Protein AF-0000000076348522 (afdb_homodimer)

pLDDT: mean 97.35, std 5.95, range [35.09, 98.94]

Radius of gyration: 24.63 Å; Cα contacts (8 Å, |Δi|>4): 1300; chains: 2; bounding box: 44×74×61 Å

Secondary structure (DSSP, 8-state):
-----EEEEEETTEEEEEETTEEEEES---PPTT-B--SSSSS-B-SS--SS-HHHHHTT--EEEES---TTTS-HHHHHHS-TT--EEEEGGGHIIIIIIT--TTEEEESSEEEETTEEEEEEEE-SSSHHHHHHH--EEEEEEE-TTS--EEE--S--SSHHHHHHHHHH--SEEEEE---B--TTTHHHH--SS--HHHHHHHHHHS-TT-EEEEES-SSSTTB---HHHHHHHHHHTT--TTTEE-PPTT-EEE-/-----EEEEEETTEEEEEETTEEEEES---PPTT-B--SSSSS-B-SS--SS-HHHHHTT--EEEES---TTTS-HHHHHHS-TT--EEEEGGGHIIIIIIT--TTEEEESSEEEETTEEEEEEEE-SSSHHHHHHH--EEEEEEE-TTS--EEE--S--SSHHHHHHHHHH--SEEEEE---B--TTTHHHH--SS--HHHHHHHHHHS-TT-EEEEES-SSSTTB---HHHHHHHHHHTT--TTTEE-PPTT-EEE-

Sequence (518 aa):
MSAKNYIRLIRNATLKMEYAGKQILVDPLLSAKGSFGSALGVNPNPRVNLTMPVEEVLDGLDFTLLTHNHPDHYDETAVKLIRKDMPWFVQTEDVEQVKEKDGFFHAVGVADSIEHEGITIIRVRGNHGRGQLGAQMGPSSGYILKAKKQPTIYIMGDCIWDEKTQIAVSTYKPDYIVINTGGNIFLPQSKTDGDITMNEMEAMQMLKDCDPQIRFIAVHMDAIDHGQTTRAILRNQAEYEKVDKKRLMIPEDGQVLILMSAKNYIRLIRNATLKMEYAGKQILVDPLLSAKGSFGSALGVNPNPRVNLTMPVEEVLDGLDFTLLTHNHPDHYDETAVKLIRKDMPWFVQTEDVEQVKEKDGFFHAVGVADSIEHEGITIIRVRGNHGRGQLGAQMGPSSGYILKAKKQPTIYIMGDCIWDEKTQIAVSTYKPDYIVINTGGNIFLPQSKTDGDITMNEMEAMQMLKDCDPQIRFIAVHMDAIDHGQTTRAILRNQAEYEKVDKKRLMIPEDGQVLIL

Foldseek 3Di:
DQPFWKWAFFAQLWIFIQFPNFTETFLDDQDAAQPAAALARPGGFQPDGGPDDVCVSQPRHQAYEYQDCDCRRNHPVCLVPHDLCHEYEYAPVCCCVNPVVSPNVNYDHADAWDDDPQKIKGKQWAFQFFDPVSVVVDTGIWIWIDGPPTFIEIEGGNHAPDDRVVVVCVPVVGQEYEAEAQQFDHPPCCVPGGGRGHHLVSVVVCCVPHDVSRAYEYGNHDTHDRGDHHLVNNVVVCVVVPPDCRRYPYDDNRDMGGD/DQPFWKWAFFAQLWIFIQFPNFTETFQDDQDAAQPAQALARPGGFQPDGGPDDPCVSQPRHQAYEYQDCPCRRNHPVCLVPHDLCHEYEYAPVCCCCNPVVSPNVNYDHDDAWDDDPQKIKGKQWAFQFFDPVSVVVDTGIWIWIDGPPTFIEIEGGNHAPDDRVVVVCVPVVGQEYEAEAQQFDHPPCCVPGGGRGHHLVSVVVCCVPHDVRRAYEYGNHDTHDRGDHHLVNNVVVCVVVPPDCRRYPYDDNRDMGGD

Nearest PDB structures (foldseek):
  3rpc-assembly2_C  TM=9.464E-01  e=4.796E-27  Veillonella parvula DSM 2008
  6brm-assembly4_G  TM=9.098E-01  e=1.066E-26  Pectobacterium carotovorum
  6brm-assembly3_F  TM=9.088E-01  e=4.383E-26  Pectobacterium carotovorum
  6brm-assembly4_H  TM=9.066E-01  e=4.122E-26  Pectobacterium carotovorum
  6hrg-assembly1_A  TM=8.099E-01  e=2.941E-12  Ignicoccus hospitalis

InterPro domains:
  IPR001279 Metallo-beta-lactamase [PF12706] (23-221)
  IPR036866 Ribonuclease Z/Hydroxyacylglutathione hydrolase-like [G3DSA:3.60.15.10] (2-258)
  IPR036866 Ribonuclease Z/Hydroxyacylglutathione hydrolase-like [SSF56281] (10-235)
  IPR050114 UPF0173/UPF0282/UlaG metal-dependent hydrolases [PTHR43546] (7-254)

Organism: NCBI:txid165179

Structure (mmCIF, N/CA/C/O backbone):
data_AF-0000000076348522-model_v1
#
loop_
_entity.id
_entity.type
_entity.pdbx_description
1 polymer 'MBL fold metallo-hydrolase'
#
loop_
_atom_site.group_PDB
_atom_site.id
_atom_site.type_symbol
_atom_site.label_atom_id
_atom_site.label_alt_id
_atom_site.label_comp_id
_atom_site.label_asym_id
_atom_site.label_entity_id
_atom_site.label_seq_id
_atom_site.pdbx_PDB_ins_code
_atom_site.Cartn_x
_atom_site.Cartn_y
_atom_site.Cartn_z
_atom_site.occupancy
_atom_site.B_iso_or_equiv
_atom_site.auth_seq_id
_atom_site.auth_comp_id
_atom_site.auth_asym_id
_atom_site.auth_atom_id
_atom_site.pdbx_PDB_model_num
ATOM 1 N N . MET A 1 1 ? -5.445 -17.688 -35.969 1 35.09 1 MET A N 1
ATOM 2 C CA . MET A 1 1 ? -5.453 -16.328 -35.438 1 35.09 1 MET A CA 1
ATOM 3 C C . MET A 1 1 ? -4.484 -16.203 -34.25 1 35.09 1 MET A C 1
ATOM 5 O O . MET A 1 1 ? -4.531 -17 -33.312 1 35.09 1 MET A O 1
ATOM 9 N N . SER A 1 2 ? -3.238 -15.93 -34.406 1 44.59 2 SER A N 1
ATOM 10 C CA . SER A 1 2 ? -2.133 -16.078 -33.469 1 44.59 2 SER A CA 1
ATOM 11 C C . SER A 1 2 ? -2.541 -15.648 -32.062 1 44.59 2 SER A C 1
ATOM 13 O O . SER A 1 2 ? -2.863 -14.484 -31.828 1 44.59 2 SER A O 1
ATOM 15 N N . ALA A 1 3 ? -3.371 -16.422 -31.516 1 55.59 3 ALA A N 1
ATOM 16 C CA . ALA A 1 3 ? -3.98 -16.062 -30.234 1 55.59 3 ALA A CA 1
ATOM 17 C C . ALA A 1 3 ? -2.969 -15.383 -29.312 1 55.59 3 ALA A C 1
ATOM 19 O O . ALA A 1 3 ? -1.806 -15.781 -29.266 1 55.59 3 ALA A O 1
ATOM 20 N N . LYS A 1 4 ? -2.922 -14.016 -29 1 81.19 4 LYS A N 1
ATOM 21 C CA . LYS A 1 4 ? -1.928 -13.195 -28.312 1 81.19 4 LYS A CA 1
ATOM 22 C C . LYS A 1 4 ? -1.845 -13.555 -26.844 1 81.19 4 LYS A C 1
ATOM 24 O O . LYS A 1 4 ? -2.871 -13.688 -26.172 1 81.19 4 LYS A O 1
ATOM 29 N N . ASN A 1 5 ? -0.714 -14.102 -26.406 1 96.81 5 ASN A N 1
ATOM 30 C CA . ASN A 1 5 ? -0.416 -14.367 -25.016 1 96.81 5 ASN A CA 1
ATOM 31 C C . ASN A 1 5 ? -0.67 -13.141 -24.141 1 96.81 5 ASN A C 1
ATOM 33 O O . ASN A 1 5 ? -0.362 -12.016 -24.531 1 96.81 5 ASN A O 1
ATOM 37 N N . TYR A 1 6 ? -1.444 -13.367 -23.047 1 98.31 6 TYR A N 1
ATOM 38 C CA . TYR A 1 6 ? -1.626 -12.258 -22.109 1 98.31 6 TYR A CA 1
ATOM 39 C C . TYR A 1 6 ? -1.612 -12.758 -20.672 1 98.31 6 TYR A C 1
ATOM 41 O O . TYR A 1 6 ? -1.79 -13.953 -20.422 1 98.31 6 TYR A O 1
ATOM 49 N N . ILE A 1 7 ? -1.335 -11.898 -19.781 1 98.81 7 ILE A N 1
ATOM 50 C CA . ILE A 1 7 ? -1.459 -12.109 -18.344 1 98.81 7 ILE A CA 1
ATOM 51 C C . ILE A 1 7 ? -2.383 -11.047 -17.734 1 98.81 7 ILE A C 1
ATOM 53 O O . ILE A 1 7 ? -2.188 -9.852 -17.969 1 98.81 7 ILE A O 1
ATOM 57 N N . ARG A 1 8 ? -3.385 -11.469 -17.094 1 98.75 8 ARG A N 1
ATOM 58 C CA . ARG A 1 8 ? -4.258 -10.594 -16.312 1 98.75 8 ARG A CA 1
ATOM 59 C C . ARG A 1 8 ? -4.059 -10.812 -14.812 1 98.75 8 ARG A C 1
ATOM 61 O O . ARG A 1 8 ? -4.234 -11.922 -14.312 1 98.75 8 ARG A O 1
ATOM 68 N N . LEU A 1 9 ? -3.713 -9.773 -14.164 1 98.94 9 LEU A N 1
ATOM 69 C CA . LEU A 1 9 ? -3.691 -9.867 -12.711 1 98.94 9 LEU A CA 1
ATOM 70 C C . LEU A 1 9 ? -5.102 -9.766 -12.133 1 98.94 9 LEU A C 1
ATOM 72 O O . LEU A 1 9 ? -5.793 -8.766 -12.344 1 98.94 9 LEU A O 1
ATOM 76 N N . ILE A 1 10 ? -5.512 -10.797 -11.453 1 98.88 10 ILE A N 1
ATOM 77 C CA . ILE A 1 10 ? -6.82 -10.773 -10.805 1 98.88 10 ILE A CA 1
ATOM 78 C C . ILE A 1 10 ? -6.707 -10.086 -9.438 1 98.88 10 ILE A C 1
ATOM 80 O O . ILE A 1 10 ? -7.414 -9.117 -9.164 1 98.88 10 ILE A O 1
ATOM 84 N N . ARG A 1 11 ? -5.836 -10.609 -8.633 1 98.19 11 ARG A N 1
ATOM 85 C CA . ARG A 1 11 ? -5.559 -10.094 -7.297 1 98.19 11 ARG A CA 1
ATOM 86 C C . ARG A 1 11 ? -4.375 -10.812 -6.664 1 98.19 11 ARG A C 1
ATOM 88 O O . ARG A 1 11 ? -4.199 -12.016 -6.859 1 98.19 11 ARG A O 1
ATOM 95 N N . ASN A 1 12 ? -3.535 -10.023 -5.887 1 98.5 12 ASN A N 1
ATOM 96 C CA . ASN A 1 12 ? -2.408 -10.641 -5.191 1 98.5 12 ASN A CA 1
ATOM 97 C C . ASN A 1 12 ? -1.525 -11.43 -6.152 1 98.5 12 ASN A C 1
ATOM 99 O O . ASN A 1 12 ? -0.897 -10.859 -7.043 1 98.5 12 ASN A O 1
ATOM 103 N N . ALA A 1 13 ? -1.539 -12.766 -6.07 1 98.88 13 ALA A N 1
ATOM 104 C CA . ALA A 1 13 ? -0.727 -13.609 -6.945 1 98.88 13 ALA A CA 1
ATOM 105 C C . ALA A 1 13 ? -1.596 -14.336 -7.969 1 98.88 13 ALA A C 1
ATOM 107 O O . ALA A 1 13 ? -1.09 -15.109 -8.789 1 98.88 13 ALA A O 1
ATOM 108 N N . THR A 1 14 ? -2.896 -14.102 -7.977 1 98.94 14 THR A N 1
ATOM 109 C CA . THR A 1 14 ? -3.82 -14.789 -8.867 1 98.94 14 THR A CA 1
ATOM 110 C C . THR A 1 14 ? -3.746 -14.211 -10.281 1 98.94 14 THR A C 1
ATOM 112 O O . THR A 1 14 ? -3.979 -13.016 -10.477 1 98.94 14 THR A O 1
ATOM 115 N N . LEU A 1 15 ? -3.465 -15.055 -11.234 1 98.94 15 LEU A N 1
ATOM 116 C CA . LEU A 1 15 ? -3.4 -14.656 -12.633 1 98.94 15 LEU A CA 1
ATOM 117 C C . LEU A 1 15 ? -4.371 -15.477 -13.477 1 98.94 15 LEU A C 1
ATOM 119 O O . LEU A 1 15 ? -4.527 -16.688 -13.258 1 98.94 15 LEU A O 1
ATOM 123 N N . LYS A 1 16 ? -5.012 -14.875 -14.344 1 98.81 16 LYS A N 1
ATOM 124 C CA . LYS A 1 16 ? -5.609 -15.539 -15.5 1 98.81 16 LYS A CA 1
ATOM 125 C C . LYS A 1 16 ? -4.828 -15.234 -16.766 1 98.81 16 LYS A C 1
ATOM 127 O O . LYS A 1 16 ? -4.625 -14.07 -17.125 1 98.81 16 LYS A O 1
ATOM 132 N N . MET A 1 17 ? -4.414 -16.266 -17.406 1 98.31 17 MET A N 1
ATOM 133 C CA . MET A 1 17 ? -3.512 -16.078 -18.531 1 98.31 17 MET A CA 1
ATOM 134 C C . MET A 1 17 ? -3.988 -16.844 -19.75 1 98.31 17 MET A C 1
ATOM 136 O O . MET A 1 17 ? -4.633 -17.891 -19.609 1 98.31 17 MET A O 1
ATOM 140 N N . GLU A 1 18 ? -3.734 -16.312 -20.875 1 98.19 18 GLU A N 1
ATOM 141 C CA . GLU A 1 18 ? -3.725 -17.094 -22.109 1 98.19 18 GLU A CA 1
ATOM 142 C C . GLU A 1 18 ? -2.297 -17.359 -22.578 1 98.19 18 GLU A C 1
ATOM 144 O O . GLU A 1 18 ? -1.521 -16.422 -22.797 1 98.19 18 GLU A O 1
ATOM 149 N N . TYR A 1 19 ? -1.957 -18.578 -22.688 1 98.38 19 TYR A N 1
ATOM 150 C CA . TYR A 1 19 ? -0.631 -18.984 -23.125 1 98.38 19 TYR A CA 1
ATOM 151 C C . TYR A 1 19 ? -0.72 -20.188 -24.062 1 98.38 19 TYR A C 1
ATOM 153 O O . TYR A 1 19 ? -1.291 -21.219 -23.703 1 98.38 19 TYR A O 1
ATOM 161 N N . ALA A 1 20 ? -0.169 -20.016 -25.328 1 97.88 20 ALA A N 1
ATOM 162 C CA . ALA A 1 20 ? -0.17 -21.078 -26.344 1 97.88 20 ALA A CA 1
ATOM 163 C C . ALA A 1 20 ? -1.582 -21.594 -26.594 1 97.88 20 ALA A C 1
ATOM 165 O O . ALA A 1 20 ? -1.794 -22.812 -26.688 1 97.88 20 ALA A O 1
ATOM 166 N N . GLY A 1 21 ? -2.527 -20.734 -26.516 1 97.31 21 GLY A N 1
ATOM 167 C CA . GLY A 1 21 ? -3.908 -21.047 -26.844 1 97.31 21 GLY A CA 1
ATOM 168 C C . GLY A 1 21 ? -4.676 -21.641 -25.672 1 97.31 21 GLY A C 1
ATOM 169 O O . GLY A 1 21 ? -5.828 -22.047 -25.828 1 97.31 21 GLY A O 1
ATOM 170 N N . LYS A 1 22 ? -4.078 -21.672 -24.469 1 98.19 22 LYS A N 1
ATOM 171 C CA . LYS A 1 22 ? -4.73 -22.25 -23.297 1 98.19 22 LYS A CA 1
ATOM 172 C C . LYS A 1 22 ? -5.012 -21.188 -22.234 1 98.19 22 LYS A C 1
ATOM 174 O O . LYS A 1 22 ? -4.191 -20.297 -22.016 1 98.19 22 LYS A O 1
ATOM 179 N N . GLN A 1 23 ? -6.148 -21.281 -21.641 1 98.44 23 GLN A N 1
ATOM 180 C CA . GLN A 1 23 ? -6.52 -20.438 -20.516 1 98.44 23 GLN A CA 1
ATOM 181 C C . GLN A 1 23 ? -6.105 -21.062 -19.188 1 98.44 23 GLN A C 1
ATOM 183 O O . GLN A 1 23 ? -6.574 -22.156 -18.828 1 98.44 23 GLN A O 1
ATOM 188 N N . ILE A 1 24 ? -5.266 -20.328 -18.469 1 98.88 24 ILE A N 1
ATOM 189 C CA . ILE A 1 24 ? -4.633 -20.875 -17.266 1 98.88 24 ILE A CA 1
ATOM 190 C C . ILE A 1 24 ? -4.949 -19.984 -16.062 1 98.88 24 ILE A C 1
ATOM 192 O O . ILE A 1 24 ? -4.895 -18.766 -16.156 1 98.88 24 ILE A O 1
ATOM 196 N N . LEU A 1 25 ? -5.359 -20.562 -14.992 1 98.94 25 LEU A N 1
ATOM 197 C CA . LEU A 1 25 ? -5.512 -19.875 -13.719 1 98.94 25 LEU A CA 1
ATOM 198 C C . LEU A 1 25 ? -4.375 -20.234 -12.766 1 98.94 25 LEU A C 1
ATOM 200 O O . LEU A 1 25 ? -4.066 -21.406 -12.57 1 98.94 25 LEU A O 1
ATOM 204 N N . VAL A 1 26 ? -3.709 -19.203 -12.266 1 98.94 26 VAL A N 1
ATOM 205 C CA . VAL A 1 26 ? -2.57 -19.406 -11.375 1 98.94 26 VAL A CA 1
ATOM 206 C C . VAL A 1 26 ? -2.926 -18.938 -9.969 1 98.94 26 VAL A C 1
ATOM 208 O O . VAL A 1 26 ? -3.438 -17.828 -9.781 1 98.94 26 VAL A O 1
ATOM 211 N N . ASP A 1 27 ? -2.732 -19.719 -8.922 1 98.94 27 ASP A N 1
ATOM 212 C CA . ASP A 1 27 ? -2.809 -19.359 -7.508 1 98.94 27 ASP A CA 1
ATOM 213 C C . ASP A 1 27 ? -4.113 -18.641 -7.195 1 98.94 27 ASP A C 1
ATOM 215 O O . ASP A 1 27 ? -4.102 -17.469 -6.793 1 98.94 27 ASP A O 1
ATOM 219 N N . PRO A 1 28 ? -5.242 -19.312 -7.258 1 98.88 28 PRO A N 1
ATOM 220 C CA . PRO A 1 28 ? -6.535 -18.641 -7.156 1 98.88 28 PRO A CA 1
ATOM 221 C C . PRO A 1 28 ? -6.871 -18.219 -5.727 1 98.88 28 PRO A C 1
ATOM 223 O O . PRO A 1 28 ? -7.16 -19.062 -4.879 1 98.88 28 PRO A O 1
ATOM 226 N N . LEU A 1 29 ? -6.812 -16.984 -5.457 1 98.69 29 LEU A N 1
ATOM 227 C CA . LEU A 1 29 ? -7.383 -16.297 -4.297 1 98.69 29 LEU A CA 1
ATOM 228 C C . LEU A 1 29 ? -8.688 -15.602 -4.66 1 98.69 29 LEU A C 1
ATOM 230 O O . LEU A 1 29 ? -8.672 -14.484 -5.172 1 98.69 29 LEU A O 1
ATOM 234 N N . LEU A 1 30 ? -9.836 -16.25 -4.352 1 98.62 30 LEU A N 1
ATOM 235 C CA . LEU A 1 30 ? -11.094 -15.836 -4.957 1 98.62 30 LEU A CA 1
ATOM 236 C C . LEU A 1 30 ? -12.109 -15.438 -3.891 1 98.62 30 LEU A C 1
ATOM 238 O O . LEU A 1 30 ? -13.211 -15 -4.211 1 98.62 30 LEU A O 1
ATOM 242 N N . SER A 1 31 ? -11.688 -15.562 -2.609 1 97.62 31 SER A N 1
ATOM 243 C CA . SER A 1 31 ? -12.609 -15.312 -1.503 1 97.62 31 SER A CA 1
ATOM 244 C C . SER A 1 31 ? -12.977 -13.836 -1.411 1 97.62 31 SER A C 1
ATOM 246 O O . SER A 1 31 ? -12.227 -12.977 -1.877 1 97.62 31 SER A O 1
ATOM 248 N N . ALA A 1 32 ? -14.062 -13.594 -0.795 1 97.94 32 ALA A N 1
ATOM 249 C CA . ALA A 1 32 ? -14.508 -12.227 -0.564 1 97.94 32 ALA A CA 1
ATOM 250 C C . ALA A 1 32 ? -13.547 -11.492 0.367 1 97.94 32 ALA A C 1
ATOM 252 O O . ALA A 1 32 ? -12.875 -12.109 1.191 1 97.94 32 ALA A O 1
ATOM 253 N N . LYS A 1 33 ? -13.492 -10.18 0.182 1 98.12 33 LYS A N 1
ATOM 254 C CA . LYS A 1 33 ? -12.688 -9.367 1.089 1 98.12 33 LYS A CA 1
ATOM 255 C C . LYS A 1 33 ? -13 -9.695 2.545 1 98.12 33 LYS A C 1
ATOM 257 O O . LYS A 1 33 ? -14.164 -9.82 2.926 1 98.12 33 LYS A O 1
ATOM 262 N N . GLY A 1 34 ? -11.977 -9.93 3.355 1 97.56 34 GLY A N 1
ATOM 263 C CA . GLY A 1 34 ? -12.102 -10.109 4.793 1 97.56 34 GLY A CA 1
ATOM 264 C C . GLY A 1 34 ? -12.578 -11.5 5.176 1 97.56 34 GLY A C 1
ATOM 265 O O . GLY A 1 34 ? -13.008 -11.727 6.305 1 97.56 34 GLY A O 1
ATOM 266 N N . SER A 1 35 ? -12.531 -12.469 4.371 1 95.69 35 SER A N 1
ATOM 267 C CA . SER A 1 35 ? -13.164 -13.766 4.594 1 95.69 35 SER A CA 1
ATOM 268 C C . SER A 1 35 ? -12.242 -14.719 5.344 1 95.69 35 SER A C 1
ATOM 270 O O . SER A 1 35 ? -12.672 -15.773 5.816 1 95.69 35 SER A O 1
ATOM 272 N N . PHE A 1 36 ? -10.922 -14.422 5.395 1 89.31 36 PHE A N 1
ATOM 273 C CA . PHE A 1 36 ? -10.102 -15.305 6.223 1 89.31 36 PHE A CA 1
ATOM 274 C C . PHE A 1 36 ? -9.156 -14.492 7.102 1 89.31 36 PHE A C 1
ATOM 276 O O . PHE A 1 36 ? -9.172 -13.258 7.066 1 89.31 36 PHE A O 1
ATOM 283 N N . GLY A 1 37 ? -8.438 -15.164 7.926 1 89.5 37 GLY A N 1
ATOM 284 C CA . GLY A 1 37 ? -7.793 -14.578 9.094 1 89.5 37 GLY A CA 1
ATOM 285 C C . GLY A 1 37 ? -6.652 -13.641 8.734 1 89.5 37 GLY A C 1
ATOM 286 O O . GLY A 1 37 ? -6.094 -13.727 7.641 1 89.5 37 GLY A O 1
ATOM 287 N N . SER A 1 38 ? -6.305 -12.781 9.688 1 91.69 38 SER A N 1
ATOM 288 C CA . SER A 1 38 ? -5.191 -11.836 9.633 1 91.69 38 SER A CA 1
ATOM 289 C C . SER A 1 38 ? -3.863 -12.539 9.898 1 91.69 38 SER A C 1
ATOM 291 O O . SER A 1 38 ? -3.771 -13.398 10.773 1 91.69 38 SER A O 1
ATOM 293 N N . ALA A 1 39 ? -2.896 -12.195 9.07 1 91.44 39 ALA A N 1
ATOM 294 C CA . ALA A 1 39 ? -1.544 -12.664 9.359 1 91.44 39 ALA A CA 1
ATOM 295 C C . ALA A 1 39 ? -0.94 -11.906 10.539 1 91.44 39 ALA A C 1
ATOM 297 O O . ALA A 1 39 ? -0.132 -12.453 11.289 1 91.44 39 ALA A O 1
ATOM 298 N N . LEU A 1 40 ? -1.386 -10.672 10.766 1 92.69 40 LEU A N 1
ATOM 299 C CA . LEU A 1 40 ? -0.843 -9.812 11.812 1 92.69 40 LEU A CA 1
ATOM 300 C C . LEU A 1 40 ? -1.767 -9.789 13.031 1 92.69 40 LEU A C 1
ATOM 302 O O . LEU A 1 40 ? -1.393 -9.273 14.086 1 92.69 40 LEU A O 1
ATOM 306 N N . GLY A 1 41 ? -2.961 -10.289 12.914 1 92.94 41 GLY A N 1
ATOM 307 C CA . GLY A 1 41 ? -3.902 -10.359 14.016 1 92.94 41 GLY A CA 1
ATOM 308 C C . GLY A 1 41 ? -4.777 -9.125 14.141 1 92.94 41 GLY A C 1
ATOM 309 O O . GLY A 1 41 ? -5.43 -8.922 15.172 1 92.94 41 GLY A O 1
ATOM 310 N N . VAL A 1 42 ? -4.82 -8.234 13.055 1 94.19 42 VAL A N 1
ATOM 311 C CA . VAL A 1 42 ? -5.539 -6.969 13.18 1 94.19 42 VAL A CA 1
ATOM 312 C C . VAL A 1 42 ? -6.617 -6.879 12.102 1 94.19 42 VAL A C 1
ATOM 314 O O . VAL A 1 42 ? -7.805 -6.773 12.406 1 94.19 42 VAL A O 1
ATOM 317 N N . ASN A 1 43 ? -6.238 -7.043 10.852 1 95.81 43 ASN A N 1
ATOM 318 C CA . ASN A 1 43 ? -7.168 -6.91 9.734 1 95.81 43 ASN A CA 1
ATOM 319 C C . ASN A 1 43 ? -7.324 -8.227 8.977 1 95.81 43 ASN A C 1
ATOM 321 O O . ASN A 1 43 ? -6.336 -8.812 8.531 1 95.81 43 ASN A O 1
ATOM 325 N N . PRO A 1 44 ? -8.492 -8.656 8.75 1 97 44 PRO A N 1
ATOM 326 C CA . PRO A 1 44 ? -8.695 -9.891 8 1 97 44 PRO A CA 1
ATOM 327 C C . PRO A 1 44 ? -8.32 -9.758 6.523 1 97 44 PRO A C 1
ATOM 329 O O . PRO A 1 44 ? -8.156 -8.641 6.027 1 97 44 PRO A O 1
ATOM 332 N N . ASN A 1 45 ? -8.133 -10.859 5.848 1 98.12 45 ASN A N 1
ATOM 333 C CA . ASN A 1 45 ? -7.758 -10.922 4.438 1 98.12 45 ASN A CA 1
ATOM 334 C C . ASN A 1 45 ? -8.859 -11.555 3.594 1 98.12 45 ASN A C 1
ATOM 336 O O . ASN A 1 45 ? -9.695 -12.297 4.113 1 98.12 45 ASN A O 1
ATOM 340 N N . PRO A 1 46 ? -8.844 -11.391 2.285 1 98.5 46 PRO A N 1
ATOM 341 C CA . PRO A 1 46 ? -8.055 -10.391 1.557 1 98.5 46 PRO A CA 1
ATOM 342 C C . PRO A 1 46 ? -8.422 -8.961 1.931 1 98.5 46 PRO A C 1
ATOM 344 O O . PRO A 1 46 ? -9.539 -8.695 2.373 1 98.5 46 PRO A O 1
ATOM 347 N N . ARG A 1 47 ? -7.59 -8.047 1.651 1 98.62 47 ARG A N 1
ATOM 348 C CA . ARG A 1 47 ? -7.789 -6.648 2.018 1 98.62 47 ARG A CA 1
ATOM 349 C C . ARG A 1 47 ? -8.578 -5.91 0.944 1 98.62 47 ARG A C 1
ATOM 351 O O . ARG A 1 47 ? -9.031 -4.785 1.164 1 98.62 47 ARG A O 1
ATOM 358 N N . VAL A 1 48 ? -8.781 -6.527 -0.214 1 98.81 48 VAL A N 1
ATOM 359 C CA . VAL A 1 48 ? -9.445 -5.867 -1.331 1 98.81 48 VAL A CA 1
ATOM 360 C C . VAL A 1 48 ? -10.523 -6.781 -1.902 1 98.81 48 VAL A C 1
ATOM 362 O O . VAL A 1 48 ? -10.453 -8 -1.763 1 98.81 48 VAL A O 1
ATOM 365 N N . ASN A 1 49 ? -11.492 -6.188 -2.51 1 98.69 49 ASN A N 1
ATOM 366 C CA . ASN A 1 49 ? -12.508 -6.902 -3.283 1 98.69 49 ASN A CA 1
ATOM 367 C C . ASN A 1 49 ? -11.961 -7.344 -4.641 1 98.69 49 ASN A C 1
ATOM 369 O O . ASN A 1 49 ? -11.031 -6.738 -5.164 1 98.69 49 ASN A O 1
ATOM 373 N N . LEU A 1 50 ? -12.578 -8.461 -5.168 1 98.62 50 LEU A N 1
ATOM 374 C CA . LEU A 1 50 ? -12.336 -8.727 -6.582 1 98.62 50 LEU A CA 1
ATOM 375 C C . LEU A 1 50 ? -12.852 -7.582 -7.449 1 98.62 50 LEU A C 1
ATOM 377 O O . LEU A 1 50 ? -13.914 -7.023 -7.18 1 98.62 50 LEU A O 1
ATOM 381 N N . THR A 1 51 ? -12.102 -7.281 -8.516 1 98.31 51 THR A N 1
ATOM 382 C CA . THR A 1 51 ? -12.508 -6.168 -9.367 1 98.31 51 THR A CA 1
ATOM 383 C C . THR A 1 51 ? -13.359 -6.664 -10.531 1 98.31 51 THR A C 1
ATOM 385 O O . THR A 1 51 ? -13.75 -5.879 -11.398 1 98.31 51 THR A O 1
ATOM 388 N N . MET A 1 52 ? -13.648 -7.898 -10.594 1 98.12 52 MET A N 1
ATOM 389 C CA . MET A 1 52 ? -14.516 -8.539 -11.578 1 98.12 52 MET A CA 1
ATOM 390 C C . MET A 1 52 ? -15.242 -9.734 -10.969 1 98.12 52 MET A C 1
ATOM 392 O O . MET A 1 52 ? -14.805 -10.281 -9.961 1 98.12 52 MET A O 1
ATOM 396 N N . PRO A 1 53 ? -16.391 -10.125 -11.594 1 98.06 53 PRO A N 1
ATOM 397 C CA . PRO A 1 53 ? -17.094 -11.297 -11.07 1 98.06 53 PRO A CA 1
ATOM 398 C C . PRO A 1 53 ? -16.25 -12.57 -11.125 1 98.06 53 PRO A C 1
ATOM 400 O O . PRO A 1 53 ? -15.5 -12.781 -12.078 1 98.06 53 PRO A O 1
ATOM 403 N N . VAL A 1 54 ? -16.391 -13.336 -10.047 1 98.38 54 VAL A N 1
ATOM 404 C CA . VAL A 1 54 ? -15.609 -14.57 -9.945 1 98.38 54 VAL A CA 1
ATOM 405 C C . VAL A 1 54 ? -15.93 -15.484 -11.125 1 98.38 54 VAL A C 1
ATOM 407 O O . VAL A 1 54 ? -15.055 -16.188 -11.617 1 98.38 54 VAL A O 1
ATOM 410 N N . GLU A 1 55 ? -17.141 -15.477 -11.688 1 98.06 55 GLU A N 1
ATOM 411 C CA . GLU A 1 55 ? -17.547 -16.281 -12.836 1 98.06 55 GLU A CA 1
ATOM 412 C C . GLU A 1 55 ? -16.703 -15.938 -14.07 1 98.06 55 GLU A C 1
ATOM 414 O O . GLU A 1 55 ? -16.406 -16.812 -14.883 1 98.06 55 GLU A O 1
ATOM 419 N N . GLU A 1 56 ? -16.375 -14.664 -14.164 1 98.38 56 GLU A N 1
ATOM 420 C CA . GLU A 1 56 ? -15.531 -14.234 -15.281 1 98.38 56 GLU A CA 1
ATOM 421 C C . GLU A 1 56 ? -14.109 -14.758 -15.133 1 98.38 56 GLU A C 1
ATOM 423 O O . GLU A 1 56 ? -13.477 -15.148 -16.125 1 98.38 56 GLU A O 1
ATOM 428 N N . VAL A 1 57 ? -13.633 -14.805 -13.922 1 98.75 57 VAL A N 1
ATOM 429 C CA . VAL A 1 57 ? -12.297 -15.32 -13.641 1 98.75 57 VAL A CA 1
ATOM 430 C C . VAL A 1 57 ? -12.227 -16.797 -14.016 1 98.75 57 VAL A C 1
ATOM 432 O O . VAL A 1 57 ? -11.219 -17.266 -14.555 1 98.75 57 VAL A O 1
ATOM 435 N N . LEU A 1 58 ? -13.297 -17.562 -13.82 1 98.62 58 LEU A N 1
ATOM 436 C CA . LEU A 1 58 ? -13.273 -19.016 -13.93 1 98.62 58 LEU A CA 1
ATOM 437 C C . LEU A 1 58 ? -13.719 -19.469 -15.32 1 98.62 58 LEU A C 1
ATOM 439 O O . LEU A 1 58 ? -13.625 -20.656 -15.648 1 98.62 58 LEU A O 1
ATOM 443 N N . ASP A 1 59 ? -14.133 -18.516 -16.109 1 98 59 ASP A N 1
ATOM 444 C CA . ASP A 1 59 ? -14.711 -18.859 -17.406 1 98 59 ASP A CA 1
ATOM 445 C C . ASP A 1 59 ? -13.641 -19.375 -18.375 1 98 59 ASP A C 1
ATOM 447 O O . ASP A 1 59 ? -12.57 -18.781 -18.5 1 98 59 ASP A O 1
ATOM 451 N N . GLY A 1 60 ? -13.836 -20.516 -18.984 1 98 60 GLY A N 1
ATOM 452 C CA . GLY A 1 60 ? -13.07 -21 -20.109 1 98 60 GLY A CA 1
ATOM 453 C C . GLY A 1 60 ? -11.711 -21.547 -19.719 1 98 60 GLY A C 1
ATOM 454 O O . GLY A 1 60 ? -10.812 -21.656 -20.562 1 98 60 GLY A O 1
ATOM 455 N N . LEU A 1 61 ? -11.523 -21.953 -18.516 1 98.5 61 LEU A N 1
ATOM 456 C CA . LEU A 1 61 ? -10.211 -22.391 -18.047 1 98.5 61 LEU A CA 1
ATOM 457 C C . LEU A 1 61 ? -9.875 -23.766 -18.609 1 98.5 61 LEU A C 1
ATOM 459 O O . LEU A 1 61 ? -10.734 -24.656 -18.688 1 98.5 61 LEU A O 1
ATOM 463 N N . ASP A 1 62 ? -8.641 -23.875 -19.031 1 98.62 62 ASP A N 1
ATOM 464 C CA . ASP A 1 62 ? -8.141 -25.172 -19.484 1 98.62 62 ASP A CA 1
ATOM 465 C C . ASP A 1 62 ? -7.469 -25.938 -18.344 1 98.62 62 ASP A C 1
ATOM 467 O O . ASP A 1 62 ? -7.664 -27.141 -18.188 1 98.62 62 ASP A O 1
ATOM 471 N N . PHE A 1 63 ? -6.68 -25.266 -17.531 1 98.81 63 PHE A N 1
ATOM 472 C CA . PHE A 1 63 ? -6.086 -25.906 -16.359 1 98.81 63 PHE A CA 1
ATOM 473 C C . PHE A 1 63 ? -5.645 -24.859 -15.344 1 98.81 63 PHE A C 1
ATOM 475 O O . PHE A 1 63 ? -5.703 -23.656 -15.617 1 98.81 63 PHE A O 1
ATOM 482 N N . THR A 1 64 ? -5.301 -25.312 -14.148 1 98.81 64 THR A N 1
ATOM 483 C CA . THR A 1 64 ? -4.852 -24.469 -13.047 1 98.81 64 THR A CA 1
ATOM 484 C C . THR A 1 64 ? -3.422 -24.828 -12.648 1 98.81 64 THR A C 1
ATOM 486 O O . THR A 1 64 ? -3.035 -25.984 -12.672 1 98.81 64 THR A O 1
ATOM 489 N N . LEU A 1 65 ? -2.646 -23.812 -12.398 1 98.88 65 LEU A N 1
ATOM 490 C CA . LEU A 1 65 ? -1.3 -23.953 -11.852 1 98.88 65 LEU A CA 1
ATOM 491 C C . LEU A 1 65 ? -1.239 -23.438 -10.422 1 98.88 65 LEU A C 1
ATOM 493 O O . LEU A 1 65 ? -1.714 -22.328 -10.133 1 98.88 65 LEU A O 1
ATOM 497 N N . LEU A 1 66 ? -0.704 -24.25 -9.492 1 98.94 66 LEU A N 1
ATOM 498 C CA . LEU A 1 66 ? -0.57 -23.859 -8.094 1 98.94 66 LEU A CA 1
ATOM 499 C C . LEU A 1 66 ? 0.891 -23.891 -7.656 1 98.94 66 LEU A C 1
ATOM 501 O O . LEU A 1 66 ? 1.532 -24.938 -7.695 1 98.94 66 LEU A O 1
ATOM 505 N N . THR A 1 67 ? 1.365 -22.766 -7.281 1 98.88 67 THR A N 1
ATOM 506 C CA . THR A 1 67 ? 2.758 -22.672 -6.855 1 98.88 67 THR A CA 1
ATOM 507 C C . THR A 1 67 ? 2.957 -23.359 -5.508 1 98.88 67 THR A C 1
ATOM 509 O O . THR A 1 67 ? 3.912 -24.125 -5.324 1 98.88 67 THR A O 1
ATOM 512 N N . HIS A 1 68 ? 2.061 -23.062 -4.582 1 98.75 68 HIS A N 1
ATOM 513 C CA . HIS A 1 68 ? 1.998 -23.703 -3.273 1 98.75 68 HIS A CA 1
ATOM 514 C C . HIS A 1 68 ? 0.652 -23.453 -2.602 1 98.75 68 HIS A C 1
ATOM 516 O O . HIS A 1 68 ? -0.136 -22.625 -3.07 1 98.75 68 HIS A O 1
ATOM 522 N N . ASN A 1 69 ? 0.374 -24.109 -1.522 1 97.94 69 ASN A N 1
ATOM 523 C CA . ASN A 1 69 ? -1.016 -24.156 -1.083 1 97.94 69 ASN A CA 1
ATOM 524 C C . ASN A 1 69 ? -1.261 -23.25 0.116 1 97.94 69 ASN A C 1
ATOM 526 O O . ASN A 1 69 ? -2.176 -23.484 0.907 1 97.94 69 ASN A O 1
ATOM 530 N N . HIS A 1 70 ? -0.45 -22.156 0.31 1 97.81 70 HIS A N 1
ATOM 531 C CA . HIS A 1 70 ? -0.799 -21.188 1.333 1 97.81 70 HIS A CA 1
ATOM 532 C C . HIS A 1 70 ? -2.15 -20.547 1.042 1 97.81 70 HIS A C 1
ATOM 534 O O . HIS A 1 70 ? -2.555 -20.438 -0.118 1 97.81 70 HIS A O 1
ATOM 540 N N . PRO A 1 71 ? -2.848 -20.047 2.059 1 96.5 71 PRO A N 1
ATOM 541 C CA . PRO A 1 71 ? -4.223 -19.562 1.909 1 96.5 71 PRO A CA 1
ATOM 542 C C . PRO A 1 71 ? -4.328 -18.375 0.958 1 96.5 71 PRO A C 1
ATOM 544 O O . PRO A 1 71 ? -5.379 -18.156 0.348 1 96.5 71 PRO A O 1
ATOM 547 N N . ASP A 1 72 ? -3.26 -17.609 0.839 1 97.75 72 ASP A N 1
ATOM 548 C CA . ASP A 1 72 ? -3.348 -16.438 -0.028 1 97.75 72 ASP A CA 1
ATOM 549 C C . ASP A 1 72 ? -3.016 -16.797 -1.475 1 97.75 72 ASP A C 1
ATOM 551 O O . ASP A 1 72 ? -2.982 -15.93 -2.346 1 97.75 72 ASP A O 1
ATOM 555 N N . HIS A 1 73 ? -2.836 -18.094 -1.819 1 98.56 73 HIS A N 1
ATOM 556 C CA . HIS A 1 73 ? -2.635 -18.594 -3.174 1 98.56 73 HIS A CA 1
ATOM 557 C C . HIS A 1 73 ? -3.715 -19.609 -3.553 1 98.56 73 HIS A C 1
ATOM 559 O O . HIS A 1 73 ? -3.93 -19.875 -4.738 1 98.56 73 HIS A O 1
ATOM 565 N N . TYR A 1 74 ? -4.195 -20.219 -2.623 1 98.12 74 TYR A N 1
ATOM 566 C CA . TYR A 1 74 ? -5.164 -21.312 -2.727 1 98.12 74 TYR A CA 1
ATOM 567 C C . TYR A 1 74 ? -6.152 -21.266 -1.564 1 98.12 74 TYR A C 1
ATOM 569 O O . TYR A 1 74 ? -5.824 -21.688 -0.452 1 98.12 74 TYR A O 1
ATOM 577 N N . ASP A 1 75 ? -7.441 -20.766 -1.908 1 97.62 75 ASP A N 1
ATOM 578 C CA . ASP A 1 75 ? -8.344 -20.547 -0.783 1 97.62 75 ASP A CA 1
ATOM 579 C C . ASP A 1 75 ? -9.594 -21.422 -0.907 1 97.62 75 ASP A C 1
ATOM 581 O O . ASP A 1 75 ? -9.758 -22.141 -1.891 1 97.62 75 ASP A O 1
ATOM 585 N N . GLU A 1 76 ? -10.43 -21.375 0.118 1 97.31 76 GLU A N 1
ATOM 586 C CA . GLU A 1 76 ? -11.602 -22.234 0.212 1 97.31 76 GLU A CA 1
ATOM 587 C C . GLU A 1 76 ? -12.594 -21.938 -0.909 1 97.31 76 GLU A C 1
ATOM 589 O O . GLU A 1 76 ? -13.273 -22.844 -1.396 1 97.31 76 GLU A O 1
ATOM 594 N N . THR A 1 77 ? -12.719 -20.719 -1.27 1 98.25 77 THR A N 1
ATOM 595 C CA . THR A 1 77 ? -13.641 -20.344 -2.336 1 98.25 77 THR A CA 1
ATOM 596 C C . THR A 1 77 ? -13.211 -20.969 -3.662 1 98.25 77 THR A C 1
ATOM 598 O O . THR A 1 77 ? -14.055 -21.453 -4.426 1 98.25 77 THR A O 1
ATOM 601 N N . ALA A 1 78 ? -11.93 -20.938 -3.949 1 98.38 78 ALA A N 1
ATOM 602 C CA . ALA A 1 78 ? -11.422 -21.625 -5.133 1 98.38 78 ALA A CA 1
ATOM 603 C C . ALA A 1 78 ? -11.781 -23.109 -5.105 1 98.38 78 ALA A C 1
ATOM 605 O O . ALA A 1 78 ? -12.266 -23.656 -6.098 1 98.38 78 ALA A O 1
ATOM 606 N N . VAL A 1 79 ? -11.578 -23.766 -3.975 1 98.56 79 VAL A N 1
ATOM 607 C CA . VAL A 1 79 ? -11.867 -25.188 -3.811 1 98.56 79 VAL A CA 1
ATOM 608 C C . VAL A 1 79 ? -13.344 -25.453 -4.086 1 98.56 79 VAL A C 1
ATOM 610 O O . VAL A 1 79 ? -13.695 -26.438 -4.734 1 98.56 79 VAL A O 1
ATOM 613 N N . LYS A 1 80 ? -14.164 -24.578 -3.645 1 98.31 80 LYS A N 1
ATOM 614 C CA . LYS A 1 80 ? -15.609 -24.766 -3.75 1 98.31 80 LYS A CA 1
ATOM 615 C C . LYS A 1 80 ? -16.094 -24.5 -5.172 1 98.31 80 LYS A C 1
ATOM 617 O O . LYS A 1 80 ? -16.953 -25.203 -5.68 1 98.31 80 LYS A O 1
ATOM 622 N N . LEU A 1 81 ? -15.539 -23.469 -5.871 1 98.69 81 LEU A N 1
ATOM 623 C CA . LEU A 1 81 ? -16.156 -22.969 -7.09 1 98.69 81 LEU A CA 1
ATOM 624 C C . LEU A 1 81 ? -15.562 -23.625 -8.32 1 98.69 81 LEU A C 1
ATOM 626 O O . LEU A 1 81 ? -16.219 -23.734 -9.359 1 98.69 81 LEU A O 1
ATOM 630 N N . ILE A 1 82 ? -14.305 -24 -8.242 1 98.81 82 ILE A N 1
ATOM 631 C CA . ILE A 1 82 ? -13.672 -24.609 -9.406 1 98.81 82 ILE A CA 1
ATOM 632 C C . ILE A 1 82 ? -14.164 -26.047 -9.586 1 98.81 82 ILE A C 1
ATOM 634 O O . ILE A 1 82 ? -14.266 -26.797 -8.609 1 98.81 82 ILE A O 1
ATOM 638 N N . ARG A 1 83 ? -14.5 -26.406 -10.805 1 98.38 83 ARG A N 1
ATOM 639 C CA . ARG A 1 83 ? -15.008 -27.734 -11.086 1 98.38 83 ARG A CA 1
ATOM 640 C C . ARG A 1 83 ? -13.992 -28.812 -10.68 1 98.38 83 ARG A C 1
ATOM 642 O O . ARG A 1 83 ? -12.789 -28.625 -10.875 1 98.38 83 ARG A O 1
ATOM 649 N N . LYS A 1 84 ? -14.453 -29.891 -10.195 1 98.5 84 LYS A N 1
ATOM 650 C CA . LYS A 1 84 ? -13.586 -30.891 -9.57 1 98.5 84 LYS A CA 1
ATOM 651 C C . LYS A 1 84 ? -12.797 -31.672 -10.625 1 98.5 84 LYS A C 1
ATOM 653 O O . LYS A 1 84 ? -11.773 -32.281 -10.312 1 98.5 84 LYS A O 1
ATOM 658 N N . ASP A 1 85 ? -13.203 -31.625 -11.898 1 98.38 85 ASP A N 1
ATOM 659 C CA . ASP A 1 85 ? -12.477 -32.312 -12.969 1 98.38 85 ASP A CA 1
ATOM 660 C C . ASP A 1 85 ? -11.445 -31.375 -13.609 1 98.38 85 ASP A C 1
ATOM 662 O O . ASP A 1 85 ? -10.797 -31.75 -14.594 1 98.38 85 ASP A O 1
ATOM 666 N N . MET A 1 86 ? -11.273 -30.141 -13.062 1 98.62 86 MET A N 1
ATOM 667 C CA . MET A 1 86 ? -10.25 -29.219 -13.539 1 98.62 86 MET A CA 1
ATOM 668 C C . MET A 1 86 ? -8.859 -29.828 -13.398 1 98.62 86 MET A C 1
ATOM 670 O O . MET A 1 86 ? -8.5 -30.312 -12.328 1 98.62 86 MET A O 1
ATOM 674 N N . PRO A 1 87 ? -8.102 -29.891 -14.484 1 98.69 87 PRO A N 1
ATOM 675 C CA . PRO A 1 87 ? -6.699 -30.281 -14.328 1 98.69 87 PRO A CA 1
ATOM 676 C C . PRO A 1 87 ? -5.906 -29.266 -13.5 1 98.69 87 PRO A C 1
ATOM 678 O O . PRO A 1 87 ? -6.031 -28.062 -13.703 1 98.69 87 PRO A O 1
ATOM 681 N N . TRP A 1 88 ? -5.184 -29.797 -12.5 1 98.81 88 TRP A N 1
ATOM 682 C CA . TRP A 1 88 ? -4.285 -29 -11.672 1 98.81 88 TRP A CA 1
ATOM 683 C C . TRP A 1 88 ? -2.848 -29.5 -11.797 1 98.81 88 TRP A C 1
ATOM 685 O O . TRP A 1 88 ? -2.598 -30.703 -11.797 1 98.81 88 TRP A O 1
ATOM 695 N N . PHE A 1 89 ? -1.976 -28.625 -12.031 1 98.94 89 PHE A N 1
ATOM 696 C CA . PHE A 1 89 ? -0.554 -28.891 -11.859 1 98.94 89 PHE A CA 1
ATOM 697 C C . PHE A 1 89 ? -0.029 -28.219 -10.594 1 98.94 89 PHE A C 1
ATOM 699 O O . PHE A 1 89 ? -0.132 -27 -10.445 1 98.94 89 PHE A O 1
ATOM 706 N N . VAL A 1 90 ? 0.454 -29 -9.648 1 98.81 90 VAL A N 1
ATOM 707 C CA . VAL A 1 90 ? 0.818 -28.531 -8.312 1 98.81 90 VAL A CA 1
ATOM 708 C C . VAL A 1 90 ? 2.197 -29.078 -7.934 1 98.81 90 VAL A C 1
ATOM 710 O O . VAL A 1 90 ? 2.73 -29.953 -8.609 1 98.81 90 VAL A O 1
ATOM 713 N N . GLN A 1 91 ? 2.826 -28.406 -6.945 1 98.62 91 GLN A N 1
ATOM 714 C CA . GLN A 1 91 ? 4.039 -29.031 -6.43 1 98.62 91 GLN A CA 1
ATOM 715 C C . GLN A 1 91 ? 3.73 -30.391 -5.805 1 98.62 91 GLN A C 1
ATOM 717 O O . GLN A 1 91 ? 2.67 -30.578 -5.203 1 98.62 91 GLN A O 1
ATOM 722 N N . THR A 1 92 ? 4.664 -31.297 -5.875 1 98.25 92 THR A N 1
ATOM 723 C CA . THR A 1 92 ? 4.445 -32.688 -5.453 1 98.25 92 THR A CA 1
ATOM 724 C C . THR A 1 92 ? 3.938 -32.75 -4.016 1 98.25 92 THR A C 1
ATOM 726 O O . THR A 1 92 ? 3.082 -33.562 -3.686 1 98.25 92 THR A O 1
ATOM 729 N N . GLU A 1 93 ? 4.41 -31.891 -3.174 1 98.25 93 GLU A N 1
ATOM 730 C CA . GLU A 1 93 ? 4.094 -31.859 -1.749 1 98.25 93 GLU A CA 1
ATOM 731 C C . GLU A 1 93 ? 2.625 -31.516 -1.519 1 98.25 93 GLU A C 1
ATOM 733 O O . GLU A 1 93 ? 2.084 -31.781 -0.441 1 98.25 93 GLU A O 1
ATOM 738 N N . ASP A 1 94 ? 1.922 -30.969 -2.557 1 98.62 94 ASP A N 1
ATOM 739 C CA . ASP A 1 94 ? 0.568 -30.469 -2.35 1 98.62 94 ASP A CA 1
ATOM 740 C C . ASP A 1 94 ? -0.466 -31.391 -2.99 1 98.62 94 ASP A C 1
ATOM 742 O O . ASP A 1 94 ? -1.668 -31.125 -2.926 1 98.62 94 ASP A O 1
ATOM 746 N N . VAL A 1 95 ? -0.087 -32.5 -3.572 1 98.56 95 VAL A N 1
ATOM 747 C CA . VAL A 1 95 ? -0.981 -33.406 -4.309 1 98.56 95 VAL A CA 1
ATOM 748 C C . VAL A 1 95 ? -2.037 -33.969 -3.361 1 98.56 95 VAL A C 1
ATOM 750 O O . VAL A 1 95 ? -3.223 -34 -3.697 1 98.56 95 VAL A O 1
ATOM 753 N N . GLU A 1 96 ? -1.609 -34.438 -2.217 1 98.25 96 GLU A N 1
ATOM 754 C CA . GLU A 1 96 ? -2.549 -35.031 -1.271 1 98.25 96 GLU A CA 1
ATOM 755 C C . GLU A 1 96 ? -3.674 -34.062 -0.923 1 98.25 96 GLU A C 1
ATOM 757 O O . GLU A 1 96 ? -4.852 -34.406 -0.957 1 98.25 96 GLU A O 1
ATOM 762 N N . GLN A 1 97 ? -3.305 -32.844 -0.564 1 98.5 97 GLN A N 1
ATOM 763 C CA . GLN A 1 97 ? -4.305 -31.828 -0.198 1 98.5 97 GLN A CA 1
ATOM 764 C C . GLN A 1 97 ? -5.238 -31.531 -1.367 1 98.5 97 GLN A C 1
ATOM 766 O O . GLN A 1 97 ? -6.461 -31.609 -1.229 1 98.5 97 GLN A O 1
ATOM 771 N N . VAL A 1 98 ? -4.699 -31.25 -2.537 1 98.75 98 VAL A N 1
ATOM 772 C CA . VAL A 1 98 ? -5.473 -30.766 -3.676 1 98.75 98 VAL A CA 1
ATOM 773 C C . VAL A 1 98 ? -6.301 -31.906 -4.266 1 98.75 98 VAL A C 1
ATOM 775 O O . VAL A 1 98 ? -7.496 -31.75 -4.512 1 98.75 98 VAL A O 1
ATOM 778 N N . LYS A 1 99 ? -5.73 -33.062 -4.461 1 98.38 99 LYS A N 1
ATOM 779 C CA . LYS A 1 99 ? -6.391 -34.188 -5.109 1 98.38 99 LYS A CA 1
ATOM 780 C C . LYS A 1 99 ? -7.242 -34.969 -4.117 1 98.38 99 LYS A C 1
ATOM 782 O O . LYS A 1 99 ? -8.445 -35.125 -4.316 1 98.38 99 LYS A O 1
ATOM 787 N N . GLU A 1 100 ? -6.691 -35.406 -3.023 1 97.75 100 GLU A N 1
ATOM 788 C CA . GLU A 1 100 ? -7.363 -36.344 -2.123 1 97.75 100 GLU A CA 1
ATOM 789 C C . GLU A 1 100 ? -8.297 -35.594 -1.167 1 97.75 100 GLU A C 1
ATOM 791 O O . GLU A 1 100 ? -9.438 -36.031 -0.95 1 97.75 100 GLU A O 1
ATOM 796 N N . LYS A 1 101 ? -7.84 -34.531 -0.626 1 98.38 101 LYS A N 1
ATOM 797 C CA . LYS A 1 101 ? -8.633 -33.8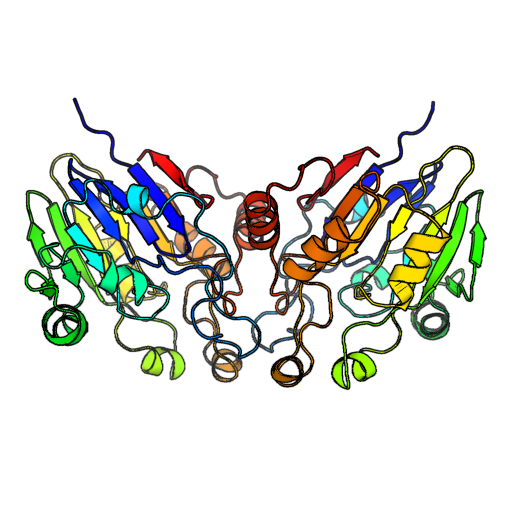44 0.394 1 98.38 101 LYS A CA 1
ATOM 798 C C . LYS A 1 101 ? -9.641 -32.906 -0.241 1 98.38 101 LYS A C 1
ATOM 800 O O . LYS A 1 101 ? -10.805 -32.875 0.166 1 98.38 101 LYS A O 1
ATOM 805 N N . ASP A 1 102 ? -9.195 -32.156 -1.255 1 98.62 102 ASP A N 1
ATOM 806 C CA . ASP A 1 102 ? -10.062 -31.125 -1.817 1 98.62 102 ASP A CA 1
ATOM 807 C C . ASP A 1 102 ? -10.836 -31.672 -3.021 1 98.62 102 ASP A C 1
ATOM 809 O O . ASP A 1 102 ? -11.75 -31.016 -3.52 1 98.62 102 ASP A O 1
ATOM 813 N N . GLY A 1 103 ? -10.461 -32.781 -3.59 1 98.5 103 GLY A N 1
ATOM 814 C CA . GLY A 1 103 ? -11.305 -33.531 -4.512 1 98.5 103 GLY A CA 1
ATOM 815 C C . GLY A 1 103 ? -11.023 -33.219 -5.969 1 98.5 103 GLY A C 1
ATOM 816 O O . GLY A 1 103 ? -11.797 -33.594 -6.852 1 98.5 103 GLY A O 1
ATOM 817 N N . PHE A 1 104 ? -9.961 -32.531 -6.246 1 98.81 104 PHE A N 1
ATOM 818 C CA . PHE A 1 104 ? -9.594 -32.312 -7.637 1 98.81 104 PHE A CA 1
ATOM 819 C C . PHE A 1 104 ? -8.898 -33.531 -8.227 1 98.81 104 PHE A C 1
ATOM 821 O O . PHE A 1 104 ? -7.672 -33.625 -8.227 1 98.81 104 PHE A O 1
ATOM 828 N N . PHE A 1 105 ? -9.586 -34.344 -8.844 1 97.75 105 PHE A N 1
ATOM 829 C CA . PHE A 1 105 ? -9.125 -35.719 -9.078 1 97.75 105 PHE A CA 1
ATOM 830 C C . PHE A 1 105 ? -8.188 -35.781 -10.281 1 97.75 105 PHE A C 1
ATOM 832 O O . PHE A 1 105 ? -7.512 -36.781 -10.492 1 97.75 105 PHE A O 1
ATOM 839 N N . HIS A 1 106 ? -8.016 -34.688 -11.07 1 98.38 106 HIS A N 1
ATOM 840 C CA . HIS A 1 106 ? -7.043 -34.656 -12.156 1 98.38 106 HIS A CA 1
ATOM 841 C C . HIS A 1 106 ? -5.797 -33.875 -11.75 1 98.38 106 HIS A C 1
ATOM 843 O O . HIS A 1 106 ? -4.965 -33.531 -12.594 1 98.38 106 HIS A O 1
ATOM 849 N N . ALA A 1 107 ? -5.637 -33.594 -10.469 1 98.69 107 ALA A N 1
ATOM 850 C CA . ALA A 1 107 ? -4.441 -32.906 -10 1 98.69 107 ALA A CA 1
ATOM 851 C C . ALA A 1 107 ? -3.201 -33.781 -10.141 1 98.69 107 ALA A C 1
ATOM 853 O O . ALA A 1 107 ? -3.23 -34.969 -9.789 1 98.69 107 ALA A O 1
ATOM 854 N N . VAL A 1 108 ? -2.164 -33.188 -10.688 1 98.62 108 VAL A N 1
ATOM 855 C CA . VAL A 1 108 ? -0.903 -33.906 -10.906 1 98.62 108 VAL A CA 1
ATOM 856 C C . VAL A 1 108 ? 0.241 -33.125 -10.266 1 98.62 108 VAL A C 1
ATOM 858 O O . VAL A 1 108 ? 0.302 -31.891 -10.383 1 98.62 108 VAL A O 1
ATOM 861 N N . GLY A 1 109 ? 1.118 -33.812 -9.578 1 98.69 109 GLY A N 1
ATOM 862 C CA . GLY A 1 109 ? 2.334 -33.219 -9.062 1 98.69 109 GLY A CA 1
ATOM 863 C C . GLY A 1 109 ? 3.43 -33.094 -10.102 1 98.69 109 GLY A C 1
ATOM 864 O O . GLY A 1 109 ? 3.744 -34.062 -10.797 1 98.69 109 GLY A O 1
ATOM 865 N N . VAL A 1 110 ? 3.951 -31.906 -10.25 1 98.81 110 VAL A N 1
ATOM 866 C CA . VAL A 1 110 ? 5.094 -31.719 -11.133 1 98.81 110 VAL A CA 1
ATOM 867 C C . VAL A 1 110 ? 6.391 -31.953 -10.367 1 98.81 110 VAL A C 1
ATOM 869 O O . VAL A 1 110 ? 6.816 -31.109 -9.578 1 98.81 110 VAL A O 1
ATOM 872 N N . ALA A 1 111 ? 7.012 -33 -10.602 1 98.12 111 ALA A N 1
ATOM 873 C CA . ALA A 1 111 ? 8.273 -33.312 -9.922 1 98.12 111 ALA A CA 1
ATOM 874 C C . ALA A 1 111 ? 9.414 -32.469 -10.508 1 98.12 111 ALA A C 1
ATOM 876 O O . ALA A 1 111 ? 10.102 -31.75 -9.781 1 98.12 111 ALA A O 1
ATOM 877 N N . ASP A 1 112 ? 9.594 -32.625 -11.781 1 98.19 112 ASP A N 1
ATOM 878 C CA . ASP A 1 112 ? 10.594 -31.844 -12.484 1 98.19 112 ASP A CA 1
ATOM 879 C C . ASP A 1 112 ? 9.969 -31.094 -13.664 1 98.19 112 ASP A C 1
ATOM 881 O O . ASP A 1 112 ? 10.094 -29.875 -13.773 1 98.19 112 ASP A O 1
ATOM 885 N N . SER A 1 113 ? 9.297 -31.812 -14.5 1 98.62 113 SER A N 1
ATOM 886 C CA . SER A 1 113 ? 8.617 -31.219 -15.656 1 98.62 113 SER A CA 1
ATOM 887 C C . SER A 1 113 ? 7.488 -32.125 -16.141 1 98.62 113 SER A C 1
ATOM 889 O O . SER A 1 113 ? 7.469 -33.312 -15.844 1 98.62 113 SER A O 1
ATOM 891 N N . ILE A 1 114 ? 6.566 -31.547 -16.828 1 98.5 114 ILE A N 1
ATOM 892 C CA . ILE A 1 114 ? 5.461 -32.281 -17.438 1 98.5 114 ILE A CA 1
ATOM 893 C C . ILE A 1 114 ? 5.02 -31.578 -18.719 1 98.5 114 ILE A C 1
ATOM 895 O O . ILE A 1 114 ? 5.129 -30.359 -18.844 1 98.5 114 ILE A O 1
ATOM 899 N N . GLU A 1 115 ? 4.594 -32.344 -19.688 1 98.44 115 GLU A N 1
ATOM 900 C CA . GLU A 1 115 ? 4.004 -31.812 -20.922 1 98.44 115 GLU A CA 1
ATOM 901 C C . GLU A 1 115 ? 2.482 -31.906 -20.891 1 98.44 115 GLU A C 1
ATOM 903 O O . GLU A 1 115 ? 1.929 -32.938 -20.547 1 98.44 115 GLU A O 1
ATOM 908 N N . HIS A 1 116 ? 1.862 -30.844 -21.172 1 97.94 116 HIS A N 1
ATOM 909 C CA . HIS A 1 116 ? 0.405 -30.812 -21.219 1 97.94 116 HIS A CA 1
ATOM 910 C C . HIS A 1 116 ? -0.091 -29.953 -22.375 1 97.94 116 HIS A C 1
ATOM 912 O O . HIS A 1 116 ? 0.084 -28.734 -22.375 1 97.94 116 HIS A O 1
ATOM 918 N N . GLU A 1 117 ? -0.691 -30.594 -23.375 1 96.44 117 GLU A N 1
ATOM 919 C CA . GLU A 1 117 ? -1.34 -29.938 -24.5 1 96.44 117 GLU A CA 1
ATOM 920 C C . GLU A 1 117 ? -0.402 -28.938 -25.172 1 96.44 117 GLU A C 1
ATOM 922 O O . GLU A 1 117 ? -0.777 -27.797 -25.422 1 96.44 117 GLU A O 1
ATOM 927 N N . GLY A 1 118 ? 0.861 -29.266 -25.359 1 97.56 118 GLY A N 1
ATOM 928 C CA . GLY A 1 118 ? 1.821 -28.469 -26.109 1 97.56 118 GLY A CA 1
ATOM 929 C C . GLY A 1 118 ? 2.6 -27.5 -25.25 1 97.56 118 GLY A C 1
ATOM 930 O O . GLY A 1 118 ? 3.461 -26.781 -25.734 1 97.56 118 GLY A O 1
ATOM 931 N N . ILE A 1 119 ? 2.312 -27.516 -23.938 1 98.62 119 ILE A N 1
ATOM 932 C CA . ILE A 1 119 ? 3.023 -26.656 -23 1 98.62 119 ILE A CA 1
ATOM 933 C C . ILE A 1 119 ? 3.887 -27.516 -22.078 1 98.62 119 ILE A C 1
ATOM 935 O O . ILE A 1 119 ? 3.402 -28.469 -21.484 1 98.62 119 ILE A O 1
ATOM 939 N N . THR A 1 120 ? 5.172 -27.172 -22.062 1 98.88 120 THR A N 1
ATOM 940 C CA . THR A 1 120 ? 6.059 -27.766 -21.078 1 98.88 120 THR A CA 1
ATOM 941 C C . THR A 1 120 ? 6.039 -26.938 -19.781 1 98.88 120 THR A C 1
ATOM 943 O O . THR A 1 120 ? 6.301 -25.734 -19.797 1 98.88 120 THR A O 1
ATOM 946 N N . ILE A 1 121 ? 5.668 -27.609 -18.719 1 98.94 121 ILE A N 1
ATOM 947 C CA . ILE A 1 121 ? 5.656 -27.016 -17.391 1 98.94 121 ILE A CA 1
ATOM 948 C C . ILE A 1 121 ? 6.84 -27.531 -16.578 1 98.94 121 ILE A C 1
ATOM 950 O O . ILE A 1 121 ? 6.91 -28.734 -16.266 1 98.94 121 ILE A O 1
ATOM 954 N N . ILE A 1 122 ? 7.738 -26.641 -16.281 1 98.94 122 ILE A N 1
ATOM 955 C CA . ILE A 1 122 ? 8.938 -27.031 -15.539 1 98.94 122 ILE A CA 1
ATOM 956 C C . ILE A 1 122 ? 8.883 -26.438 -14.133 1 98.94 122 ILE A C 1
ATOM 958 O O . ILE A 1 122 ? 8.727 -25.234 -13.961 1 98.94 122 ILE A O 1
ATOM 962 N N . ARG A 1 123 ? 9.031 -27.312 -13.117 1 98.88 123 ARG A N 1
ATOM 963 C C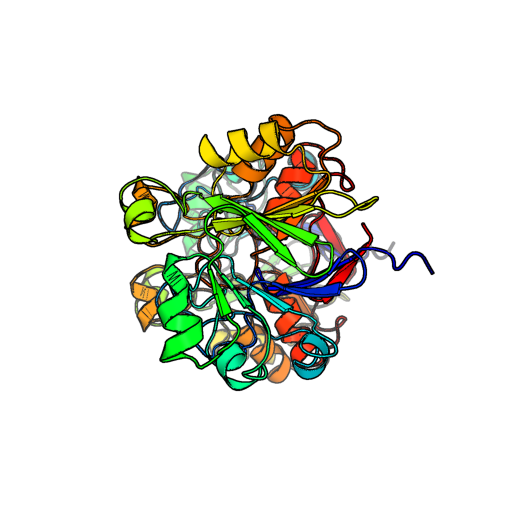A . ARG A 1 123 ? 9.008 -26.859 -11.734 1 98.88 123 ARG A CA 1
ATOM 964 C C . ARG A 1 123 ? 10.375 -26.312 -11.312 1 98.88 123 ARG A C 1
ATOM 966 O O . ARG A 1 123 ? 11.406 -26.938 -11.578 1 98.88 123 ARG A O 1
ATOM 973 N N . VAL A 1 124 ? 10.383 -25.188 -10.734 1 98.75 124 VAL A N 1
ATOM 974 C CA . VAL A 1 124 ? 11.562 -24.625 -10.078 1 98.75 124 VAL A CA 1
ATOM 975 C C . VAL A 1 124 ? 11.336 -24.562 -8.57 1 98.75 124 VAL A C 1
ATOM 977 O O . VAL A 1 124 ? 10.461 -23.844 -8.086 1 98.75 124 VAL A O 1
ATOM 980 N N . ARG A 1 125 ? 12.109 -25.344 -7.852 1 98 125 ARG A N 1
ATOM 981 C CA . ARG A 1 125 ? 12.039 -25.281 -6.398 1 98 125 ARG A CA 1
ATOM 982 C C . ARG A 1 125 ? 12.742 -24.031 -5.879 1 98 125 ARG A C 1
ATOM 984 O O . ARG A 1 125 ? 13.82 -23.672 -6.359 1 98 125 ARG A O 1
ATOM 991 N N . GLY A 1 126 ? 12.062 -23.328 -5.023 1 97.69 126 GLY A N 1
ATOM 992 C CA . GLY A 1 126 ? 12.656 -22.125 -4.461 1 97.69 126 GLY A CA 1
ATOM 993 C C . GLY A 1 126 ? 12.469 -22.016 -2.961 1 97.69 126 GLY A C 1
ATOM 994 O O . GLY A 1 126 ? 11.906 -22.906 -2.33 1 97.69 126 GLY A O 1
ATOM 995 N N . ASN A 1 127 ? 13.07 -20.953 -2.385 1 98.38 127 ASN A N 1
ATOM 996 C CA . ASN A 1 127 ? 12.922 -20.656 -0.963 1 98.38 127 ASN A CA 1
ATOM 997 C C . ASN A 1 127 ? 11.898 -19.547 -0.726 1 98.38 127 ASN A C 1
ATOM 999 O O . ASN A 1 127 ? 11.93 -18.516 -1.399 1 98.38 127 ASN A O 1
ATOM 1003 N N . HIS A 1 128 ? 11.023 -19.812 0.165 1 98.44 128 HIS A N 1
ATOM 1004 C CA . HIS A 1 128 ? 9.992 -18.875 0.582 1 98.44 128 HIS A CA 1
ATOM 1005 C C . HIS A 1 128 ? 10.422 -18.094 1.824 1 98.44 128 HIS A C 1
ATOM 1007 O O . HIS A 1 128 ? 9.781 -18.188 2.871 1 98.44 128 HIS A O 1
ATOM 1013 N N . GLY A 1 129 ? 11.461 -17.266 1.641 1 97.88 129 GLY A N 1
ATOM 1014 C CA . GLY A 1 129 ? 12.078 -16.547 2.742 1 97.88 129 GLY A CA 1
ATOM 1015 C C . GLY A 1 129 ? 13.438 -17.078 3.121 1 97.88 129 GLY A C 1
ATOM 1016 O O . GLY A 1 129 ? 14.078 -17.781 2.33 1 97.88 129 GLY A O 1
ATOM 1017 N N . ARG A 1 130 ? 13.938 -16.688 4.258 1 97.5 130 ARG A N 1
ATOM 1018 C CA . ARG A 1 130 ? 15.289 -17 4.691 1 97.5 130 ARG A CA 1
ATOM 1019 C C . ARG A 1 130 ? 15.297 -17.516 6.133 1 97.5 130 ARG A C 1
ATOM 1021 O O . ARG A 1 130 ? 14.328 -17.312 6.867 1 97.5 130 ARG A O 1
ATOM 1028 N N . GLY A 1 131 ? 16.359 -18.266 6.438 1 97.31 131 GLY A N 1
ATOM 1029 C CA . GLY A 1 131 ? 16.562 -18.688 7.809 1 97.31 131 GLY A CA 1
ATOM 1030 C C . GLY A 1 131 ? 15.492 -19.625 8.32 1 97.31 131 GLY A C 1
ATOM 1031 O O . GLY A 1 131 ? 14.984 -20.469 7.574 1 97.31 131 GLY A O 1
ATOM 1032 N N . GLN A 1 132 ? 15.25 -19.484 9.656 1 97.62 132 GLN A N 1
ATOM 1033 C CA . GLN A 1 132 ? 14.25 -20.344 10.305 1 97.62 132 GLN A CA 1
ATOM 1034 C C . GLN A 1 132 ? 12.852 -20.047 9.766 1 97.62 132 GLN A C 1
ATOM 1036 O O . GLN A 1 132 ? 12.039 -20.953 9.602 1 97.62 132 GLN A O 1
ATOM 1041 N N . LEU A 1 133 ? 12.648 -18.781 9.539 1 97.31 133 LEU A N 1
ATOM 1042 C CA . LEU A 1 133 ? 11.352 -18.406 9 1 97.31 133 LEU A CA 1
ATOM 1043 C C . LEU A 1 133 ? 11.117 -19.031 7.633 1 97.31 133 LEU A C 1
ATOM 1045 O O . LEU A 1 133 ? 10.039 -19.562 7.363 1 97.31 133 LEU A O 1
ATOM 1049 N N . GLY A 1 134 ? 12.148 -19 6.789 1 97.19 134 GLY A N 1
ATOM 1050 C CA . GLY A 1 134 ? 12.047 -19.672 5.5 1 97.19 134 GLY A CA 1
ATOM 1051 C C . GLY A 1 134 ? 11.742 -21.156 5.617 1 97.19 134 GLY A C 1
ATOM 1052 O O . GLY A 1 134 ? 10.93 -21.688 4.859 1 97.19 134 GLY A O 1
ATOM 1053 N N . ALA A 1 135 ? 12.391 -21.766 6.559 1 97.19 135 ALA A N 1
ATOM 1054 C CA . ALA A 1 135 ? 12.164 -23.203 6.793 1 97.19 135 ALA A CA 1
ATOM 1055 C C . ALA A 1 135 ? 10.727 -23.453 7.234 1 97.19 135 ALA A C 1
ATOM 1057 O O . ALA A 1 135 ? 10.094 -24.422 6.793 1 97.19 135 ALA A O 1
ATOM 1058 N N . GLN A 1 136 ? 10.219 -22.578 8.023 1 97.06 136 GLN A N 1
ATOM 1059 C CA . GLN A 1 136 ? 8.867 -22.719 8.562 1 97.06 136 GLN A CA 1
ATOM 1060 C C . GLN A 1 136 ? 7.816 -22.531 7.48 1 97.06 136 GLN A C 1
ATOM 1062 O O . GLN A 1 136 ? 6.703 -23.047 7.586 1 97.06 136 GLN A O 1
ATOM 1067 N N . MET A 1 137 ? 8.125 -21.781 6.418 1 97.31 137 MET A N 1
ATOM 1068 C CA . MET A 1 137 ? 7.168 -21.5 5.352 1 97.31 137 MET A CA 1
ATOM 1069 C C . MET A 1 137 ? 6.898 -22.75 4.527 1 97.31 137 MET A C 1
ATOM 1071 O O . MET A 1 137 ? 5.871 -22.844 3.85 1 97.31 137 MET A O 1
ATOM 1075 N N . GLY A 1 138 ? 7.875 -23.734 4.52 1 97.12 138 GLY A N 1
ATOM 1076 C CA . GLY A 1 138 ? 7.68 -24.969 3.783 1 97.12 138 GLY A CA 1
ATOM 1077 C C . GLY A 1 138 ? 8.023 -24.844 2.311 1 97.12 138 GLY A C 1
ATOM 1078 O O . GLY A 1 138 ? 8.617 -23.859 1.886 1 97.12 138 GLY A O 1
ATOM 1079 N N . PRO A 1 139 ? 7.672 -25.859 1.551 1 96.75 139 PRO A N 1
ATOM 1080 C CA . PRO A 1 139 ? 8.023 -25.906 0.131 1 96.75 139 PRO A CA 1
ATOM 1081 C C . PRO A 1 139 ? 7.293 -24.859 -0.7 1 96.75 139 PRO A C 1
ATOM 1083 O O . PRO A 1 139 ? 6.113 -24.594 -0.465 1 96.75 139 PRO A O 1
ATOM 1086 N N . SER A 1 140 ? 7.992 -24.25 -1.552 1 97.88 140 SER A N 1
ATOM 1087 C CA . SER A 1 140 ? 7.461 -23.297 -2.52 1 97.88 140 SER A CA 1
ATOM 1088 C C . SER A 1 140 ? 8.055 -23.531 -3.904 1 97.88 140 SER A C 1
ATOM 1090 O O . SER A 1 140 ? 9.25 -23.812 -4.035 1 97.88 140 SER A O 1
ATOM 1092 N N . SER A 1 141 ? 7.227 -23.422 -4.887 1 98.25 141 SER A N 1
ATOM 1093 C CA . SER A 1 141 ? 7.668 -23.672 -6.258 1 98.25 141 SER A CA 1
ATOM 1094 C C . SER A 1 141 ? 7.246 -22.531 -7.184 1 98.25 141 SER A C 1
ATOM 1096 O O . SER A 1 141 ? 6.242 -21.859 -6.934 1 98.25 141 SER A O 1
ATOM 1098 N N . GLY A 1 142 ? 8.094 -22.281 -8.188 1 98.69 142 GLY A N 1
ATOM 1099 C CA . GLY A 1 142 ? 7.703 -21.594 -9.406 1 98.69 142 GLY A CA 1
ATOM 1100 C C . GLY A 1 142 ? 7.625 -22.5 -10.617 1 98.69 142 GLY A C 1
ATOM 1101 O O . GLY A 1 142 ? 7.934 -23.688 -10.516 1 98.69 142 GLY A O 1
ATOM 1102 N N . TYR A 1 143 ? 7.176 -21.938 -11.719 1 98.94 143 TYR A N 1
ATOM 1103 C CA . TYR A 1 143 ? 7.035 -22.734 -12.93 1 98.94 143 TYR A CA 1
ATOM 1104 C C . TYR A 1 143 ? 7.512 -21.969 -14.156 1 98.94 143 TYR A C 1
ATOM 1106 O O . TYR A 1 143 ? 7.203 -20.781 -14.312 1 98.94 143 TYR A O 1
ATOM 1114 N N . ILE A 1 144 ? 8.25 -22.641 -14.953 1 98.94 144 ILE A N 1
ATOM 1115 C CA . ILE A 1 144 ? 8.586 -22.172 -16.297 1 98.94 144 ILE A CA 1
ATOM 1116 C C . ILE A 1 144 ? 7.613 -22.766 -17.297 1 98.94 144 ILE A C 1
ATOM 1118 O O . ILE A 1 144 ? 7.363 -23.984 -17.297 1 98.94 144 ILE A O 1
ATOM 1122 N N . LEU A 1 145 ? 7.051 -21.938 -18.109 1 98.94 145 LEU A N 1
ATOM 1123 C CA . LEU A 1 145 ? 6.199 -22.359 -19.203 1 98.94 145 LEU A CA 1
ATOM 1124 C C . LEU A 1 145 ? 6.902 -22.188 -20.547 1 98.94 145 LEU A C 1
ATOM 1126 O O . LEU A 1 145 ? 7.379 -21.094 -20.859 1 98.94 145 LEU A O 1
ATOM 1130 N N . LYS A 1 146 ? 6.949 -23.266 -21.281 1 98.75 146 LYS A N 1
ATOM 1131 C CA . LYS A 1 146 ? 7.523 -23.25 -22.625 1 98.75 146 LYS A CA 1
ATOM 1132 C C . LYS A 1 146 ? 6.574 -23.891 -23.641 1 98.75 146 LYS A C 1
ATOM 1134 O O . LYS A 1 146 ? 5.914 -24.891 -23.328 1 98.75 146 LYS A O 1
ATOM 1139 N N . ALA A 1 147 ? 6.488 -23.312 -24.766 1 98.5 147 ALA A N 1
ATOM 1140 C CA . ALA A 1 147 ? 5.738 -23.844 -25.906 1 98.5 147 ALA A CA 1
ATOM 1141 C C . ALA A 1 147 ? 6.344 -23.391 -27.234 1 98.5 147 ALA A C 1
ATOM 1143 O O . ALA A 1 147 ? 7.059 -22.391 -27.281 1 98.5 147 ALA A O 1
ATOM 1144 N N . LYS A 1 148 ? 6.07 -24.156 -28.312 1 97.38 148 LYS A N 1
ATOM 1145 C CA . LYS A 1 148 ? 6.629 -23.844 -29.625 1 97.38 148 LYS A CA 1
ATOM 1146 C C . LYS A 1 148 ? 6.207 -22.453 -30.078 1 97.38 148 LYS A C 1
ATOM 1148 O O . LYS A 1 148 ? 5.02 -22.109 -30.047 1 97.38 148 LYS A O 1
ATOM 1153 N N . LYS A 1 149 ? 7.164 -21.594 -30.406 1 96.62 149 LYS A N 1
ATOM 1154 C CA . LYS A 1 149 ? 6.98 -20.266 -30.984 1 96.62 149 LYS A CA 1
ATOM 1155 C C . LYS A 1 149 ? 6.273 -19.328 -30 1 96.62 149 LYS A C 1
ATOM 1157 O O . LYS A 1 149 ? 5.512 -18.453 -30.406 1 96.62 149 LYS A O 1
ATOM 1162 N N . GLN A 1 150 ? 6.359 -19.594 -28.734 1 97.88 150 GLN A N 1
ATOM 1163 C CA . GLN A 1 150 ? 5.828 -18.75 -27.672 1 97.88 150 GLN A CA 1
ATOM 1164 C C . GLN A 1 150 ? 6.945 -18.219 -26.781 1 97.88 150 GLN A C 1
ATOM 1166 O O . GLN A 1 150 ? 8.016 -18.828 -26.672 1 97.88 150 GLN A O 1
ATOM 1171 N N . PRO A 1 151 ? 6.734 -17.062 -26.188 1 98.12 151 PRO A N 1
ATOM 1172 C CA . PRO A 1 151 ? 7.734 -16.625 -25.203 1 98.12 151 PRO A CA 1
ATOM 1173 C C . PRO A 1 151 ? 7.805 -17.531 -23.984 1 98.12 151 PRO A C 1
ATOM 1175 O O . PRO A 1 151 ? 6.789 -18.094 -23.562 1 98.12 151 PRO A O 1
ATOM 1178 N N . THR A 1 152 ? 8.984 -17.672 -23.453 1 98.81 152 THR A N 1
ATOM 1179 C CA . THR A 1 152 ? 9.156 -18.406 -22.203 1 98.81 152 THR A CA 1
ATOM 1180 C C . THR A 1 152 ? 8.781 -17.547 -21 1 98.81 152 THR A C 1
ATOM 1182 O O . THR A 1 152 ? 9.227 -16.406 -20.891 1 98.81 152 THR A O 1
ATOM 1185 N N . ILE A 1 153 ? 7.922 -18.125 -20.125 1 98.94 153 ILE A N 1
ATOM 1186 C CA . ILE A 1 153 ? 7.457 -17.391 -18.953 1 98.94 153 ILE A CA 1
ATOM 1187 C C . ILE A 1 153 ? 7.891 -18.109 -17.672 1 98.94 153 ILE A C 1
ATOM 1189 O O . ILE A 1 153 ? 7.746 -19.328 -17.562 1 98.94 153 ILE A O 1
ATOM 1193 N N . TYR A 1 154 ? 8.492 -17.422 -16.828 1 98.94 154 TYR A N 1
ATOM 1194 C CA . TYR A 1 154 ? 8.797 -17.922 -15.484 1 98.94 154 TYR A CA 1
ATOM 1195 C C . TYR A 1 154 ? 7.887 -17.297 -14.445 1 98.94 154 TYR A C 1
ATOM 1197 O O . TYR A 1 154 ? 7.961 -16.094 -14.195 1 98.94 154 TYR A O 1
ATOM 1205 N N . ILE A 1 155 ? 6.984 -18.031 -13.867 1 98.94 155 ILE A N 1
ATOM 1206 C CA . ILE A 1 155 ? 6.199 -17.641 -12.703 1 98.94 155 ILE A CA 1
ATOM 1207 C C . ILE A 1 155 ? 6.93 -18.047 -11.422 1 98.94 155 ILE A C 1
ATOM 1209 O O . ILE A 1 155 ? 6.957 -19.234 -11.062 1 98.94 155 ILE A O 1
ATOM 1213 N N . MET A 1 156 ? 7.406 -17.156 -10.719 1 98.75 156 MET A N 1
ATOM 1214 C CA . MET A 1 156 ? 8.344 -17.453 -9.648 1 98.75 156 MET A CA 1
ATOM 1215 C C . MET A 1 156 ? 7.609 -17.922 -8.391 1 98.75 156 MET A C 1
ATOM 1217 O O . MET A 1 156 ? 8.203 -18.578 -7.531 1 98.75 156 MET A O 1
ATOM 1221 N N . GLY A 1 157 ? 6.281 -17.516 -8.273 1 98.56 157 GLY A N 1
ATOM 1222 C CA . GLY A 1 157 ? 5.629 -17.766 -6.996 1 98.56 157 GLY A CA 1
ATOM 1223 C C . GLY A 1 157 ? 6.293 -17.062 -5.832 1 98.56 157 GLY A C 1
ATOM 1224 O O . GLY A 1 157 ? 6.879 -15.992 -6.004 1 98.56 157 GLY A O 1
ATOM 1225 N N . ASP A 1 158 ? 6.09 -17.688 -4.625 1 98.75 158 ASP A N 1
ATOM 1226 C CA . ASP A 1 158 ? 6.676 -17.078 -3.432 1 98.75 158 ASP A CA 1
ATOM 1227 C C . ASP A 1 158 ? 8.094 -17.594 -3.197 1 98.75 158 ASP A C 1
ATOM 1229 O O . ASP A 1 158 ? 8.383 -18.172 -2.146 1 98.75 158 ASP A O 1
ATOM 1233 N N . CYS A 1 159 ? 8.93 -17.406 -4.215 1 98.38 159 CYS A N 1
ATOM 1234 C CA . CYS A 1 159 ? 10.352 -17.719 -4.117 1 98.38 159 CYS A CA 1
ATOM 1235 C C . CYS A 1 159 ? 11.195 -16.453 -4.129 1 98.38 159 CYS A C 1
ATOM 1237 O O . CYS A 1 159 ? 10.914 -15.523 -4.883 1 98.38 159 CYS A O 1
ATOM 1239 N N . ILE A 1 160 ? 12.195 -16.406 -3.291 1 98.12 160 ILE A N 1
ATOM 1240 C CA . ILE A 1 160 ? 13.062 -15.234 -3.234 1 98.12 160 ILE A CA 1
ATOM 1241 C C . ILE A 1 160 ? 14.172 -15.375 -4.273 1 98.12 160 ILE A C 1
ATOM 1243 O O . ILE A 1 160 ? 14.367 -16.438 -4.852 1 98.12 160 ILE A O 1
ATOM 1247 N N . TRP A 1 161 ? 14.836 -14.273 -4.543 1 98.12 161 TRP A N 1
ATOM 1248 C CA . TRP A 1 161 ? 15.969 -14.25 -5.461 1 98.12 161 TRP A CA 1
ATOM 1249 C C . TRP A 1 161 ? 17.234 -14.773 -4.781 1 98.12 161 TRP A C 1
ATOM 1251 O O . TRP A 1 161 ? 17.875 -14.055 -4.02 1 98.12 161 TRP A O 1
ATOM 1261 N N . ASP A 1 162 ? 17.516 -16 -4.98 1 97.38 162 ASP A N 1
ATOM 1262 C CA . ASP A 1 162 ? 18.688 -16.656 -4.422 1 97.38 162 ASP A CA 1
ATOM 1263 C C . ASP A 1 162 ? 19.297 -17.641 -5.422 1 97.38 162 ASP A C 1
ATOM 1265 O O . ASP A 1 162 ? 19.016 -17.578 -6.617 1 97.38 162 ASP A O 1
ATOM 1269 N N . GLU A 1 163 ? 20.141 -18.469 -5.004 1 97.56 163 GLU A N 1
ATOM 1270 C CA . GLU A 1 163 ? 20.906 -19.328 -5.902 1 97.56 163 GLU A CA 1
ATOM 1271 C C . GLU A 1 163 ? 19.984 -20.188 -6.758 1 97.56 163 GLU A C 1
ATOM 1273 O O . GLU A 1 163 ? 20.203 -20.344 -7.961 1 97.56 163 GLU A O 1
ATOM 1278 N N . LYS A 1 164 ? 18.969 -20.75 -6.203 1 97.62 164 LYS A N 1
ATOM 1279 C CA . LYS A 1 164 ? 18.047 -21.641 -6.914 1 97.62 164 LYS A CA 1
ATOM 1280 C C . LYS A 1 164 ? 17.359 -20.906 -8.062 1 97.62 164 LYS A C 1
ATOM 1282 O O . LYS A 1 164 ? 17.328 -21.406 -9.188 1 97.62 164 LYS A O 1
ATOM 1287 N N . THR A 1 165 ? 16.844 -19.766 -7.77 1 98.5 165 THR A N 1
ATOM 1288 C CA . THR A 1 165 ? 16.109 -19.016 -8.781 1 98.5 165 THR A CA 1
ATOM 1289 C C . THR A 1 165 ? 17.062 -18.391 -9.789 1 98.5 165 THR A C 1
ATOM 1291 O O . THR A 1 165 ? 16.719 -18.25 -10.969 1 98.5 165 THR A O 1
ATOM 1294 N N . GLN A 1 166 ? 18.266 -18.078 -9.383 1 98.44 166 GLN A N 1
ATOM 1295 C CA . GLN A 1 166 ? 19.281 -17.594 -10.312 1 98.44 166 GLN A CA 1
ATOM 1296 C C . GLN A 1 166 ? 19.656 -18.656 -11.328 1 98.44 166 GLN A C 1
ATOM 1298 O O . GLN A 1 166 ? 19.766 -18.375 -12.523 1 98.44 166 GLN A O 1
ATOM 1303 N N . ILE A 1 167 ? 19.812 -19.859 -10.867 1 98.5 167 ILE A N 1
ATOM 1304 C CA . ILE A 1 167 ? 20.156 -20.969 -11.75 1 98.5 167 ILE A CA 1
ATOM 1305 C C . ILE A 1 167 ? 19.016 -21.188 -12.758 1 98.5 167 ILE A C 1
ATOM 1307 O O . ILE A 1 167 ? 19.281 -21.422 -13.945 1 98.5 167 ILE A O 1
ATOM 1311 N N . ALA A 1 168 ? 17.781 -21.094 -12.305 1 98.69 168 ALA A N 1
ATOM 1312 C CA . ALA A 1 168 ? 16.625 -21.266 -13.195 1 98.69 168 ALA A CA 1
ATOM 1313 C C . ALA A 1 168 ? 16.641 -20.219 -14.312 1 98.69 168 ALA A C 1
ATOM 1315 O O . ALA A 1 168 ? 16.438 -20.562 -15.477 1 98.69 168 ALA A O 1
ATOM 1316 N N . VAL A 1 169 ? 16.875 -18.938 -13.969 1 98.81 169 VAL A N 1
ATOM 1317 C CA . VAL A 1 169 ? 16.859 -17.859 -14.945 1 98.81 169 VAL A CA 1
ATOM 1318 C C . VAL A 1 169 ? 18.016 -18.062 -15.938 1 98.81 169 VAL A C 1
ATOM 1320 O O . VAL A 1 169 ? 17.828 -17.859 -17.141 1 98.81 169 VAL A O 1
ATOM 1323 N N . SER A 1 170 ? 19.188 -18.484 -15.391 1 98.38 170 SER A N 1
ATOM 1324 C CA . SER A 1 170 ? 20.344 -18.703 -16.25 1 98.38 170 SER A CA 1
ATOM 1325 C C . SER A 1 170 ? 20.125 -19.891 -17.188 1 98.38 170 SER A C 1
ATOM 1327 O O . SER A 1 170 ? 20.594 -19.891 -18.328 1 98.38 170 SER A O 1
ATOM 1329 N N . THR A 1 171 ? 19.438 -20.891 -16.734 1 98.62 171 THR A N 1
ATOM 1330 C CA . THR A 1 171 ? 19.234 -22.125 -17.469 1 98.62 171 THR A CA 1
ATOM 1331 C C . THR A 1 171 ? 18.156 -21.953 -18.531 1 98.62 171 THR A C 1
ATOM 1333 O O . THR A 1 171 ? 18.359 -22.344 -19.688 1 98.62 171 THR A O 1
ATOM 1336 N N . TYR A 1 172 ? 17.031 -21.312 -18.156 1 98.69 172 TYR A N 1
ATOM 1337 C CA . TYR A 1 172 ? 15.859 -21.359 -19.031 1 98.69 172 TYR A CA 1
ATOM 1338 C C . TYR A 1 172 ? 15.688 -20.047 -19.781 1 98.69 172 TYR A C 1
ATOM 1340 O O . TYR A 1 172 ? 14.914 -19.953 -20.734 1 98.69 172 TYR A O 1
ATOM 1348 N N . LYS A 1 173 ? 16.359 -18.984 -19.359 1 98.44 173 LYS A N 1
ATOM 1349 C CA . LYS A 1 173 ? 16.406 -17.703 -20.031 1 98.44 173 LYS A CA 1
ATOM 1350 C C . LYS A 1 173 ? 15.016 -17.219 -20.422 1 98.44 173 LYS A C 1
ATOM 1352 O O . LYS A 1 173 ? 14.75 -16.953 -21.594 1 98.44 173 LYS A O 1
ATOM 1357 N N . PRO A 1 174 ? 14.156 -17.078 -19.438 1 98.88 174 PRO A N 1
ATOM 1358 C CA . PRO A 1 174 ? 12.797 -16.641 -19.734 1 98.88 174 PRO A CA 1
ATOM 1359 C C . PRO A 1 174 ? 12.75 -15.25 -20.391 1 98.88 174 PRO A C 1
ATOM 1361 O O . PRO A 1 174 ? 13.625 -14.422 -20.141 1 98.88 174 PRO A O 1
ATOM 1364 N N . ASP A 1 175 ? 11.703 -15.047 -21.203 1 98.75 175 ASP A N 1
ATOM 1365 C CA . ASP A 1 175 ? 11.414 -13.727 -21.766 1 98.75 175 ASP A CA 1
ATOM 1366 C C . ASP A 1 175 ? 10.711 -12.844 -20.734 1 98.75 175 ASP A C 1
ATOM 1368 O O . ASP A 1 175 ? 10.945 -11.633 -20.688 1 98.75 175 ASP A O 1
ATOM 1372 N N . TYR A 1 176 ? 9.812 -13.469 -19.969 1 98.81 176 TYR A N 1
ATOM 1373 C CA . TYR A 1 176 ? 9.07 -12.797 -18.922 1 98.81 176 TYR A CA 1
ATOM 1374 C C . TYR A 1 176 ? 9.234 -13.523 -17.594 1 98.81 176 TYR A C 1
ATOM 1376 O O . TYR A 1 176 ? 9.234 -14.758 -17.547 1 98.81 176 TYR A O 1
ATOM 1384 N N . ILE A 1 177 ? 9.383 -12.805 -16.547 1 98.94 177 ILE A N 1
ATOM 1385 C CA . ILE A 1 177 ? 9.352 -13.344 -15.195 1 98.94 177 ILE A CA 1
ATOM 1386 C C . ILE A 1 177 ? 8.266 -12.641 -14.383 1 98.94 177 ILE A C 1
ATOM 1388 O O . ILE A 1 177 ? 8.258 -11.414 -14.273 1 98.94 177 ILE A O 1
ATOM 1392 N N . VAL A 1 178 ? 7.305 -13.422 -13.867 1 98.94 178 VAL A N 1
ATOM 1393 C CA . VAL A 1 178 ? 6.344 -12.914 -12.891 1 98.94 178 VAL A CA 1
ATOM 1394 C C . VAL A 1 178 ? 6.926 -13.039 -11.484 1 98.94 178 VAL A C 1
ATOM 1396 O O . VAL A 1 178 ? 7.262 -14.133 -11.039 1 98.94 178 VAL A O 1
ATOM 1399 N N . ILE A 1 179 ? 7.059 -11.906 -10.82 1 98.94 179 ILE A N 1
ATOM 1400 C CA . ILE A 1 179 ? 7.68 -11.938 -9.5 1 98.94 179 ILE A CA 1
ATOM 1401 C C . ILE A 1 179 ? 6.664 -11.508 -8.445 1 98.94 179 ILE A C 1
ATOM 1403 O O . ILE A 1 179 ? 5.914 -10.547 -8.641 1 98.94 179 ILE A O 1
ATOM 1407 N N . ASN A 1 180 ? 6.551 -12.266 -7.379 1 98.88 180 ASN A N 1
ATOM 1408 C CA . ASN A 1 180 ? 5.766 -11.898 -6.203 1 98.88 180 ASN A CA 1
ATOM 1409 C C . ASN A 1 180 ? 6.535 -10.945 -5.293 1 98.88 180 ASN A C 1
ATOM 1411 O O . ASN A 1 180 ? 7.438 -11.367 -4.566 1 98.88 180 ASN A O 1
ATOM 1415 N N . THR A 1 181 ? 6.137 -9.656 -5.273 1 98.38 181 THR A N 1
ATOM 1416 C CA . THR A 1 181 ? 6.93 -8.602 -4.641 1 98.38 181 THR A CA 1
ATOM 1417 C C . THR A 1 181 ? 6.164 -7.98 -3.477 1 98.38 181 THR A C 1
ATOM 1419 O O . THR A 1 181 ? 6.141 -6.754 -3.33 1 98.38 181 THR A O 1
ATOM 1422 N N . GLY A 1 182 ? 5.582 -8.781 -2.66 1 98.31 182 GLY A N 1
ATOM 1423 C CA . GLY A 1 182 ? 4.797 -8.258 -1.557 1 98.31 182 GLY A CA 1
ATOM 1424 C C . GLY A 1 182 ? 5.637 -7.863 -0.359 1 98.31 182 GLY A C 1
ATOM 1425 O O . GLY A 1 182 ? 5.176 -7.121 0.514 1 98.31 182 GLY A O 1
ATOM 1426 N N . GLY A 1 183 ? 6.906 -8.375 -0.339 1 98.31 183 GLY A N 1
ATOM 1427 C CA . GLY A 1 183 ? 7.707 -8.102 0.844 1 98.31 183 GLY A CA 1
ATOM 1428 C C . GLY A 1 183 ? 7.016 -8.5 2.137 1 98.31 183 GLY A C 1
ATOM 1429 O O . GLY A 1 183 ? 7.012 -7.73 3.102 1 98.31 183 GLY A O 1
ATOM 1430 N N . ASN A 1 184 ? 6.406 -9.648 2.195 1 98.38 184 ASN A N 1
ATOM 1431 C CA . ASN A 1 184 ? 5.59 -10.078 3.328 1 98.38 184 ASN A CA 1
ATOM 1432 C C . ASN A 1 184 ? 6.449 -10.422 4.543 1 98.38 184 ASN A C 1
ATOM 1434 O O . ASN A 1 184 ? 7.523 -11 4.398 1 98.38 184 ASN A O 1
ATOM 1438 N N . ILE A 1 185 ? 5.906 -10.117 5.762 1 97.62 185 ILE A N 1
ATOM 1439 C CA . ILE A 1 185 ? 6.66 -10.352 6.984 1 97.62 185 ILE A CA 1
ATOM 1440 C C . ILE A 1 185 ? 5.793 -11.109 7.988 1 97.62 185 ILE A C 1
ATOM 1442 O O . ILE A 1 185 ? 4.566 -11.133 7.867 1 97.62 185 ILE A O 1
ATOM 1446 N N . PHE A 1 186 ? 6.422 -11.805 8.844 1 95.75 186 PHE A N 1
ATOM 1447 C CA . PHE A 1 186 ? 5.836 -12.367 10.055 1 95.75 186 PHE A CA 1
ATOM 1448 C C . PHE A 1 186 ? 6.605 -11.914 11.289 1 95.75 186 PHE A C 1
ATOM 1450 O O . PHE A 1 186 ? 7.828 -12.055 11.352 1 95.75 186 PHE A O 1
ATOM 1457 N N . LEU A 1 187 ? 5.824 -11.32 12.203 1 92.94 187 LEU A N 1
ATOM 1458 C CA . LEU A 1 187 ? 6.473 -10.836 13.422 1 92.94 187 LEU A CA 1
ATOM 1459 C C . LEU A 1 187 ? 6.34 -11.852 14.547 1 92.94 187 LEU A C 1
ATOM 1461 O O . LEU A 1 187 ? 5.305 -12.516 14.672 1 92.94 187 LEU A O 1
ATOM 1465 N N . PRO A 1 188 ? 7.449 -12.109 15.328 1 93.19 188 PRO A N 1
ATOM 1466 C CA . PRO A 1 188 ? 8.648 -11.266 15.344 1 93.19 188 PRO A CA 1
ATOM 1467 C C . PRO A 1 188 ? 9.773 -11.828 14.477 1 93.19 188 PRO A C 1
ATOM 1469 O O . PRO A 1 188 ? 10.812 -11.188 14.32 1 93.19 188 PRO A O 1
ATOM 1472 N N . GLN A 1 189 ? 9.609 -12.961 13.828 1 95.81 189 GLN A N 1
ATOM 1473 C CA . GLN A 1 189 ? 10.703 -13.68 13.188 1 95.81 189 GLN A CA 1
ATOM 1474 C C . GLN A 1 189 ? 11.328 -12.859 12.07 1 95.81 189 GLN A C 1
ATOM 1476 O O . GLN A 1 189 ? 12.531 -12.945 11.82 1 95.81 189 GLN A O 1
ATOM 1481 N N . SER A 1 190 ? 10.586 -12.023 11.453 1 97.06 190 SER A N 1
ATOM 1482 C CA . SER A 1 190 ? 11.086 -11.234 10.328 1 97.06 190 SER A CA 1
ATOM 1483 C C . SER A 1 190 ? 12.062 -10.164 10.797 1 97.06 190 SER A C 1
ATOM 1485 O O . SER A 1 190 ? 12.789 -9.578 9.992 1 97.06 190 SER A O 1
ATOM 1487 N N . LYS A 1 191 ? 12.016 -9.797 12.086 1 95.56 191 LYS A N 1
ATOM 1488 C CA . LYS A 1 191 ? 13 -8.844 12.594 1 95.56 191 LYS A CA 1
ATOM 1489 C C . LYS A 1 191 ? 14.414 -9.359 12.391 1 95.56 191 LYS A C 1
ATOM 1491 O O . LYS A 1 191 ? 15.352 -8.578 12.195 1 95.56 191 LYS A O 1
ATOM 1496 N N . THR A 1 192 ? 14.523 -10.719 12.344 1 96.44 192 THR A N 1
ATOM 1497 C CA . THR A 1 192 ? 15.828 -11.344 12.172 1 96.44 192 THR A CA 1
ATOM 1498 C C . THR A 1 192 ? 15.977 -11.922 10.773 1 96.44 192 THR A C 1
ATOM 1500 O O . THR A 1 192 ? 17 -11.719 10.117 1 96.44 192 THR A O 1
ATOM 1503 N N . ASP A 1 193 ? 14.953 -12.562 10.203 1 97.62 193 ASP A N 1
ATOM 1504 C CA . ASP A 1 193 ? 15.078 -13.383 9 1 97.62 193 ASP A CA 1
ATOM 1505 C C . ASP A 1 193 ? 14.617 -12.617 7.762 1 97.62 193 ASP A C 1
ATOM 1507 O O . ASP A 1 193 ? 14.781 -13.086 6.637 1 97.62 193 ASP A O 1
ATOM 1511 N N . GLY A 1 194 ? 13.953 -11.391 8 1 96.12 194 GLY A N 1
ATOM 1512 C CA . GLY A 1 194 ? 13.539 -10.555 6.883 1 96.12 194 GLY A CA 1
ATOM 1513 C C . GLY A 1 194 ? 12.219 -10.977 6.273 1 96.12 194 GLY A C 1
ATOM 1514 O O . GLY A 1 194 ? 11.422 -11.656 6.922 1 96.12 194 GLY A O 1
ATOM 1515 N N . ASP A 1 195 ? 12.016 -10.539 5.062 1 96.94 195 ASP A N 1
ATOM 1516 C CA . ASP A 1 195 ? 10.773 -10.797 4.348 1 96.94 195 ASP A CA 1
ATOM 1517 C C . ASP A 1 195 ? 10.703 -12.234 3.854 1 96.94 195 ASP A C 1
ATOM 1519 O O . ASP A 1 195 ? 11.734 -12.836 3.521 1 96.94 195 ASP A O 1
ATOM 1523 N N . ILE A 1 196 ? 9.484 -12.727 3.717 1 98.06 196 ILE A N 1
ATOM 1524 C CA . ILE A 1 196 ? 9.328 -14.102 3.246 1 98.06 196 ILE A CA 1
ATOM 1525 C C . ILE A 1 196 ? 9.047 -14.102 1.746 1 98.06 196 ILE A C 1
ATOM 1527 O O . ILE A 1 196 ? 9.031 -15.164 1.113 1 98.06 196 ILE A O 1
ATOM 1531 N N . THR A 1 197 ? 8.75 -12.977 1.122 1 98.31 197 THR A N 1
ATOM 1532 C CA . THR A 1 197 ? 8.719 -12.758 -0.319 1 98.31 197 THR A CA 1
ATOM 1533 C C . THR A 1 197 ? 9.594 -11.562 -0.698 1 98.31 197 THR A C 1
ATOM 1535 O O . THR A 1 197 ? 10.039 -10.812 0.172 1 98.31 197 THR A O 1
ATOM 1538 N N . MET A 1 198 ? 9.859 -11.383 -1.945 1 98.12 198 MET A N 1
ATOM 1539 C CA . MET A 1 198 ? 10.75 -10.32 -2.395 1 98.12 198 MET A CA 1
ATOM 1540 C C . MET A 1 198 ? 10.141 -8.945 -2.127 1 98.12 198 MET A C 1
ATOM 1542 O O . MET A 1 198 ? 8.938 -8.758 -2.297 1 98.12 198 MET A O 1
ATOM 1546 N N . ASN A 1 199 ? 10.953 -8.062 -1.692 1 98.38 199 ASN A N 1
ATOM 1547 C CA . ASN A 1 199 ? 10.547 -6.672 -1.534 1 98.38 199 ASN A CA 1
ATOM 1548 C C . ASN A 1 199 ? 11 -5.816 -2.715 1 98.38 199 ASN A C 1
ATOM 1550 O O . ASN A 1 199 ? 11.516 -6.34 -3.703 1 98.38 199 ASN A O 1
ATOM 1554 N N . GLU A 1 200 ? 10.758 -4.516 -2.652 1 98.75 200 GLU A N 1
ATOM 1555 C CA . GLU A 1 200 ? 11.047 -3.635 -3.779 1 98.75 200 GLU A CA 1
ATOM 1556 C C . GLU A 1 200 ? 12.539 -3.6 -4.086 1 98.75 200 GLU A C 1
ATOM 1558 O O . GLU A 1 200 ? 12.938 -3.479 -5.246 1 98.75 200 GLU A O 1
ATOM 1563 N N . MET A 1 201 ? 13.367 -3.684 -3.047 1 98.06 201 MET A N 1
ATOM 1564 C CA . MET A 1 201 ? 14.805 -3.633 -3.268 1 98.06 201 MET A CA 1
ATOM 1565 C C . MET A 1 201 ? 15.297 -4.898 -3.959 1 98.06 201 MET A C 1
ATOM 1567 O O . MET A 1 201 ? 16.172 -4.84 -4.824 1 98.06 201 MET A O 1
ATOM 1571 N N . GLU A 1 202 ? 14.766 -6.012 -3.586 1 97.94 202 GLU A N 1
ATOM 1572 C CA . GLU A 1 202 ? 15.117 -7.273 -4.23 1 97.94 202 GLU A CA 1
ATOM 1573 C C . GLU A 1 202 ? 14.648 -7.301 -5.684 1 97.94 202 GLU A C 1
ATOM 1575 O O . GLU A 1 202 ? 15.336 -7.848 -6.551 1 97.94 202 GLU A O 1
ATOM 1580 N N . ALA A 1 203 ? 13.477 -6.77 -5.922 1 98.62 203 ALA A N 1
ATOM 1581 C CA . ALA A 1 203 ? 13.031 -6.633 -7.305 1 98.62 203 ALA A CA 1
ATOM 1582 C C . ALA A 1 203 ? 14.023 -5.82 -8.125 1 98.62 203 ALA A C 1
ATOM 1584 O O . ALA A 1 203 ? 14.375 -6.203 -9.25 1 98.62 203 ALA A O 1
ATOM 1585 N N . MET A 1 204 ? 14.484 -4.695 -7.566 1 98.75 204 MET A N 1
ATOM 1586 C CA . MET A 1 204 ? 15.477 -3.877 -8.258 1 98.75 204 MET A CA 1
ATOM 1587 C C . MET A 1 204 ? 16.75 -4.672 -8.508 1 98.75 204 MET A C 1
ATOM 1589 O O . MET A 1 204 ? 17.344 -4.57 -9.586 1 98.75 204 MET A O 1
ATOM 1593 N N . GLN A 1 205 ? 17.156 -5.438 -7.527 1 98.44 205 GLN A N 1
ATOM 1594 C CA . GLN A 1 205 ? 18.359 -6.246 -7.668 1 98.44 205 GLN A CA 1
ATOM 1595 C C . GLN A 1 205 ? 18.219 -7.25 -8.805 1 98.44 205 GLN A C 1
ATOM 1597 O O . GLN A 1 205 ? 19.156 -7.473 -9.57 1 98.44 205 GLN A O 1
ATOM 1602 N N . MET A 1 206 ? 17.062 -7.879 -8.93 1 98.62 206 MET A N 1
ATOM 1603 C CA . MET A 1 206 ? 16.828 -8.828 -10.016 1 98.62 206 MET A CA 1
ATOM 1604 C C . MET A 1 206 ? 16.969 -8.141 -11.375 1 98.62 206 MET A C 1
ATOM 1606 O O . MET A 1 206 ? 17.531 -8.711 -12.305 1 98.62 206 MET A O 1
ATOM 1610 N N . LEU A 1 207 ? 16.406 -6.969 -11.469 1 98.5 207 LEU A N 1
ATOM 1611 C CA . LEU A 1 207 ? 16.5 -6.215 -12.711 1 98.5 207 LEU A CA 1
ATOM 1612 C C . LEU A 1 207 ? 17.953 -5.977 -13.094 1 98.5 207 LEU A C 1
ATOM 1614 O O . LEU A 1 207 ? 18.312 -6.043 -14.273 1 98.5 207 LEU A O 1
ATOM 1618 N N . LYS A 1 208 ? 18.766 -5.73 -12.109 1 98.06 208 LYS A N 1
ATOM 1619 C CA . LYS A 1 208 ? 20.172 -5.465 -12.352 1 98.06 208 LYS A CA 1
ATOM 1620 C C . LYS A 1 208 ? 20.922 -6.75 -12.695 1 98.06 208 LYS A C 1
ATOM 1622 O O . LYS A 1 208 ? 21.797 -6.754 -13.562 1 98.06 208 LYS A O 1
ATOM 1627 N N . ASP A 1 209 ? 20.594 -7.883 -12.047 1 98.38 209 ASP A N 1
ATOM 1628 C CA . ASP A 1 209 ? 21.312 -9.148 -12.172 1 98.38 209 ASP A CA 1
ATOM 1629 C C . ASP A 1 209 ? 20.984 -9.836 -13.492 1 98.38 209 ASP A C 1
ATOM 1631 O O . ASP A 1 209 ? 21.812 -10.586 -14.031 1 98.38 209 ASP A O 1
ATOM 1635 N N . CYS A 1 210 ? 19.797 -9.609 -14 1 98.62 210 CYS A N 1
ATOM 1636 C CA . CYS A 1 210 ? 19.297 -10.422 -15.102 1 98.62 210 CYS A CA 1
ATOM 1637 C C . CYS A 1 210 ? 19.562 -9.742 -16.438 1 98.62 210 CYS A C 1
ATOM 1639 O O . CYS A 1 210 ? 19.766 -8.523 -16.5 1 98.62 210 CYS A O 1
ATOM 1641 N N . ASP A 1 211 ? 19.578 -10.508 -17.516 1 98.06 211 ASP A N 1
ATOM 1642 C CA . ASP A 1 211 ? 19.688 -10.016 -18.891 1 98.06 211 ASP A CA 1
ATOM 1643 C C . ASP A 1 211 ? 18.703 -8.875 -19.125 1 98.06 211 ASP A C 1
ATOM 1645 O O . ASP A 1 211 ? 17.516 -8.977 -18.781 1 98.06 211 ASP A O 1
ATOM 1649 N N . PRO A 1 212 ? 19.109 -7.766 -19.703 1 97.38 212 PRO A N 1
ATOM 1650 C CA . PRO A 1 212 ? 18.281 -6.582 -19.891 1 97.38 212 PRO A CA 1
ATOM 1651 C C . PRO A 1 212 ? 17.078 -6.852 -20.797 1 97.38 212 PRO A C 1
ATOM 1653 O O . PRO A 1 212 ? 16.141 -6.055 -20.844 1 97.38 212 PRO A O 1
ATOM 1656 N N . GLN A 1 213 ? 17.094 -7.922 -21.484 1 97.62 213 GLN A N 1
ATOM 1657 C CA . GLN A 1 213 ? 15.992 -8.234 -22.391 1 97.62 213 GLN A CA 1
ATOM 1658 C C . GLN A 1 213 ? 14.836 -8.891 -21.656 1 97.62 213 GLN A C 1
ATOM 1660 O O . GLN A 1 213 ? 13.727 -8.969 -22.172 1 97.62 213 GLN A O 1
ATOM 1665 N N . ILE A 1 214 ? 15.117 -9.438 -20.469 1 98.69 214 ILE A N 1
ATOM 1666 C CA . ILE A 1 214 ? 14.07 -10.062 -19.672 1 98.69 214 ILE A CA 1
ATOM 1667 C C . ILE A 1 214 ? 13.109 -9 -19.141 1 98.69 214 ILE A C 1
ATOM 1669 O O . ILE A 1 214 ? 13.547 -7.965 -18.625 1 98.69 214 ILE A O 1
ATOM 1673 N N . ARG A 1 215 ? 11.805 -9.219 -19.297 1 98.62 215 ARG A N 1
ATOM 1674 C CA . ARG A 1 215 ? 10.773 -8.328 -18.766 1 98.62 215 ARG A CA 1
ATOM 1675 C C . ARG A 1 215 ? 10.141 -8.914 -17.516 1 98.62 215 ARG A C 1
ATOM 1677 O O . ARG A 1 215 ? 9.938 -10.125 -17.422 1 98.62 215 ARG A O 1
ATOM 1684 N N . PHE A 1 216 ? 9.852 -8.023 -16.578 1 98.94 216 PHE A N 1
ATOM 1685 C CA . PHE A 1 216 ? 9.328 -8.43 -15.289 1 98.94 216 PHE A CA 1
ATOM 1686 C C . PHE A 1 216 ? 7.887 -7.961 -15.109 1 98.94 216 PHE A C 1
ATOM 1688 O O . PHE A 1 216 ? 7.539 -6.848 -15.508 1 98.94 216 PHE A O 1
ATOM 1695 N N . ILE A 1 217 ? 7.066 -8.781 -14.555 1 98.94 217 ILE A N 1
ATOM 1696 C CA . ILE A 1 217 ? 5.707 -8.469 -14.125 1 98.94 217 ILE A CA 1
ATOM 1697 C C . ILE A 1 217 ? 5.582 -8.672 -12.617 1 98.94 217 ILE A C 1
ATOM 1699 O O . ILE A 1 217 ? 5.629 -9.805 -12.125 1 98.94 217 ILE A O 1
ATOM 1703 N N . ALA A 1 218 ? 5.469 -7.598 -11.875 1 98.94 218 ALA A N 1
ATOM 1704 C CA . ALA A 1 218 ? 5.43 -7.68 -10.414 1 98.94 218 ALA A CA 1
ATOM 1705 C C . ALA A 1 218 ? 3.992 -7.734 -9.906 1 98.94 218 ALA A C 1
ATOM 1707 O O . ALA A 1 218 ? 3.166 -6.891 -10.273 1 98.94 218 ALA A O 1
ATOM 1708 N N . VAL A 1 219 ? 3.682 -8.734 -9.062 1 98.94 219 VAL A N 1
ATOM 1709 C CA . VAL A 1 219 ? 2.348 -8.938 -8.508 1 98.94 219 VAL A CA 1
ATOM 1710 C C . VAL A 1 219 ? 2.449 -9.227 -7.008 1 98.94 219 VAL A C 1
ATOM 1712 O O . VAL A 1 219 ? 3.453 -8.891 -6.371 1 98.94 219 VAL A O 1
ATOM 1715 N N . HIS A 1 220 ? 1.397 -9.695 -6.367 1 98.88 220 HIS A N 1
ATOM 1716 C CA . HIS A 1 220 ? 1.379 -10.125 -4.977 1 98.88 220 HIS A CA 1
ATOM 1717 C C . HIS A 1 220 ? 1.482 -8.938 -4.027 1 98.88 220 HIS A C 1
ATOM 1719 O O . HIS A 1 220 ? 2.273 -8.961 -3.084 1 98.88 220 HIS A O 1
ATOM 1725 N N . MET A 1 221 ? 0.839 -7.848 -4.379 1 98.81 221 MET A N 1
ATOM 1726 C CA . MET A 1 221 ? 0.879 -6.625 -3.58 1 98.81 221 MET A CA 1
ATOM 1727 C C . MET A 1 221 ? -0.529 -6.129 -3.277 1 98.81 221 MET A C 1
ATOM 1729 O O . MET A 1 221 ? -1.465 -6.398 -4.031 1 98.81 221 MET A O 1
ATOM 1733 N N . ASP A 1 222 ? -0.706 -5.438 -2.162 1 98.5 222 ASP A N 1
ATOM 1734 C CA . ASP A 1 222 ? -1.855 -4.609 -1.812 1 98.5 222 ASP A CA 1
ATOM 1735 C C . ASP A 1 222 ? -3.088 -5.469 -1.536 1 98.5 222 ASP A C 1
ATOM 1737 O O . ASP A 1 222 ? -4.219 -5.012 -1.71 1 98.5 222 ASP A O 1
ATOM 1741 N N . ALA A 1 223 ? -2.881 -6.754 -1.057 1 98.31 223 ALA A N 1
ATOM 1742 C CA . ALA A 1 223 ? -4.078 -7.582 -0.922 1 98.31 223 ALA A CA 1
ATOM 1743 C C . ALA A 1 223 ? -4.047 -8.375 0.379 1 98.31 223 ALA A C 1
ATOM 1745 O O . ALA A 1 223 ? -5.059 -8.953 0.782 1 98.31 223 ALA A O 1
ATOM 1746 N N . ILE A 1 224 ? -2.893 -8.414 0.995 1 98.12 224 ILE A N 1
ATOM 1747 C CA . ILE A 1 224 ? -2.725 -9.203 2.213 1 98.12 224 ILE A CA 1
ATOM 1748 C C . ILE A 1 224 ? -2.115 -8.328 3.309 1 98.12 224 ILE A C 1
ATOM 1750 O O . ILE A 1 224 ? -1.213 -7.531 3.047 1 98.12 224 ILE A O 1
ATOM 1754 N N . ASP A 1 225 ? -2.453 -8.469 4.547 1 97.38 225 ASP A N 1
ATOM 1755 C CA . ASP A 1 225 ? -2.26 -7.492 5.609 1 97.38 225 ASP A CA 1
ATOM 1756 C C . ASP A 1 225 ? -0.807 -7.469 6.078 1 97.38 225 ASP A C 1
ATOM 1758 O O . ASP A 1 225 ? -0.379 -6.523 6.746 1 97.38 225 ASP A O 1
ATOM 1762 N N . HIS A 1 226 ? -0.032 -8.531 5.711 1 97.44 226 HIS A N 1
ATOM 1763 C CA . HIS A 1 226 ? 1.346 -8.523 6.188 1 97.44 226 HIS A CA 1
ATOM 1764 C C . HIS A 1 226 ? 2.316 -8.164 5.07 1 97.44 226 HIS A C 1
ATOM 1766 O O . HIS A 1 226 ? 3.525 -8.383 5.199 1 97.44 226 HIS A O 1
ATOM 1772 N N . GLY A 1 227 ? 1.82 -7.727 3.918 1 97.94 227 GLY A N 1
ATOM 1773 C CA . GLY A 1 227 ? 2.658 -7.195 2.855 1 97.94 227 GLY A CA 1
ATOM 1774 C C . GLY A 1 227 ? 3.215 -5.82 3.164 1 97.94 227 GLY A C 1
ATOM 1775 O O . GLY A 1 227 ? 2.482 -4.938 3.615 1 97.94 227 GLY A O 1
ATOM 1776 N N . GLN A 1 228 ? 4.492 -5.633 2.906 1 98.06 228 GLN A N 1
ATOM 1777 C CA . GLN A 1 228 ? 5.145 -4.363 3.219 1 98.06 228 GLN A CA 1
ATOM 1778 C C . GLN A 1 228 ? 5.445 -3.572 1.949 1 98.06 228 GLN A C 1
ATOM 1780 O O . GLN A 1 228 ? 5.648 -2.359 2.002 1 98.06 228 GLN A O 1
ATOM 1785 N N . THR A 1 229 ? 5.551 -4.23 0.872 1 98.75 229 THR A N 1
ATOM 1786 C CA . THR A 1 229 ? 5.754 -3.568 -0.413 1 98.75 229 THR A CA 1
ATOM 1787 C C . THR A 1 229 ? 4.43 -3.4 -1.151 1 98.75 229 THR A C 1
ATOM 1789 O O . THR A 1 229 ? 3.695 -4.371 -1.35 1 98.75 229 THR A O 1
ATOM 1792 N N . THR A 1 230 ? 4.105 -2.197 -1.5 1 98.75 230 THR A N 1
ATOM 1793 C CA . THR A 1 230 ? 2.918 -1.871 -2.283 1 98.75 230 THR A CA 1
ATOM 1794 C C . THR A 1 230 ? 3.301 -1.504 -3.715 1 98.75 230 THR A C 1
ATOM 1796 O O . THR A 1 230 ? 4.48 -1.309 -4.02 1 98.75 230 THR A O 1
ATOM 1799 N N . ARG A 1 231 ? 2.326 -1.453 -4.605 1 98.81 231 ARG A N 1
ATOM 1800 C CA . ARG A 1 231 ? 2.588 -0.986 -5.965 1 98.81 231 ARG A CA 1
ATOM 1801 C C . ARG A 1 231 ? 3.223 0.401 -5.953 1 98.81 231 ARG A C 1
ATOM 1803 O O . ARG A 1 231 ? 4.133 0.679 -6.734 1 98.81 231 ARG A O 1
ATOM 1810 N N . ALA A 1 232 ? 2.736 1.271 -5.016 1 98.75 232 ALA A N 1
ATOM 1811 C CA . ALA A 1 232 ? 3.268 2.629 -4.926 1 98.75 232 ALA A CA 1
ATOM 1812 C C . ALA A 1 232 ? 4.738 2.615 -4.512 1 98.75 232 ALA A C 1
ATOM 1814 O O . ALA A 1 232 ? 5.555 3.342 -5.086 1 98.75 232 ALA A O 1
ATOM 1815 N N . ILE A 1 233 ? 5.078 1.813 -3.576 1 98.88 233 ILE A N 1
ATOM 1816 C CA . ILE A 1 233 ? 6.449 1.72 -3.088 1 98.88 233 ILE A CA 1
ATOM 1817 C C . ILE A 1 233 ? 7.355 1.179 -4.191 1 98.88 233 ILE A C 1
ATOM 1819 O O . ILE A 1 233 ? 8.445 1.711 -4.43 1 98.88 233 ILE A O 1
ATOM 1823 N N . LEU A 1 234 ? 6.895 0.121 -4.844 1 98.94 234 LEU A N 1
ATOM 1824 C CA . LEU A 1 234 ? 7.691 -0.465 -5.918 1 98.94 234 LEU A CA 1
ATOM 1825 C C . LEU A 1 234 ? 7.863 0.521 -7.066 1 98.94 234 LEU A C 1
ATOM 1827 O O . LEU A 1 234 ? 8.969 0.684 -7.59 1 98.94 234 LEU A O 1
ATOM 1831 N N . ARG A 1 235 ? 6.793 1.177 -7.48 1 98.81 235 ARG A N 1
ATOM 1832 C CA . ARG A 1 235 ? 6.879 2.168 -8.547 1 98.81 235 ARG A CA 1
ATOM 1833 C C . ARG A 1 235 ? 7.828 3.301 -8.164 1 98.81 235 ARG A C 1
ATOM 1835 O O . ARG A 1 235 ? 8.609 3.771 -8.992 1 98.81 235 ARG A O 1
ATOM 1842 N N . ASN A 1 236 ? 7.707 3.764 -6.949 1 98.81 236 ASN A N 1
ATOM 1843 C CA . ASN A 1 236 ? 8.578 4.82 -6.449 1 98.81 236 ASN A CA 1
ATOM 1844 C C . ASN A 1 236 ? 10.047 4.434 -6.566 1 98.81 236 ASN A C 1
ATOM 1846 O O . ASN A 1 236 ? 10.867 5.223 -7.039 1 98.81 236 ASN A O 1
ATOM 1850 N N . GLN A 1 237 ? 10.344 3.215 -6.129 1 98.81 237 GLN A N 1
ATOM 1851 C CA . GLN A 1 237 ? 11.727 2.752 -6.184 1 98.81 237 GLN A CA 1
ATOM 1852 C C . GLN A 1 237 ? 12.203 2.611 -7.625 1 98.81 237 GLN A C 1
ATOM 1854 O O . GLN A 1 237 ? 13.336 2.973 -7.945 1 98.81 237 GLN A O 1
ATOM 1859 N N . ALA A 1 238 ? 11.367 2.07 -8.445 1 98.88 238 ALA A N 1
ATOM 1860 C CA . ALA A 1 238 ? 11.695 1.911 -9.859 1 98.88 238 ALA A CA 1
ATOM 1861 C C . ALA A 1 238 ? 11.961 3.262 -10.516 1 98.88 238 ALA A C 1
ATOM 1863 O O . ALA A 1 238 ? 12.891 3.4 -11.312 1 98.88 238 ALA A O 1
ATOM 1864 N N . GLU A 1 239 ? 11.086 4.191 -10.219 1 98.5 239 GLU A N 1
ATOM 1865 C CA . GLU A 1 239 ? 11.266 5.535 -10.766 1 98.5 239 GLU A CA 1
ATOM 1866 C C . GLU A 1 239 ? 12.57 6.156 -10.281 1 98.5 239 GLU A C 1
ATOM 1868 O O . GLU A 1 239 ? 13.305 6.762 -11.07 1 98.5 239 GLU A O 1
ATOM 1873 N N . TYR A 1 240 ? 12.812 6.004 -9 1 98.31 240 TYR A N 1
ATOM 1874 C CA . TYR A 1 240 ? 14.031 6.539 -8.414 1 98.31 240 TYR A CA 1
ATOM 1875 C C . TYR A 1 240 ? 15.266 5.973 -9.109 1 98.31 240 TYR A C 1
ATOM 1877 O O . TYR A 1 240 ? 16.234 6.691 -9.344 1 98.31 240 TYR A O 1
ATOM 1885 N N . GLU A 1 241 ? 15.195 4.711 -9.516 1 98.31 241 GLU A N 1
ATOM 1886 C CA . GLU A 1 241 ? 16.328 4.047 -10.148 1 98.31 241 GLU A CA 1
ATOM 1887 C C . GLU A 1 241 ? 16.25 4.145 -11.672 1 98.31 241 GLU A C 1
ATOM 1889 O O . GLU A 1 241 ? 17.047 3.529 -12.383 1 98.31 241 GLU A O 1
ATOM 1894 N N . LYS A 1 242 ? 15.281 4.836 -12.18 1 98.06 242 LYS A N 1
ATOM 1895 C CA . LYS A 1 242 ? 15.109 5.113 -13.602 1 98.06 242 LYS A CA 1
ATOM 1896 C C . LYS A 1 242 ? 14.906 3.822 -14.398 1 98.06 242 LYS A C 1
ATOM 1898 O O . LYS A 1 242 ? 15.484 3.648 -15.469 1 98.06 242 LYS A O 1
ATOM 1903 N N . VAL A 1 243 ? 14.18 2.918 -13.805 1 98.5 243 VAL A N 1
ATOM 1904 C CA . VAL A 1 243 ? 13.852 1.662 -14.469 1 98.5 243 VAL A CA 1
ATOM 1905 C C . VAL A 1 243 ? 12.875 1.925 -15.617 1 98.5 243 VAL A C 1
ATOM 1907 O O . VAL A 1 243 ? 11.914 2.684 -15.461 1 98.5 243 VAL A O 1
ATOM 1910 N N . ASP A 1 244 ? 13.094 1.303 -16.781 1 97.56 244 ASP A N 1
ATOM 1911 C CA . ASP A 1 244 ? 12.172 1.358 -17.906 1 97.56 244 ASP A CA 1
ATOM 1912 C C . ASP A 1 244 ? 10.844 0.685 -17.562 1 97.56 244 ASP A C 1
ATOM 1914 O O . ASP A 1 244 ? 10.812 -0.486 -17.188 1 97.56 244 ASP A O 1
ATOM 1918 N N . LYS A 1 245 ? 9.766 1.393 -17.734 1 96 245 LYS A N 1
ATOM 1919 C CA . LYS A 1 245 ? 8.438 0.89 -17.391 1 96 245 LYS A CA 1
ATOM 1920 C C . LYS A 1 245 ? 8.07 -0.311 -18.266 1 96 245 LYS A C 1
ATOM 1922 O O . LYS A 1 245 ? 7.215 -1.116 -17.875 1 96 245 LYS A O 1
ATOM 1927 N N . LYS A 1 246 ? 8.711 -0.456 -19.359 1 96.5 246 LYS A N 1
ATOM 1928 C CA . LYS A 1 246 ? 8.461 -1.601 -20.234 1 96.5 246 LYS A CA 1
ATOM 1929 C C . LYS A 1 246 ? 9.148 -2.855 -19.703 1 96.5 246 LYS A C 1
ATOM 1931 O O . LYS A 1 246 ? 8.766 -3.973 -20.047 1 96.5 246 LYS A O 1
ATOM 1936 N N . ARG A 1 247 ? 10.18 -2.662 -18.984 1 98.25 247 ARG A N 1
ATOM 1937 C CA . ARG A 1 247 ? 10.93 -3.799 -18.469 1 98.25 247 ARG A CA 1
ATOM 1938 C C . ARG A 1 247 ? 10.328 -4.305 -17.156 1 98.25 247 ARG A C 1
ATOM 1940 O O . ARG A 1 247 ? 10.328 -5.508 -16.891 1 98.25 247 ARG A O 1
ATOM 1947 N N . LEU A 1 248 ? 9.875 -3.336 -16.344 1 98.88 248 LEU A N 1
ATOM 1948 C CA . LEU A 1 248 ? 9.156 -3.688 -15.117 1 98.88 248 LEU A CA 1
ATOM 1949 C C . LEU A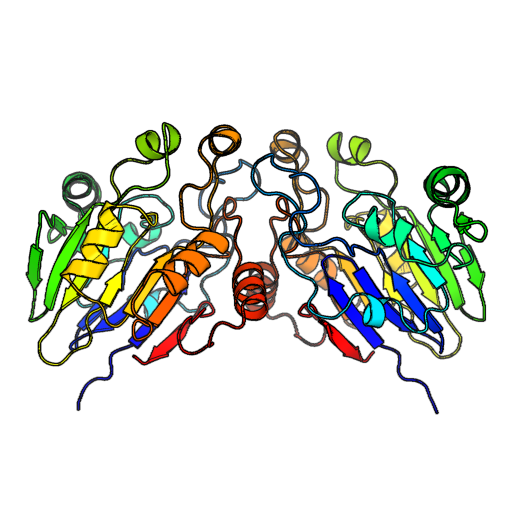 1 248 ? 7.707 -3.234 -15.188 1 98.88 248 LEU A C 1
ATOM 1951 O O . LEU A 1 248 ? 7.41 -2.049 -15.023 1 98.88 248 LEU A O 1
ATOM 1955 N N . MET A 1 249 ? 6.84 -4.172 -15.375 1 98.88 249 MET A N 1
ATOM 1956 C CA . MET A 1 249 ? 5.406 -3.9 -15.422 1 98.88 249 MET A CA 1
ATOM 1957 C C . MET A 1 249 ? 4.758 -4.188 -14.07 1 98.88 249 MET A C 1
ATOM 1959 O O . MET A 1 249 ? 5.023 -5.219 -13.453 1 98.88 249 MET A O 1
ATOM 1963 N N . ILE A 1 250 ? 4.008 -3.287 -13.57 1 98.88 250 ILE A N 1
ATOM 1964 C CA . ILE A 1 250 ? 3.312 -3.391 -12.297 1 98.88 250 ILE A CA 1
ATOM 1965 C C . ILE A 1 250 ? 1.812 -3.205 -12.508 1 98.88 250 ILE A C 1
ATOM 1967 O O . ILE A 1 250 ? 1.29 -2.098 -12.352 1 98.88 250 ILE A O 1
ATOM 1971 N N . PRO A 1 251 ? 1.125 -4.238 -12.828 1 98.81 251 PRO A N 1
ATOM 1972 C CA . PRO A 1 251 ? -0.286 -4.105 -13.195 1 98.81 251 PRO A CA 1
ATOM 1973 C C . PRO A 1 251 ? -1.188 -3.828 -12 1 98.81 251 PRO A C 1
ATOM 1975 O O . PRO A 1 251 ? -0.889 -4.258 -10.883 1 98.81 251 PRO A O 1
ATOM 1978 N N . GLU A 1 252 ? -2.27 -3.152 -12.242 1 98.5 252 GLU A N 1
ATOM 1979 C CA . GLU A 1 252 ? -3.385 -3.057 -11.305 1 98.5 252 GLU A CA 1
ATOM 1980 C C . GLU A 1 252 ? -4.23 -4.324 -11.32 1 98.5 252 GLU A C 1
ATOM 1982 O O . GLU A 1 252 ? -4.148 -5.117 -12.266 1 98.5 252 GLU A O 1
ATOM 1987 N N . ASP A 1 253 ? -5.008 -4.547 -10.258 1 98.69 253 ASP A N 1
ATOM 1988 C CA . ASP A 1 253 ? -5.965 -5.648 -10.297 1 98.69 253 ASP A CA 1
ATOM 1989 C C . ASP A 1 253 ? -6.914 -5.512 -11.484 1 98.69 253 ASP A C 1
ATOM 1991 O O . ASP A 1 253 ? -7.449 -4.43 -11.742 1 98.69 253 ASP A O 1
ATOM 1995 N N . GLY A 1 254 ? -7.031 -6.516 -12.234 1 98.38 254 GLY A N 1
ATOM 1996 C CA . GLY A 1 254 ? -7.914 -6.535 -13.391 1 98.38 254 GLY A CA 1
ATOM 1997 C C . GLY A 1 254 ? -7.207 -6.191 -14.688 1 98.38 254 GLY A C 1
ATOM 1998 O O . GLY A 1 254 ? -7.738 -6.434 -15.773 1 98.38 254 GLY A O 1
ATOM 1999 N N . GLN A 1 255 ? -6.012 -5.652 -14.648 1 98.5 255 GLN A N 1
ATOM 2000 C CA . GLN A 1 255 ? -5.316 -5.16 -15.828 1 98.5 255 GLN A CA 1
ATOM 2001 C C . GLN A 1 255 ? -4.758 -6.312 -16.656 1 98.5 255 GLN A C 1
ATOM 2003 O O . GLN A 1 255 ? -4.211 -7.273 -16.109 1 98.5 255 GLN A O 1
ATOM 2008 N N . VAL A 1 256 ? -4.879 -6.223 -17.953 1 98.25 256 VAL A N 1
ATOM 2009 C CA . VAL A 1 256 ? -4.348 -7.203 -18.891 1 98.25 256 VAL A CA 1
ATOM 2010 C C . VAL A 1 256 ? -3.021 -6.703 -19.469 1 98.25 256 VAL A C 1
ATOM 2012 O O . VAL A 1 256 ? -2.916 -5.551 -19.891 1 98.25 256 VAL A O 1
ATOM 2015 N N . LEU A 1 257 ? -2.061 -7.496 -19.406 1 98.31 257 LEU A N 1
ATOM 2016 C CA . LEU A 1 257 ? -0.792 -7.266 -20.094 1 98.31 257 LEU A CA 1
ATOM 2017 C C . LEU A 1 257 ? -0.649 -8.188 -21.297 1 98.31 257 LEU A C 1
ATOM 2019 O O . LEU A 1 257 ? -0.671 -9.414 -21.156 1 98.31 257 LEU A O 1
ATOM 2023 N N . ILE A 1 258 ? -0.495 -7.609 -22.453 1 97.44 258 ILE A N 1
ATOM 2024 C CA . ILE A 1 258 ? -0.23 -8.398 -23.656 1 97.44 258 ILE A CA 1
ATOM 2025 C C . ILE A 1 258 ? 1.265 -8.688 -23.766 1 97.44 258 ILE A C 1
ATOM 2027 O O . ILE A 1 258 ? 2.092 -7.789 -23.578 1 97.44 258 ILE A O 1
ATOM 2031 N N . LEU A 1 259 ? 1.592 -9.906 -24.047 1 96.12 259 LEU A N 1
ATOM 2032 C CA . LEU A 1 259 ? 2.99 -10.32 -24.047 1 96.12 259 LEU A CA 1
ATOM 2033 C C . LEU A 1 259 ? 3.562 -10.297 -25.469 1 96.12 259 LEU A C 1
ATOM 2035 O O . LEU A 1 259 ? 2.838 -10.531 -26.438 1 96.12 259 LEU A O 1
ATOM 2039 N N . MET B 1 1 ? -5.125 38.375 -9.516 1 36.69 1 MET B N 1
ATOM 2040 C CA . MET B 1 1 ? -5.184 37.094 -10.234 1 36.69 1 MET B CA 1
ATOM 2041 C C . MET B 1 1 ? -5.59 35.969 -9.312 1 36.69 1 MET B C 1
ATOM 2043 O O . MET B 1 1 ? -4.973 35.75 -8.266 1 36.69 1 MET B O 1
ATOM 2047 N N . SER B 1 2 ? -6.875 35.688 -9.102 1 45.38 2 SER B N 1
ATOM 2048 C CA . SER B 1 2 ? -7.449 34.938 -7.996 1 45.38 2 SER B CA 1
ATOM 2049 C C . SER B 1 2 ? -6.637 33.656 -7.711 1 45.38 2 SER B C 1
ATOM 2051 O O . SER B 1 2 ? -6.5 32.812 -8.578 1 45.38 2 SER B O 1
ATOM 2053 N N . ALA B 1 3 ? -5.527 33.969 -7.176 1 56.09 3 ALA B N 1
ATOM 2054 C CA . ALA B 1 3 ? -4.547 32.906 -6.934 1 56.09 3 ALA B CA 1
ATOM 2055 C C . ALA B 1 3 ? -5.234 31.609 -6.539 1 56.09 3 ALA B C 1
ATOM 2057 O O . ALA B 1 3 ? -6.176 31.609 -5.742 1 56.09 3 ALA B O 1
ATOM 2058 N N . LYS B 1 4 ? -5.43 30.484 -7.344 1 78.5 4 LYS B N 1
ATOM 2059 C CA . LYS B 1 4 ? -6.215 29.266 -7.215 1 78.5 4 LYS B CA 1
ATOM 2060 C C . LYS B 1 4 ? -5.68 28.375 -6.094 1 78.5 4 LYS B C 1
ATOM 2062 O O . LYS B 1 4 ? -4.473 28.156 -5.988 1 78.5 4 LYS B O 1
ATOM 2067 N N . ASN B 1 5 ? -6.402 28.172 -5.059 1 96.94 5 ASN B N 1
ATOM 2068 C CA . ASN B 1 5 ? -6.094 27.25 -3.963 1 96.94 5 ASN B CA 1
ATOM 2069 C C . ASN B 1 5 ? -5.758 25.859 -4.48 1 96.94 5 ASN B C 1
ATOM 2071 O O . ASN B 1 5 ? -6.391 25.359 -5.414 1 96.94 5 ASN B O 1
ATOM 2075 N N . TYR B 1 6 ? -4.613 25.297 -4.008 1 98.38 6 TYR B N 1
ATOM 2076 C CA . TYR B 1 6 ? -4.293 23.922 -4.367 1 98.38 6 TYR B CA 1
ATOM 2077 C C . TYR B 1 6 ? -3.67 23.172 -3.191 1 98.38 6 TYR B C 1
ATOM 2079 O O . TYR B 1 6 ? -3.201 23.797 -2.236 1 98.38 6 TYR B O 1
ATOM 2087 N N . ILE B 1 7 ? -3.73 21.891 -3.219 1 98.81 7 ILE B N 1
ATOM 2088 C CA . ILE B 1 7 ? -3.037 20.984 -2.309 1 98.81 7 ILE B CA 1
ATOM 2089 C C . ILE B 1 7 ? -2.162 20.031 -3.105 1 98.81 7 ILE B C 1
ATOM 2091 O O . ILE B 1 7 ? -2.635 19.375 -4.043 1 98.81 7 ILE B O 1
ATOM 2095 N N . ARG B 1 8 ? -0.93 20.016 -2.812 1 98.75 8 ARG B N 1
ATOM 2096 C CA . ARG B 1 8 ? -0.004 19.016 -3.355 1 98.75 8 ARG B CA 1
ATOM 2097 C C . ARG B 1 8 ? 0.415 18.016 -2.283 1 98.75 8 ARG B C 1
ATOM 2099 O O . ARG B 1 8 ? 0.961 18.406 -1.247 1 98.75 8 ARG B O 1
ATOM 2106 N N . LEU B 1 9 ? 0.162 16.797 -2.553 1 98.94 9 LEU B N 1
ATOM 2107 C CA . LEU B 1 9 ? 0.707 15.773 -1.657 1 98.94 9 LEU B CA 1
ATOM 2108 C C . LEU B 1 9 ? 2.188 15.539 -1.939 1 98.94 9 LEU B C 1
ATOM 2110 O O . LEU B 1 9 ? 2.559 15.164 -3.055 1 98.94 9 LEU B O 1
ATOM 2114 N N . ILE B 1 10 ? 2.996 15.789 -0.949 1 98.88 10 ILE B N 1
ATOM 2115 C CA . ILE B 1 10 ? 4.422 15.523 -1.101 1 98.88 10 ILE B CA 1
ATOM 2116 C C . ILE B 1 10 ? 4.711 14.062 -0.799 1 98.88 10 ILE B C 1
ATOM 2118 O O . ILE B 1 10 ? 5.277 13.344 -1.632 1 98.88 10 ILE B O 1
ATOM 2122 N N . ARG B 1 11 ? 4.324 13.641 0.367 1 98.19 11 ARG B N 1
ATOM 2123 C CA . ARG B 1 11 ? 4.484 12.266 0.838 1 98.19 11 ARG B CA 1
ATOM 2124 C C . ARG B 1 11 ? 3.777 12.062 2.172 1 98.19 11 ARG B C 1
ATOM 2126 O O . ARG B 1 11 ? 3.766 12.953 3.021 1 98.19 11 ARG B O 1
ATOM 2133 N N . ASN B 1 12 ? 3.16 10.828 2.342 1 98.5 12 ASN B N 1
ATOM 2134 C CA . ASN B 1 12 ? 2.508 10.516 3.607 1 98.5 12 ASN B CA 1
ATOM 2135 C C . ASN B 1 12 ? 1.485 11.578 3.99 1 98.5 12 ASN B C 1
ATOM 2137 O O . ASN B 1 12 ? 0.477 11.758 3.305 1 98.5 12 ASN B O 1
ATOM 2141 N N . ALA B 1 13 ? 1.768 12.398 5.027 1 98.88 13 ALA B N 1
ATOM 2142 C CA . ALA B 1 13 ? 0.851 13.445 5.465 1 98.88 13 ALA B CA 1
ATOM 2143 C C . ALA B 1 13 ? 1.381 14.828 5.094 1 98.88 13 ALA B C 1
ATOM 2145 O O . ALA B 1 13 ? 0.75 15.844 5.398 1 98.88 13 ALA B O 1
ATOM 2146 N N . THR B 1 14 ? 2.525 14.906 4.418 1 98.94 14 THR B N 1
ATOM 2147 C CA . THR B 1 14 ? 3.152 16.188 4.078 1 98.94 14 THR B CA 1
ATOM 2148 C C . THR B 1 14 ? 2.449 16.828 2.887 1 98.94 14 THR B C 1
ATOM 2150 O O . THR B 1 14 ? 2.373 16.234 1.808 1 98.94 14 THR B O 1
ATOM 2153 N N . LEU B 1 15 ? 1.983 18.031 3.088 1 98.94 15 LEU B N 1
ATOM 2154 C CA . LEU B 1 15 ? 1.325 18.797 2.033 1 98.94 15 LEU B CA 1
ATOM 2155 C C . LEU B 1 15 ? 2.039 20.125 1.801 1 98.94 15 LEU B C 1
ATOM 2157 O O . LEU B 1 15 ? 2.477 20.766 2.752 1 98.94 15 LEU B O 1
ATOM 2161 N N . LYS B 1 16 ? 2.184 20.484 0.62 1 98.81 16 LYS B N 1
ATOM 2162 C CA . LYS B 1 16 ? 2.41 21.875 0.235 1 98.81 16 LYS B CA 1
ATOM 2163 C C . LYS B 1 16 ? 1.162 22.469 -0.407 1 98.81 16 LYS B C 1
ATOM 2165 O O . LYS B 1 16 ? 0.638 21.938 -1.383 1 98.81 16 LYS B O 1
ATOM 2170 N N . MET B 1 17 ? 0.738 23.547 0.172 1 98.31 17 MET B N 1
ATOM 2171 C CA . MET B 1 17 ? -0.544 24.094 -0.265 1 98.31 17 MET B CA 1
ATOM 2172 C C . MET B 1 17 ? -0.428 25.578 -0.557 1 98.31 17 MET B C 1
ATOM 2174 O O . MET B 1 17 ? 0.395 26.266 0.044 1 98.31 17 MET B O 1
ATOM 2178 N N . GLU B 1 18 ? -1.177 26.016 -1.478 1 98.19 18 GLU B N 1
ATOM 2179 C CA . GLU B 1 18 ? -1.515 27.438 -1.6 1 98.19 18 GLU B CA 1
ATOM 2180 C C . GLU B 1 18 ? -2.939 27.703 -1.123 1 98.19 18 GLU B C 1
ATOM 2182 O O . GLU B 1 18 ? -3.893 27.109 -1.629 1 98.19 18 GLU B O 1
ATOM 2187 N N . TYR B 1 19 ? -3.078 28.5 -0.164 1 98.44 19 TYR B N 1
ATOM 2188 C CA . TYR B 1 19 ? -4.375 28.859 0.394 1 98.44 19 TYR B CA 1
ATOM 2189 C C . TYR B 1 19 ? -4.43 30.344 0.73 1 98.44 19 TYR B C 1
ATOM 2191 O O . TYR B 1 19 ? -3.59 30.859 1.475 1 98.44 19 TYR B O 1
ATOM 2199 N N . ALA B 1 20 ? -5.438 31.078 0.11 1 97.94 20 ALA B N 1
ATOM 2200 C CA . ALA B 1 20 ? -5.629 32.5 0.326 1 97.94 20 ALA B CA 1
ATOM 2201 C C . ALA B 1 20 ? -4.344 33.281 0.036 1 97.94 20 ALA B C 1
ATOM 2203 O O . ALA B 1 20 ? -3.971 34.188 0.792 1 97.94 20 ALA B O 1
ATOM 2204 N N . GLY B 1 21 ? -3.615 32.812 -0.925 1 97.38 21 GLY B N 1
ATOM 2205 C CA . GLY B 1 21 ? -2.428 33.531 -1.398 1 97.38 21 GLY B CA 1
ATOM 2206 C C . GLY B 1 21 ? -1.182 33.188 -0.599 1 97.38 21 GLY B C 1
ATOM 2207 O O . GLY B 1 21 ? -0.121 33.781 -0.815 1 97.38 21 GLY B O 1
ATOM 2208 N N . LYS B 1 22 ? -1.26 32.219 0.336 1 98.31 22 LYS B N 1
ATOM 2209 C CA . LYS B 1 22 ? -0.12 31.844 1.17 1 98.31 22 LYS B CA 1
ATOM 2210 C C . LYS B 1 22 ? 0.344 30.422 0.867 1 98.31 22 LYS B C 1
ATOM 2212 O O . LYS B 1 22 ? -0.478 29.531 0.646 1 98.31 22 LYS B O 1
ATOM 2217 N N . GLN B 1 23 ? 1.62 30.234 0.85 1 98.44 23 GLN B N 1
ATOM 2218 C CA . GLN B 1 23 ? 2.229 28.922 0.715 1 98.44 23 GLN B CA 1
ATOM 2219 C C . GLN B 1 23 ? 2.461 28.281 2.08 1 98.44 23 GLN B C 1
ATOM 2221 O O . GLN B 1 23 ? 3.215 28.812 2.9 1 98.44 23 GLN B O 1
ATOM 2226 N N . ILE B 1 24 ? 1.841 27.125 2.242 1 98.88 24 ILE B N 1
ATOM 2227 C CA . ILE B 1 24 ? 1.808 26.484 3.553 1 98.88 24 ILE B CA 1
ATOM 2228 C C . ILE B 1 24 ? 2.396 25.078 3.459 1 98.88 24 ILE B C 1
ATOM 2230 O O . ILE B 1 24 ? 2.094 24.328 2.525 1 98.88 24 ILE B O 1
ATOM 2234 N N . LEU B 1 25 ? 3.277 24.734 4.328 1 98.94 25 LEU B N 1
ATOM 2235 C CA . LEU B 1 25 ? 3.775 23.375 4.477 1 98.94 25 LEU B CA 1
ATOM 2236 C C . LEU B 1 25 ? 3.164 22.688 5.699 1 98.94 25 LEU B C 1
ATOM 2238 O O . LEU B 1 25 ? 3.172 23.266 6.797 1 98.94 25 LEU B O 1
ATOM 2242 N N . VAL B 1 26 ? 2.562 21.547 5.469 1 98.94 26 VAL B N 1
ATOM 2243 C CA . VAL B 1 26 ? 1.899 20.812 6.547 1 98.94 26 VAL B CA 1
ATOM 2244 C C . VAL B 1 26 ? 2.672 19.531 6.852 1 98.94 26 VAL B C 1
ATOM 2246 O O . VAL B 1 26 ? 3.008 18.766 5.945 1 98.94 26 VAL B O 1
ATOM 2249 N N . ASP B 1 27 ? 3.033 19.234 8.086 1 98.94 27 ASP B N 1
ATOM 2250 C CA . ASP B 1 27 ? 3.572 17.984 8.586 1 98.94 27 ASP B CA 1
ATOM 2251 C C . ASP B 1 27 ? 4.75 17.5 7.738 1 98.94 27 ASP B C 1
ATOM 2253 O O . ASP B 1 27 ? 4.684 16.438 7.113 1 98.94 27 ASP B O 1
ATOM 2257 N N . PRO B 1 28 ? 5.871 18.188 7.781 1 98.88 28 PRO B N 1
ATOM 2258 C CA . PRO B 1 28 ? 6.965 17.906 6.852 1 98.88 28 PRO B CA 1
ATOM 2259 C C . PRO B 1 28 ? 7.734 16.641 7.215 1 98.88 28 PRO B C 1
ATOM 2261 O O . PRO B 1 28 ? 8.469 16.625 8.203 1 98.88 28 PRO B O 1
ATOM 2264 N N . LEU B 1 29 ? 7.559 15.625 6.469 1 98.69 29 LEU B N 1
ATOM 2265 C CA . LEU B 1 29 ? 8.391 14.43 6.406 1 98.69 29 LEU B CA 1
ATOM 2266 C C . LEU B 1 29 ? 9.312 14.469 5.195 1 98.69 29 LEU B C 1
ATOM 2268 O O . LEU B 1 29 ? 8.914 14.117 4.086 1 98.69 29 LEU B O 1
ATOM 2272 N N . LEU B 1 30 ? 10.594 14.875 5.418 1 98.62 30 LEU B N 1
ATOM 2273 C CA . LEU B 1 30 ? 11.43 15.273 4.293 1 98.62 30 LEU B CA 1
ATOM 2274 C C . LEU B 1 30 ? 12.688 14.406 4.215 1 98.62 30 LEU B C 1
ATOM 2276 O O . LEU B 1 30 ? 13.492 14.555 3.293 1 98.62 30 LEU B O 1
ATOM 2280 N N . SER B 1 31 ? 12.812 13.477 5.191 1 97.62 31 SER B N 1
ATOM 2281 C CA . SER B 1 31 ? 14.023 12.664 5.273 1 97.62 31 SER B CA 1
ATOM 2282 C C . SER B 1 31 ? 14.125 11.695 4.098 1 97.62 31 SER B C 1
ATOM 2284 O O . SER B 1 31 ? 13.109 11.344 3.486 1 97.62 31 SER B O 1
ATOM 2286 N N . ALA B 1 32 ? 15.305 11.281 3.848 1 97.94 32 ALA B N 1
ATOM 2287 C CA . ALA B 1 32 ? 15.539 10.297 2.799 1 97.94 32 ALA B CA 1
ATOM 2288 C C . ALA B 1 32 ? 14.891 8.961 3.145 1 97.94 32 ALA B C 1
ATOM 2290 O O . ALA B 1 32 ? 14.703 8.641 4.32 1 97.94 32 ALA B O 1
ATOM 2291 N N . LYS B 1 33 ? 14.523 8.227 2.092 1 98.12 33 LYS B N 1
ATOM 2292 C CA . LYS B 1 33 ? 13.992 6.879 2.301 1 98.12 33 LYS B CA 1
ATOM 2293 C C . LYS B 1 33 ? 14.883 6.074 3.244 1 98.12 33 LYS B C 1
ATOM 2295 O O . LYS B 1 33 ? 16.109 6.082 3.109 1 98.12 33 LYS B O 1
ATOM 2300 N N . GLY B 1 34 ? 14.305 5.453 4.258 1 97.5 34 GLY B N 1
ATOM 2301 C CA . GLY B 1 34 ? 14.992 4.535 5.152 1 97.5 34 GLY B CA 1
ATOM 2302 C C . GLY B 1 34 ? 15.812 5.238 6.215 1 97.5 34 GLY B C 1
ATOM 2303 O O . GLY B 1 34 ? 16.672 4.625 6.855 1 97.5 34 GLY B O 1
ATOM 2304 N N . SER B 1 35 ? 15.648 6.461 6.48 1 95.62 35 SER B N 1
ATOM 2305 C CA . SER B 1 35 ? 16.547 7.25 7.32 1 95.62 35 SER B CA 1
ATOM 2306 C C . SER B 1 35 ? 16.156 7.141 8.797 1 95.62 35 SER B C 1
ATOM 2308 O O . SER B 1 35 ? 16.922 7.547 9.672 1 95.62 35 SER B O 1
ATOM 2310 N N . PHE B 1 36 ? 14.93 6.688 9.102 1 89.25 36 PHE B N 1
ATOM 2311 C CA . PHE B 1 36 ? 14.656 6.496 10.523 1 89.25 36 PHE B CA 1
ATOM 2312 C C . PHE B 1 36 ? 13.992 5.145 10.766 1 89.25 36 PHE B C 1
ATOM 2314 O O . PHE B 1 36 ? 13.789 4.371 9.828 1 89.25 36 PHE B O 1
ATOM 2321 N N . GLY B 1 37 ? 13.766 4.844 12 1 89.44 37 GLY B N 1
ATOM 2322 C CA . GLY B 1 37 ? 13.523 3.484 12.453 1 89.44 37 GLY B CA 1
ATOM 2323 C C . GLY B 1 37 ? 12.18 2.936 12 1 89.44 37 GLY B C 1
ATOM 2324 O O . GLY B 1 37 ? 11.289 3.697 11.617 1 89.44 37 GLY B O 1
ATOM 2325 N N . SER B 1 38 ? 12.055 1.601 12.055 1 91.88 38 SER B N 1
ATOM 2326 C CA . SER B 1 38 ? 10.852 0.829 11.75 1 91.88 38 SER B CA 1
ATOM 2327 C C . SER B 1 38 ? 9.875 0.846 12.914 1 91.88 38 SER B C 1
ATOM 2329 O O . SER B 1 38 ? 10.273 0.733 14.07 1 91.88 38 SER B O 1
ATOM 2331 N N . ALA B 1 39 ? 8.625 1.073 12.562 1 91.25 39 ALA B N 1
ATOM 2332 C CA . ALA B 1 39 ? 7.59 0.923 13.586 1 91.25 39 ALA B CA 1
ATOM 2333 C C . ALA B 1 39 ? 7.348 -0.548 13.906 1 91.25 39 ALA B C 1
ATOM 2335 O O . ALA B 1 39 ? 7 -0.891 15.039 1 91.25 39 ALA B O 1
ATOM 2336 N N . LEU B 1 40 ? 7.621 -1.438 12.961 1 92.62 40 LEU B N 1
ATOM 2337 C CA . LEU B 1 40 ? 7.367 -2.867 13.125 1 92.62 40 LEU B CA 1
ATOM 2338 C C . LEU B 1 40 ? 8.664 -3.617 13.422 1 92.62 40 LEU B C 1
ATOM 2340 O O . LEU B 1 40 ? 8.633 -4.797 13.773 1 92.62 40 LEU B O 1
ATOM 2344 N N . GLY B 1 41 ? 9.789 -2.988 13.266 1 92.81 41 GLY B N 1
ATOM 2345 C CA . GLY B 1 41 ? 11.078 -3.588 13.578 1 92.81 41 GLY B CA 1
ATOM 2346 C C . GLY B 1 41 ? 11.695 -4.328 12.406 1 92.81 41 GLY B C 1
ATOM 2347 O O . GLY B 1 41 ? 12.633 -5.102 12.578 1 92.81 41 GLY B O 1
ATOM 2348 N N . VAL B 1 42 ? 11.164 -4.105 11.117 1 94.12 42 VAL B N 1
ATOM 2349 C CA . VAL B 1 42 ? 11.633 -4.895 9.984 1 94.12 42 VAL B CA 1
ATOM 2350 C C . VAL B 1 42 ? 12.188 -3.969 8.906 1 94.12 42 VAL B C 1
ATOM 2352 O O . VAL B 1 42 ? 13.367 -4.047 8.555 1 94.12 42 VAL B O 1
ATOM 2355 N N . ASN B 1 43 ? 11.406 -3.006 8.469 1 95.62 43 ASN B N 1
ATOM 2356 C CA . ASN B 1 43 ? 11.805 -2.105 7.398 1 95.62 43 ASN B CA 1
ATOM 2357 C C . ASN B 1 43 ? 11.891 -0.66 7.883 1 95.62 43 ASN B C 1
ATOM 2359 O O . ASN B 1 43 ? 10.93 -0.129 8.438 1 95.62 43 ASN B O 1
ATOM 2363 N N . PRO B 1 44 ? 12.945 -0.004 7.637 1 96.88 44 PRO B N 1
ATOM 2364 C CA . PRO B 1 44 ? 13.07 1.395 8.055 1 96.88 44 PRO B CA 1
ATOM 2365 C C . PRO B 1 44 ? 12.148 2.33 7.27 1 96.88 44 PRO B C 1
ATOM 2367 O O . PRO B 1 44 ? 11.609 1.941 6.23 1 96.88 44 PRO B O 1
ATOM 2370 N N . ASN B 1 45 ? 11.922 3.525 7.789 1 98.06 45 ASN B N 1
ATOM 2371 C CA . ASN B 1 45 ? 11.07 4.539 7.188 1 98.06 45 ASN B CA 1
ATOM 2372 C C . ASN B 1 45 ? 11.859 5.77 6.766 1 98.06 45 ASN B C 1
ATOM 2374 O O . ASN B 1 45 ? 12.953 6.016 7.285 1 98.06 45 ASN B O 1
ATOM 2378 N N . PRO B 1 46 ? 11.312 6.625 5.914 1 98.5 46 PRO B N 1
ATOM 2379 C CA . PRO B 1 46 ? 10.141 6.375 5.074 1 98.5 46 PRO B CA 1
ATOM 2380 C C . PRO B 1 46 ? 10.352 5.23 4.086 1 98.5 46 PRO B C 1
ATOM 2382 O O . PRO B 1 46 ? 11.492 4.934 3.719 1 98.5 46 PRO B O 1
ATOM 2385 N N . ARG B 1 47 ? 9.336 4.691 3.574 1 98.62 47 ARG B N 1
ATOM 2386 C CA . ARG B 1 47 ? 9.398 3.547 2.672 1 98.62 47 ARG B CA 1
ATOM 2387 C C . ARG B 1 47 ? 9.586 4 1.227 1 98.62 47 ARG B C 1
ATOM 2389 O O . ARG B 1 47 ? 9.883 3.186 0.349 1 98.62 47 ARG B O 1
ATOM 2396 N N . VAL B 1 48 ? 9.438 5.297 0.96 1 98.81 48 VAL B N 1
ATOM 2397 C CA . VAL B 1 48 ? 9.508 5.809 -0.405 1 98.81 48 VAL B CA 1
ATOM 2398 C C . VAL B 1 48 ? 10.438 7.02 -0.457 1 98.81 48 VAL B C 1
ATOM 2400 O O . VAL B 1 48 ? 10.641 7.699 0.553 1 98.81 48 VAL B O 1
ATOM 2403 N N . ASN B 1 49 ? 10.984 7.258 -1.6 1 98.69 49 ASN B N 1
ATOM 2404 C CA . ASN B 1 49 ? 11.734 8.477 -1.884 1 98.69 49 ASN B CA 1
ATOM 2405 C C . ASN B 1 49 ? 10.812 9.664 -2.111 1 98.69 49 ASN B C 1
ATOM 2407 O O . ASN B 1 49 ? 9.648 9.492 -2.5 1 98.69 49 ASN B O 1
ATOM 2411 N N . LEU B 1 50 ? 11.359 10.891 -1.818 1 98.62 50 LEU B N 1
ATOM 2412 C CA . LEU B 1 50 ? 10.656 12.062 -2.32 1 98.62 50 LEU B CA 1
ATOM 2413 C C . LEU B 1 50 ? 10.586 12.047 -3.844 1 98.62 50 LEU B C 1
ATOM 2415 O O . LEU B 1 50 ? 11.562 11.68 -4.508 1 98.62 50 LEU B O 1
ATOM 2419 N N . THR B 1 51 ? 9.453 12.5 -4.379 1 98.31 51 THR B N 1
ATOM 2420 C CA . THR B 1 51 ? 9.305 12.477 -5.828 1 98.31 51 THR B CA 1
ATOM 2421 C C . THR B 1 51 ? 9.727 13.812 -6.441 1 98.31 51 THR B C 1
ATOM 2423 O O . THR B 1 51 ? 9.617 14.008 -7.652 1 98.31 51 THR B O 1
ATOM 2426 N N . MET B 1 52 ? 10.195 14.719 -5.664 1 98.12 52 MET B N 1
ATOM 2427 C CA . MET B 1 52 ? 10.727 16.016 -6.074 1 98.12 52 MET B CA 1
ATOM 2428 C C . MET B 1 52 ? 11.828 16.469 -5.129 1 98.12 52 MET B C 1
ATOM 2430 O O . MET B 1 52 ? 11.906 16.016 -3.986 1 98.12 52 MET B O 1
ATOM 2434 N N . PRO B 1 53 ? 12.703 17.391 -5.625 1 98.06 53 PRO B N 1
ATOM 2435 C CA . PRO B 1 53 ? 13.75 17.891 -4.734 1 98.06 53 PRO B CA 1
ATOM 2436 C C . PRO B 1 53 ? 13.195 18.609 -3.51 1 98.06 53 PRO B C 1
ATOM 2438 O O . PRO B 1 53 ? 12.195 19.328 -3.611 1 98.06 53 PRO B O 1
ATOM 2441 N N . VAL B 1 54 ? 13.859 18.344 -2.391 1 98.38 54 VAL B N 1
ATOM 2442 C CA . VAL B 1 54 ? 13.414 18.922 -1.134 1 98.38 54 VAL B CA 1
ATOM 2443 C C . VAL B 1 54 ? 13.422 20.453 -1.241 1 98.38 54 VAL B C 1
ATOM 2445 O O . VAL B 1 54 ? 12.57 21.125 -0.661 1 98.38 54 VAL B O 1
ATOM 2448 N N . GLU B 1 55 ? 14.305 21.078 -2.021 1 98.06 55 GLU B N 1
ATOM 2449 C CA . GLU B 1 55 ? 14.391 22.516 -2.225 1 98.06 55 GLU B CA 1
ATOM 2450 C C . GLU B 1 55 ? 13.109 23.062 -2.85 1 98.06 55 GLU B C 1
ATOM 2452 O O . GLU B 1 55 ? 12.688 24.188 -2.549 1 98.06 55 GLU B O 1
ATOM 2457 N N . GLU B 1 56 ? 12.531 22.25 -3.713 1 98.38 56 GLU B N 1
ATOM 2458 C CA . GLU B 1 56 ? 11.273 22.641 -4.336 1 98.38 56 GLU B CA 1
ATOM 2459 C C . GLU B 1 56 ? 10.125 22.625 -3.33 1 98.38 56 GLU B C 1
ATOM 2461 O O . GLU B 1 56 ? 9.258 23.484 -3.359 1 98.38 56 GLU B O 1
ATOM 2466 N N . VAL B 1 57 ? 10.156 21.672 -2.447 1 98.75 57 VAL B N 1
ATOM 2467 C CA . VAL B 1 57 ? 9.141 21.562 -1.405 1 98.75 57 VAL B CA 1
ATOM 2468 C C . VAL B 1 57 ? 9.203 22.781 -0.496 1 98.75 57 VAL B C 1
ATOM 2470 O O . VAL B 1 57 ? 8.164 23.312 -0.075 1 98.75 57 VAL B O 1
ATOM 2473 N N . LEU B 1 58 ? 10.391 23.328 -0.229 1 98.62 58 LEU B N 1
ATOM 2474 C CA . LEU B 1 58 ? 10.586 24.344 0.79 1 98.62 58 LEU B CA 1
ATOM 2475 C C . LEU B 1 58 ? 10.547 25.75 0.175 1 98.62 58 LEU B C 1
ATOM 2477 O O . LEU B 1 58 ? 10.555 26.75 0.895 1 98.62 58 LEU B O 1
ATOM 2481 N N . ASP B 1 59 ? 10.453 25.781 -1.126 1 98 59 ASP B N 1
ATOM 2482 C CA . ASP B 1 59 ? 10.547 27.062 -1.827 1 98 59 ASP B CA 1
ATOM 2483 C C . ASP B 1 59 ? 9.312 27.922 -1.573 1 98 59 ASP B C 1
ATOM 2485 O O . ASP B 1 59 ? 8.18 27.453 -1.682 1 98 59 ASP B O 1
ATOM 2489 N N . GLY B 1 60 ? 9.477 29.141 -1.155 1 98.06 60 GLY B N 1
ATOM 2490 C CA . GLY B 1 60 ? 8.438 30.156 -1.133 1 98.06 60 GLY B CA 1
ATOM 2491 C C . GLY B 1 60 ? 7.445 29.984 0.002 1 98.06 60 GLY B C 1
ATOM 2492 O O . GLY B 1 60 ? 6.336 30.516 -0.044 1 98.06 60 GLY B O 1
ATOM 2493 N N . LEU B 1 61 ? 7.797 29.328 1.056 1 98.5 61 LEU B N 1
ATOM 2494 C CA . LEU B 1 61 ? 6.867 29.047 2.143 1 98.5 61 LEU B CA 1
ATOM 2495 C C . LEU B 1 61 ? 6.59 30.297 2.971 1 98.5 61 LEU B C 1
ATOM 2497 O O . LEU B 1 61 ? 7.5 31.078 3.25 1 98.5 61 LEU B O 1
ATOM 2501 N N . ASP B 1 62 ? 5.328 30.453 3.283 1 98.62 62 ASP B N 1
ATOM 2502 C CA . ASP B 1 62 ? 4.93 31.531 4.176 1 98.62 62 ASP B CA 1
ATOM 2503 C C . ASP B 1 62 ? 4.887 31.062 5.625 1 98.62 62 ASP B C 1
ATOM 2505 O O . ASP B 1 62 ? 5.336 31.766 6.527 1 98.62 62 ASP B O 1
ATOM 2509 N N . PHE B 1 63 ? 4.367 29.891 5.891 1 98.81 63 PHE B N 1
ATOM 2510 C CA . PHE B 1 63 ? 4.379 29.344 7.238 1 98.81 63 PHE B CA 1
ATOM 2511 C C . PHE B 1 63 ? 4.172 27.828 7.195 1 98.81 63 PHE B C 1
ATOM 2513 O O . PHE B 1 63 ? 3.906 27.266 6.137 1 98.81 63 PHE B O 1
ATOM 2520 N N . THR B 1 64 ? 4.395 27.188 8.336 1 98.81 64 THR B N 1
ATOM 2521 C CA . THR B 1 64 ? 4.246 25.734 8.5 1 98.81 64 THR B CA 1
ATOM 2522 C C . THR B 1 64 ? 3.162 25.422 9.523 1 98.81 64 THR B C 1
ATOM 2524 O O . THR B 1 64 ? 3.008 26.125 10.516 1 98.81 64 THR B O 1
ATOM 2527 N N . LEU B 1 65 ? 2.371 24.438 9.203 1 98.88 65 LEU B N 1
ATOM 2528 C CA . LEU B 1 65 ? 1.377 23.891 10.117 1 98.88 65 LEU B CA 1
ATOM 2529 C C . LEU B 1 65 ? 1.775 22.484 10.562 1 98.88 65 LEU B C 1
ATOM 2531 O O . LEU B 1 65 ? 2.123 21.641 9.742 1 98.88 65 LEU B O 1
ATOM 2535 N N . LEU B 1 66 ? 1.78 22.234 11.898 1 98.94 66 LEU B N 1
ATOM 2536 C CA . LEU B 1 66 ? 2.119 20.922 12.445 1 98.94 66 LEU B CA 1
ATOM 2537 C C . LEU B 1 66 ? 0.964 20.375 13.266 1 98.94 66 LEU B C 1
ATOM 2539 O O . LEU B 1 66 ? 0.557 20.969 1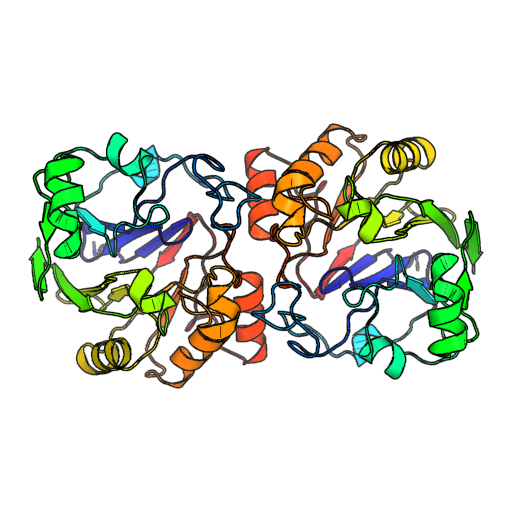4.266 1 98.94 66 LEU B O 1
ATOM 2543 N N . THR B 1 67 ? 0.472 19.266 12.82 1 98.88 67 THR B N 1
ATOM 2544 C CA . THR B 1 67 ? -0.65 18.656 13.523 1 98.88 67 THR B CA 1
ATOM 2545 C C . THR B 1 67 ? -0.2 18.062 14.852 1 98.88 67 THR B C 1
ATOM 2547 O O . THR B 1 67 ? -0.872 18.234 15.875 1 98.88 67 THR B O 1
ATOM 2550 N N . HIS B 1 68 ? 0.921 17.344 14.812 1 98.75 68 HIS B N 1
ATOM 2551 C CA . HIS B 1 68 ? 1.585 16.797 15.992 1 98.75 68 HIS B CA 1
ATOM 2552 C C . HIS B 1 68 ? 3.016 16.391 15.672 1 98.75 68 HIS B C 1
ATOM 2554 O O . HIS B 1 68 ? 3.41 16.328 14.508 1 98.75 68 HIS B O 1
ATOM 2560 N N . ASN B 1 69 ? 3.789 16.062 16.656 1 97.88 69 ASN B N 1
ATOM 2561 C CA . ASN B 1 69 ? 5.227 16.016 16.422 1 97.88 69 ASN B CA 1
ATOM 2562 C C . ASN B 1 69 ? 5.738 14.586 16.328 1 97.88 69 ASN B C 1
ATOM 2564 O O . ASN B 1 69 ? 6.91 14.32 16.594 1 97.88 69 ASN B O 1
ATOM 2568 N N . HIS B 1 70 ? 4.887 13.594 15.93 1 97.81 70 HIS B N 1
ATOM 2569 C CA . HIS B 1 70 ? 5.414 12.266 15.648 1 97.81 70 HIS B CA 1
ATOM 2570 C C . HIS B 1 70 ? 6.418 12.305 14.5 1 97.81 70 HIS B C 1
ATOM 2572 O O . HIS B 1 70 ? 6.328 13.164 13.617 1 97.81 70 HIS B O 1
ATOM 2578 N N . PRO B 1 71 ? 7.344 11.359 14.438 1 96.44 71 PRO B N 1
ATOM 2579 C CA . PRO B 1 71 ? 8.445 11.398 13.477 1 96.44 71 PRO B CA 1
ATOM 2580 C C . PRO B 1 71 ? 7.973 11.344 12.031 1 96.44 71 PRO B C 1
ATOM 2582 O O . PRO B 1 71 ? 8.656 11.844 11.133 1 96.44 71 PRO B O 1
ATOM 2585 N N . ASP B 1 72 ? 6.82 10.75 11.797 1 97.75 72 ASP B N 1
ATOM 2586 C CA . ASP B 1 72 ? 6.363 10.648 10.414 1 97.75 72 ASP B CA 1
ATOM 2587 C C . ASP B 1 72 ? 5.578 11.891 10.008 1 97.75 72 ASP B C 1
ATOM 2589 O O . ASP B 1 72 ? 5.062 11.961 8.883 1 97.75 72 ASP B O 1
ATOM 2593 N N . HIS B 1 73 ? 5.512 12.961 10.836 1 98.56 73 HIS B N 1
ATOM 2594 C CA . HIS B 1 73 ? 4.91 14.25 10.531 1 98.56 73 HIS B CA 1
ATOM 2595 C C . HIS B 1 73 ? 5.93 15.375 10.648 1 98.56 73 HIS B C 1
ATOM 2597 O O . HIS B 1 73 ? 5.727 16.469 10.109 1 98.56 73 HIS B O 1
ATOM 2603 N N . TYR B 1 74 ? 6.824 15.164 11.438 1 98.12 74 TYR B N 1
ATOM 2604 C CA . TYR B 1 74 ? 7.859 16.125 11.82 1 98.12 74 TYR B CA 1
ATOM 2605 C C . TYR B 1 74 ? 9.188 15.422 12.07 1 98.12 74 TYR B C 1
ATOM 2607 O O . TYR B 1 74 ? 9.391 14.828 13.133 1 98.12 74 TYR B O 1
ATOM 2615 N N . ASP B 1 75 ? 10.133 15.57 11.008 1 97.62 75 ASP B N 1
ATOM 2616 C CA . ASP B 1 75 ? 11.336 14.766 11.141 1 97.62 75 ASP B CA 1
ATOM 2617 C C . ASP B 1 75 ? 12.586 15.641 11.234 1 97.62 75 ASP B C 1
ATOM 2619 O O . ASP B 1 75 ? 12.492 16.875 11.156 1 97.62 75 ASP B O 1
ATOM 2623 N N . GLU B 1 76 ? 13.719 15 11.461 1 97.31 76 GLU B N 1
ATOM 2624 C CA . GLU B 1 76 ? 14.977 15.703 11.703 1 97.31 76 GLU B CA 1
ATOM 2625 C C . GLU B 1 76 ? 15.406 16.516 10.492 1 97.31 76 GLU B C 1
ATOM 2627 O O . GLU B 1 76 ? 16 17.594 10.625 1 97.31 76 GLU B O 1
ATOM 2632 N N . THR B 1 77 ? 15.164 16 9.336 1 98.25 77 THR B N 1
ATOM 2633 C CA . THR B 1 77 ? 15.531 16.703 8.117 1 98.25 77 THR B CA 1
ATOM 2634 C C . THR B 1 77 ? 14.758 18.016 7.992 1 98.25 77 THR B C 1
ATOM 2636 O O . THR B 1 77 ? 15.32 19.047 7.602 1 98.25 77 THR B O 1
ATOM 2639 N N . ALA B 1 78 ? 13.477 17.984 8.312 1 98.38 78 ALA B N 1
ATOM 2640 C CA . ALA B 1 78 ? 12.695 19.219 8.352 1 98.38 78 ALA B CA 1
ATOM 2641 C C . ALA B 1 78 ? 13.297 20.234 9.32 1 98.38 78 ALA B C 1
ATOM 2643 O O . ALA B 1 78 ? 13.461 21.406 8.984 1 98.38 78 ALA B O 1
ATOM 2644 N N . VAL B 1 79 ? 13.648 19.781 10.508 1 98.56 79 VAL B N 1
ATOM 2645 C CA . VAL B 1 79 ? 14.227 20.641 11.539 1 98.56 79 VAL B CA 1
ATOM 2646 C C . VAL B 1 79 ? 15.516 21.281 11.023 1 98.56 79 VAL B C 1
ATOM 2648 O O . VAL B 1 79 ? 15.766 22.453 11.266 1 98.56 79 VAL B O 1
ATOM 2651 N N . LYS B 1 80 ? 16.266 20.531 10.32 1 98.31 80 LYS B N 1
ATOM 2652 C CA . LYS B 1 80 ? 17.578 20.984 9.852 1 98.31 80 LYS B CA 1
ATOM 2653 C C . LYS B 1 80 ? 17.422 21.953 8.672 1 98.31 80 LYS B C 1
ATOM 2655 O O . LYS B 1 80 ? 18.156 22.938 8.586 1 98.31 80 LYS B O 1
ATOM 2660 N N . LEU B 1 81 ? 16.469 21.703 7.738 1 98.69 81 LEU B N 1
ATOM 2661 C CA . LEU B 1 81 ? 16.484 22.375 6.445 1 98.69 81 LEU B CA 1
ATOM 2662 C C . LEU B 1 81 ? 15.594 23.609 6.465 1 98.69 81 LEU B C 1
ATOM 2664 O O . LEU B 1 81 ? 15.82 24.562 5.715 1 98.69 81 LEU B O 1
ATOM 2668 N N . ILE B 1 82 ? 14.562 23.578 7.266 1 98.81 82 ILE B N 1
ATOM 2669 C CA . ILE B 1 82 ? 13.648 24.719 7.293 1 98.81 82 ILE B CA 1
ATOM 2670 C C . ILE B 1 82 ? 14.289 25.875 8.062 1 98.81 82 ILE B C 1
ATOM 2672 O O . ILE B 1 82 ? 14.883 25.656 9.125 1 98.81 82 ILE B O 1
ATOM 2676 N N . ARG B 1 83 ? 14.195 27.078 7.516 1 98.38 83 ARG B N 1
ATOM 2677 C CA . ARG B 1 83 ? 14.789 28.234 8.156 1 98.38 83 ARG B CA 1
ATOM 2678 C C . ARG B 1 83 ? 14.211 28.453 9.547 1 98.38 83 ARG B C 1
ATOM 2680 O O . ARG B 1 83 ? 13.008 28.281 9.758 1 98.38 83 ARG B O 1
ATOM 2687 N N . LYS B 1 84 ? 15 28.875 10.461 1 98.56 84 LYS B N 1
ATOM 2688 C CA . LYS B 1 84 ? 14.625 28.922 11.875 1 98.56 84 LYS B CA 1
ATOM 2689 C C . LYS B 1 84 ? 13.656 30.062 12.148 1 98.56 84 LYS B C 1
ATOM 2691 O O . LYS B 1 84 ? 12.961 30.047 13.172 1 98.56 84 LYS B O 1
ATOM 2696 N N . ASP B 1 85 ? 13.539 31.047 11.242 1 98.38 85 ASP B N 1
ATOM 2697 C CA . ASP B 1 85 ? 12.594 32.125 11.43 1 98.38 85 ASP B CA 1
ATOM 2698 C C . ASP B 1 85 ? 11.25 31.828 10.773 1 98.38 85 ASP B C 1
ATOM 2700 O O . ASP B 1 85 ? 10.359 32.688 10.742 1 98.38 85 ASP B O 1
ATOM 2704 N N . MET B 1 86 ? 11.094 30.594 10.242 1 98.62 86 MET B N 1
ATOM 2705 C CA . MET B 1 86 ? 9.812 30.156 9.68 1 98.62 86 MET B CA 1
ATOM 2706 C C . MET B 1 86 ? 8.711 30.203 10.734 1 98.62 86 MET B C 1
ATOM 2708 O O . MET B 1 86 ? 8.875 29.672 11.828 1 98.62 86 MET B O 1
ATOM 2712 N N . PRO B 1 87 ? 7.629 30.922 10.461 1 98.75 87 PRO B N 1
ATOM 2713 C CA . PRO B 1 87 ? 6.48 30.797 11.359 1 98.75 87 PRO B CA 1
ATOM 2714 C C . PRO B 1 87 ? 5.898 29.391 11.383 1 98.75 87 PRO B C 1
ATOM 2716 O O . PRO B 1 87 ? 5.719 28.766 10.336 1 98.75 87 PRO B O 1
ATOM 2719 N N . TRP B 1 88 ? 5.703 28.875 12.602 1 98.81 88 TRP B N 1
ATOM 2720 C CA . TRP B 1 88 ? 5.059 27.578 12.82 1 98.81 88 TRP B CA 1
ATOM 2721 C C . TRP B 1 88 ? 3.795 27.734 13.656 1 98.81 88 TRP B C 1
ATOM 2723 O O . TRP B 1 88 ? 3.783 28.484 14.641 1 98.81 88 TRP B O 1
ATOM 2733 N N . PHE B 1 89 ? 2.766 27.188 13.211 1 98.94 89 PHE B N 1
ATOM 2734 C CA . PHE B 1 89 ? 1.588 26.984 14.047 1 98.94 89 PHE B CA 1
ATOM 2735 C C . PHE B 1 89 ? 1.464 25.516 14.453 1 98.94 89 PHE B C 1
ATOM 2737 O O . PHE B 1 89 ? 1.398 24.625 13.602 1 98.94 89 PHE B O 1
ATOM 2744 N N . VAL B 1 90 ? 1.525 25.234 15.75 1 98.81 90 VAL B N 1
ATOM 2745 C CA . VAL B 1 90 ? 1.612 23.891 16.297 1 98.81 90 VAL B CA 1
ATOM 2746 C C . VAL B 1 90 ? 0.597 23.719 17.422 1 98.81 90 VAL B C 1
ATOM 2748 O O . VAL B 1 90 ? 0.016 24.688 17.891 1 98.81 90 VAL B O 1
ATOM 2751 N N . GLN B 1 91 ? 0.278 22.438 17.719 1 98.62 91 GLN B N 1
ATOM 2752 C CA . GLN B 1 91 ? -0.517 22.25 18.922 1 98.62 91 GLN B CA 1
ATOM 2753 C C . GLN B 1 91 ? 0.244 22.719 20.172 1 98.62 91 GLN B C 1
ATOM 2755 O O . GLN B 1 91 ? 1.468 22.594 20.234 1 98.62 91 GLN B O 1
ATOM 2760 N N . THR B 1 92 ? -0.461 23.203 21.156 1 98.31 92 THR B N 1
ATOM 2761 C CA . THR B 1 92 ? 0.143 23.828 22.312 1 98.31 92 THR B CA 1
ATOM 2762 C C . THR B 1 92 ? 1.156 22.891 22.969 1 98.31 92 THR B C 1
ATOM 2764 O O . THR B 1 92 ? 2.207 23.344 23.438 1 98.31 92 THR B O 1
ATOM 2767 N N . GLU B 1 93 ? 0.897 21.641 23 1 98.25 93 GLU B N 1
ATOM 2768 C CA . GLU B 1 93 ? 1.716 20.625 23.641 1 98.25 93 GLU B CA 1
ATOM 2769 C C . GLU B 1 93 ? 3.078 20.484 22.969 1 98.25 93 GLU B C 1
ATOM 2771 O O . GLU B 1 93 ? 4.02 19.953 23.562 1 98.25 93 GLU B O 1
ATOM 2776 N N . ASP B 1 94 ? 3.217 21.031 21.719 1 98.62 94 ASP B N 1
ATOM 2777 C CA . ASP B 1 94 ? 4.434 20.781 20.953 1 98.62 94 ASP B CA 1
ATOM 2778 C C . ASP B 1 94 ? 5.297 22.047 20.891 1 98.62 94 ASP B C 1
ATOM 2780 O O . ASP B 1 94 ? 6.367 22.031 20.281 1 98.62 94 ASP B O 1
ATOM 2784 N N . VAL B 1 95 ? 4.938 23.141 21.531 1 98.5 95 VAL B N 1
ATOM 2785 C CA . VAL B 1 95 ? 5.633 24.422 21.438 1 98.5 95 VAL B CA 1
ATOM 2786 C C . VAL B 1 95 ? 7.051 24.281 21.984 1 98.5 95 VAL B C 1
ATOM 2788 O O . VAL B 1 95 ? 8.008 24.766 21.375 1 98.5 95 VAL B O 1
ATOM 2791 N N . GLU B 1 96 ? 7.184 23.656 23.125 1 98.25 96 GLU B N 1
ATOM 2792 C CA . GLU B 1 96 ? 8.5 23.516 23.734 1 98.25 96 GLU B CA 1
ATOM 2793 C C . GLU B 1 96 ? 9.477 22.828 22.797 1 98.25 96 GLU B C 1
ATOM 2795 O O . GLU B 1 96 ? 10.602 23.297 22.609 1 98.25 96 GLU B O 1
ATOM 2800 N N . GLN B 1 97 ? 9.047 21.703 22.234 1 98.5 97 GLN B N 1
ATOM 2801 C CA . GLN B 1 97 ? 9.914 20.969 21.328 1 98.5 97 GLN B CA 1
ATOM 2802 C C . GLN B 1 97 ? 10.266 21.797 20.094 1 98.5 97 GLN B C 1
ATOM 2804 O O . GLN B 1 97 ? 11.445 21.969 19.766 1 98.5 97 GLN B O 1
ATOM 2809 N N . VAL B 1 98 ? 9.289 22.375 19.438 1 98.75 98 VAL B N 1
ATOM 2810 C CA . VAL B 1 98 ? 9.469 23.031 18.141 1 98.75 98 VAL B CA 1
ATOM 2811 C C . VAL B 1 98 ? 10.203 24.359 18.344 1 98.75 98 VAL B C 1
ATOM 2813 O O . VAL B 1 98 ? 11.172 24.656 17.641 1 98.75 98 VAL B O 1
ATOM 2816 N N . LYS B 1 99 ? 9.828 25.156 19.297 1 98.38 99 LYS B N 1
ATOM 2817 C CA . LYS B 1 99 ? 10.383 26.484 19.516 1 98.38 99 LYS B CA 1
ATOM 2818 C C . LYS B 1 99 ? 11.672 26.422 20.328 1 98.38 99 LYS B C 1
ATOM 2820 O O . LYS B 1 99 ? 12.719 26.891 19.875 1 98.38 99 LYS B O 1
ATOM 2825 N N . GLU B 1 100 ? 11.672 25.797 21.469 1 97.75 100 GLU B N 1
ATOM 2826 C CA . GLU B 1 100 ? 12.789 25.859 22.406 1 97.75 100 GLU B CA 1
ATOM 2827 C C . GLU B 1 100 ? 13.867 24.844 22.047 1 97.75 100 GLU B C 1
ATOM 2829 O O . GLU B 1 100 ? 15.055 25.156 22.047 1 97.75 100 GLU B O 1
ATOM 2834 N N . LYS B 1 101 ? 13.469 23.656 21.75 1 98.38 101 LYS B N 1
ATOM 2835 C CA . LYS B 1 101 ? 14.445 22.609 21.5 1 98.38 101 LYS B CA 1
ATOM 2836 C C . LYS B 1 101 ? 14.945 22.641 20.062 1 98.38 101 LYS B C 1
ATOM 2838 O O . LYS B 1 101 ? 16.156 22.516 19.812 1 98.38 101 LYS B O 1
ATOM 2843 N N . ASP B 1 102 ? 14.023 22.828 19.109 1 98.62 102 ASP B N 1
ATOM 2844 C CA . ASP B 1 102 ? 14.414 22.719 17.719 1 98.62 102 ASP B CA 1
ATOM 2845 C C . ASP B 1 102 ? 14.758 24.094 17.141 1 98.62 102 ASP B C 1
ATOM 2847 O O . ASP B 1 102 ? 15.273 24.203 16.031 1 98.62 102 ASP B O 1
ATOM 2851 N N . GLY B 1 103 ? 14.398 25.188 17.797 1 98.5 103 GLY B N 1
ATOM 2852 C CA . GLY B 1 103 ? 14.953 26.5 17.516 1 98.5 103 GLY B CA 1
ATOM 2853 C C . GLY B 1 103 ? 14.094 27.312 16.578 1 98.5 103 GLY B C 1
ATOM 2854 O O . GLY B 1 103 ? 14.531 28.344 16.047 1 98.5 103 GLY B O 1
ATOM 2855 N N . PHE B 1 104 ? 12.906 26.891 16.328 1 98.81 104 PHE B N 1
ATOM 2856 C CA . PHE B 1 104 ? 12.008 27.703 15.508 1 98.81 104 PHE B CA 1
ATOM 2857 C C . PHE B 1 104 ? 11.375 28.812 16.344 1 98.81 104 PHE B C 1
ATOM 2859 O O . PHE B 1 104 ? 10.273 28.641 16.875 1 98.81 104 PHE B O 1
ATOM 2866 N N . PHE B 1 105 ? 11.891 29.922 16.344 1 97.81 105 PHE B N 1
ATOM 2867 C CA . PHE B 1 105 ? 11.633 30.906 17.391 1 97.81 105 PHE B CA 1
ATOM 2868 C C . PHE B 1 105 ? 10.336 31.656 17.109 1 97.81 105 PHE B C 1
ATOM 2870 O O . PHE B 1 105 ? 9.82 32.344 18 1 97.81 105 PHE B O 1
ATOM 2877 N N . HIS B 1 106 ? 9.695 31.5 15.938 1 98.38 106 HIS B N 1
ATOM 2878 C CA . HIS B 1 106 ? 8.391 32.094 15.664 1 98.38 106 HIS B CA 1
ATOM 2879 C C . HIS B 1 106 ? 7.277 31.062 15.789 1 98.38 106 HIS B C 1
ATOM 2881 O O . HIS B 1 106 ? 6.145 31.312 15.375 1 98.38 106 HIS B O 1
ATOM 2887 N N . ALA B 1 107 ? 7.562 29.922 16.391 1 98.69 107 ALA B N 1
ATOM 2888 C CA . ALA B 1 107 ? 6.531 28.906 16.578 1 98.69 107 ALA B CA 1
ATOM 2889 C C . ALA B 1 107 ? 5.512 29.359 17.625 1 98.69 107 ALA B C 1
ATOM 2891 O O . ALA B 1 107 ? 5.879 29.891 18.672 1 98.69 107 ALA B O 1
ATOM 2892 N N . VAL B 1 108 ? 4.262 29.203 17.281 1 98.62 108 VAL B N 1
ATOM 2893 C CA . VAL B 1 108 ? 3.162 29.594 18.156 1 98.62 108 VAL B CA 1
ATOM 2894 C C . VAL B 1 108 ? 2.221 28.406 18.359 1 98.62 108 VAL B C 1
ATOM 2896 O O . VAL B 1 108 ? 1.899 27.688 17.406 1 98.62 108 VAL B O 1
ATOM 2899 N N . GLY B 1 109 ? 1.805 28.203 19.594 1 98.69 109 GLY B N 1
ATOM 2900 C CA . GLY B 1 109 ? 0.784 27.219 19.891 1 98.69 109 GLY B CA 1
ATOM 2901 C C . GLY B 1 109 ? -0.625 27.719 19.641 1 98.69 109 GLY B C 1
ATOM 2902 O O . GLY B 1 109 ? -0.995 28.797 20.094 1 98.69 109 GLY B O 1
ATOM 2903 N N . VAL B 1 110 ? -1.359 26.953 18.875 1 98.81 110 VAL B N 1
ATOM 2904 C CA . VAL B 1 110 ? -2.766 27.281 18.672 1 98.81 110 VAL B CA 1
ATOM 2905 C C . VAL B 1 110 ? -3.615 26.625 19.75 1 98.81 110 VAL B C 1
ATOM 2907 O O . VAL B 1 110 ? -3.854 25.422 19.734 1 98.81 110 VAL B O 1
ATOM 2910 N N . ALA B 1 111 ? -4.086 27.391 20.641 1 98.12 111 ALA B N 1
ATOM 2911 C CA . ALA B 1 111 ? -4.926 26.844 21.719 1 98.12 111 ALA B CA 1
ATOM 2912 C C . ALA B 1 111 ? -6.332 26.547 21.203 1 98.12 111 ALA B C 1
ATOM 2914 O O . ALA B 1 111 ? -6.82 25.422 21.344 1 98.12 111 ALA B O 1
ATOM 2915 N N . ASP B 1 112 ? -6.938 27.547 20.688 1 98.19 112 ASP B N 1
ATOM 2916 C CA . ASP B 1 112 ? -8.258 27.391 20.078 1 98.19 112 ASP B CA 1
ATOM 2917 C C . ASP B 1 112 ? -8.266 27.875 18.641 1 98.19 112 ASP B C 1
ATOM 2919 O O . ASP B 1 112 ? -8.641 27.141 17.719 1 98.19 112 ASP B O 1
ATOM 2923 N N . SER B 1 113 ? -7.836 29.062 18.422 1 98.62 113 SER B N 1
ATOM 2924 C CA . SER B 1 113 ? -7.758 29.672 17.094 1 98.62 113 SER B CA 1
ATOM 2925 C C . SER B 1 113 ? -6.754 30.812 17.062 1 98.62 113 SER B C 1
ATOM 2927 O O . SER B 1 113 ? -6.41 31.375 18.109 1 98.62 113 SER B O 1
ATOM 2929 N N . ILE B 1 114 ? -6.281 31.109 15.906 1 98.5 114 ILE B N 1
ATOM 2930 C CA . ILE B 1 114 ? -5.375 32.219 15.695 1 98.5 114 ILE B CA 1
ATOM 2931 C C . ILE B 1 114 ? -5.582 32.812 14.297 1 98.5 114 ILE B C 1
ATOM 2933 O O . ILE B 1 114 ? -5.945 32.062 13.367 1 98.5 114 ILE B O 1
ATOM 2937 N N . GLU B 1 115 ? -5.426 34.094 14.141 1 98.44 115 GLU B N 1
ATOM 2938 C CA . GLU B 1 115 ? -5.449 34.75 12.844 1 98.44 115 GLU B CA 1
ATOM 2939 C C . GLU B 1 115 ? -4.035 35.062 12.359 1 98.44 115 GLU B C 1
ATOM 2941 O O . GLU B 1 115 ? -3.209 35.594 13.109 1 98.44 115 GLU B O 1
ATOM 2946 N N . HIS B 1 116 ? -3.764 34.688 11.172 1 97.94 116 HIS B N 1
ATOM 2947 C CA . HIS B 1 116 ? -2.463 34.938 10.57 1 97.94 116 HIS B CA 1
ATOM 2948 C C . HIS B 1 116 ? -2.602 35.344 9.109 1 97.94 116 HIS B C 1
ATOM 2950 O O . HIS B 1 116 ? -2.982 34.5 8.273 1 97.94 116 HIS B O 1
ATOM 2956 N N . GLU B 1 117 ? -2.318 36.594 8.805 1 96.38 117 GLU B N 1
ATOM 2957 C CA . GLU B 1 117 ? -2.271 37.125 7.438 1 96.38 117 GLU B CA 1
ATOM 2958 C C . GLU B 1 117 ? -3.557 36.812 6.68 1 96.38 117 GLU B C 1
ATOM 2960 O O . GLU B 1 117 ? -3.512 36.312 5.559 1 96.38 117 GLU B O 1
ATOM 2965 N N . GLY B 1 118 ? -4.715 36.938 7.293 1 97.56 118 GLY B N 1
ATOM 2966 C CA . GLY B 1 118 ? -6.012 36.812 6.648 1 97.56 118 GLY B CA 1
ATOM 2967 C C . GLY B 1 118 ? -6.566 35.375 6.719 1 97.56 118 GLY B C 1
ATOM 2968 O O . GLY B 1 118 ? -7.668 35.125 6.227 1 97.56 118 GLY B O 1
ATOM 2969 N N . ILE B 1 119 ? -5.816 34.5 7.352 1 98.69 119 ILE B N 1
ATOM 2970 C CA . ILE B 1 119 ? -6.266 33.125 7.508 1 98.69 119 ILE B CA 1
ATOM 2971 C C . ILE B 1 119 ? -6.551 32.812 8.984 1 98.69 119 ILE B C 1
ATOM 2973 O O . ILE B 1 119 ? -5.711 33.094 9.844 1 98.69 119 ILE B O 1
ATOM 2977 N N . THR B 1 120 ? -7.777 32.375 9.219 1 98.88 120 THR B N 1
ATOM 2978 C CA . THR B 1 120 ? -8.102 31.875 10.547 1 98.88 120 THR B CA 1
ATOM 2979 C C . THR B 1 120 ? -7.746 30.391 10.664 1 98.88 120 THR B C 1
ATOM 2981 O O . THR B 1 120 ? -8.211 29.578 9.859 1 98.88 120 THR B O 1
ATOM 2984 N N . ILE B 1 121 ? -6.883 30.109 11.609 1 98.94 121 ILE B N 1
ATOM 2985 C CA . ILE B 1 121 ? -6.48 28.734 11.898 1 98.94 121 ILE B CA 1
ATOM 2986 C C . ILE B 1 121 ? -7.152 28.266 13.188 1 98.94 121 ILE B C 1
ATOM 2988 O O . ILE B 1 121 ? -6.887 28.797 14.266 1 98.94 121 ILE B O 1
ATOM 2992 N N . ILE B 1 122 ? -8.016 27.312 13.039 1 98.94 122 ILE B N 1
ATOM 2993 C CA . ILE B 1 122 ? -8.758 26.812 14.188 1 98.94 122 ILE B CA 1
ATOM 2994 C C . ILE B 1 122 ? -8.281 25.391 14.523 1 98.94 122 ILE B C 1
ATOM 2996 O O . ILE B 1 122 ? -8.289 24.516 13.664 1 98.94 122 ILE B O 1
ATOM 3000 N N . ARG B 1 123 ? -7.883 25.188 15.789 1 98.88 123 ARG B N 1
ATOM 3001 C CA . ARG B 1 123 ? -7.426 23.875 16.219 1 98.88 123 ARG B CA 1
ATOM 3002 C C . ARG B 1 123 ? -8.602 22.969 16.562 1 98.88 123 ARG B C 1
ATOM 3004 O O . ARG B 1 123 ? -9.531 23.391 17.25 1 98.88 123 ARG B O 1
ATOM 3011 N N . VAL B 1 124 ? -8.594 21.797 16.078 1 98.75 124 VAL B N 1
ATOM 3012 C CA . VAL B 1 124 ? -9.516 20.734 16.469 1 98.75 124 VAL B CA 1
ATOM 3013 C C . VAL B 1 124 ? -8.75 19.625 17.188 1 98.75 124 VAL B C 1
ATOM 3015 O O . VAL B 1 124 ? -7.914 18.953 16.594 1 98.75 124 VAL B O 1
ATOM 3018 N N . ARG B 1 125 ? -9.039 19.484 18.453 1 98 125 ARG B N 1
ATOM 3019 C CA . ARG B 1 125 ? -8.445 18.375 19.188 1 98 125 ARG B CA 1
ATOM 3020 C C . ARG B 1 125 ? -9.117 17.047 18.812 1 98 125 ARG B C 1
ATOM 3022 O O . ARG B 1 125 ? -10.336 16.984 18.672 1 98 125 ARG B O 1
ATOM 3029 N N . GLY B 1 126 ? -8.297 16.078 18.531 1 97.69 126 GLY B N 1
ATOM 3030 C CA . GLY B 1 126 ? -8.836 14.773 18.188 1 97.69 126 GLY B CA 1
ATOM 3031 C C . GLY B 1 126 ? -8.117 13.625 18.875 1 97.69 126 GLY B C 1
ATOM 3032 O O . GLY B 1 126 ? -7.211 13.852 19.672 1 97.69 126 GLY B O 1
ATOM 3033 N N . ASN B 1 127 ? -8.648 12.414 18.641 1 98.38 127 ASN B N 1
ATOM 3034 C CA . ASN B 1 127 ? -8.023 11.203 19.156 1 98.38 127 ASN B CA 1
ATOM 3035 C C . ASN B 1 127 ? -7.207 10.484 18.094 1 98.38 127 ASN B C 1
ATOM 3037 O O . ASN B 1 127 ? -7.672 10.305 16.969 1 98.38 127 ASN B O 1
ATOM 3041 N N . HIS B 1 128 ? -6.02 10.156 18.453 1 98.44 128 HIS B N 1
ATOM 3042 C CA . HIS B 1 128 ? -5.098 9.414 17.594 1 98.44 128 HIS B CA 1
ATOM 3043 C C . HIS B 1 128 ? -5.164 7.918 17.891 1 98.44 128 HIS B C 1
ATOM 3045 O O . HIS B 1 128 ? -4.164 7.316 18.297 1 98.44 128 HIS B O 1
ATOM 3051 N N . GLY B 1 129 ? -6.32 7.332 17.578 1 97.88 129 GLY B N 1
ATOM 3052 C CA . GLY B 1 129 ? -6.594 5.938 17.891 1 97.88 129 GLY B CA 1
ATOM 3053 C C . GLY B 1 129 ? -7.598 5.766 19.016 1 97.88 129 GLY B C 1
ATOM 3054 O O . GLY B 1 129 ? -8.352 6.688 19.328 1 97.88 129 GLY B O 1
ATOM 3055 N N . ARG B 1 130 ? -7.684 4.574 19.547 1 97.5 130 ARG B N 1
ATOM 3056 C CA . ARG B 1 130 ? -8.695 4.215 20.531 1 97.5 130 ARG B CA 1
ATOM 3057 C C . ARG B 1 130 ? -8.07 3.484 21.719 1 97.5 130 ARG B C 1
ATOM 3059 O O . ARG B 1 130 ? -6.949 2.98 21.609 1 97.5 130 ARG B O 1
ATOM 3066 N N . GLY B 1 131 ? -8.781 3.561 22.828 1 97.31 131 GLY B N 1
ATOM 3067 C CA . GLY B 1 131 ? -8.383 2.785 23.984 1 97.31 131 GLY B CA 1
ATOM 3068 C C . GLY B 1 131 ? -7.043 3.207 24.562 1 97.31 131 GLY B C 1
ATOM 3069 O O . GLY B 1 131 ? -6.715 4.395 24.562 1 97.31 131 GLY B O 1
ATOM 3070 N N . GLN B 1 132 ? -6.348 2.176 25.109 1 97.56 132 GLN B N 1
ATOM 3071 C CA . GLN B 1 132 ? -5.047 2.43 25.719 1 97.56 132 GLN B CA 1
ATOM 3072 C C . GLN B 1 132 ? -4.027 2.881 24.688 1 97.56 132 GLN B C 1
ATOM 3074 O O . GLN B 1 132 ? -3.189 3.74 24.953 1 97.56 132 GLN B O 1
ATOM 3079 N N . LEU B 1 133 ? -4.156 2.26 23.547 1 97.31 133 LEU B N 1
ATOM 3080 C CA . LEU B 1 133 ? -3.244 2.639 22.484 1 97.31 133 LEU B CA 1
ATOM 3081 C C . LEU B 1 133 ? -3.438 4.102 22.094 1 97.31 133 LEU B C 1
ATOM 3083 O O . LEU B 1 133 ? -2.463 4.84 21.922 1 97.31 133 LEU B O 1
ATOM 3087 N N . GLY B 1 134 ? -4.691 4.523 21.984 1 97.12 134 GLY B N 1
ATOM 3088 C CA . GLY B 1 134 ? -4.969 5.926 21.719 1 97.12 134 GLY B CA 1
ATOM 3089 C C . GLY B 1 134 ? -4.387 6.855 22.766 1 97.12 134 GLY B C 1
ATOM 3090 O O . GLY B 1 134 ? -3.838 7.906 22.422 1 97.12 134 GLY B O 1
ATOM 3091 N N . ALA B 1 135 ? -4.512 6.449 24 1 97.06 135 ALA B N 1
ATOM 3092 C CA . ALA B 1 135 ? -3.961 7.246 25.094 1 97.06 135 ALA B CA 1
ATOM 3093 C C . ALA B 1 135 ? -2.441 7.344 24.984 1 97.06 135 ALA B C 1
ATOM 3095 O O . ALA B 1 135 ? -1.863 8.406 25.219 1 97.06 135 ALA B O 1
ATOM 3096 N N . GLN B 1 136 ? -1.835 6.281 24.594 1 97.06 136 GLN B N 1
ATOM 3097 C CA . GLN B 1 136 ? -0.381 6.215 24.484 1 97.06 136 GLN B CA 1
ATOM 3098 C C . GLN B 1 136 ? 0.129 7.074 23.328 1 97.06 136 GLN B C 1
ATOM 3100 O O . GLN B 1 136 ? 1.273 7.531 23.359 1 97.06 136 GLN B O 1
ATOM 3105 N N . MET B 1 137 ? -0.688 7.316 22.312 1 97.31 137 MET B N 1
ATOM 3106 C CA . MET B 1 137 ? -0.27 8.094 21.141 1 97.31 137 MET B CA 1
ATOM 3107 C C . MET B 1 137 ? -0.111 9.57 21.5 1 97.31 137 MET B C 1
ATOM 3109 O O . MET B 1 137 ? 0.576 10.312 20.797 1 97.31 137 MET B O 1
ATOM 3113 N N . GLY B 1 138 ? -0.823 10.039 22.594 1 97.12 138 GLY B N 1
ATOM 3114 C CA . GLY B 1 138 ? -0.702 11.422 23.016 1 97.12 138 GLY B CA 1
ATOM 3115 C C . GLY B 1 138 ? -1.59 12.367 22.234 1 97.12 138 GLY B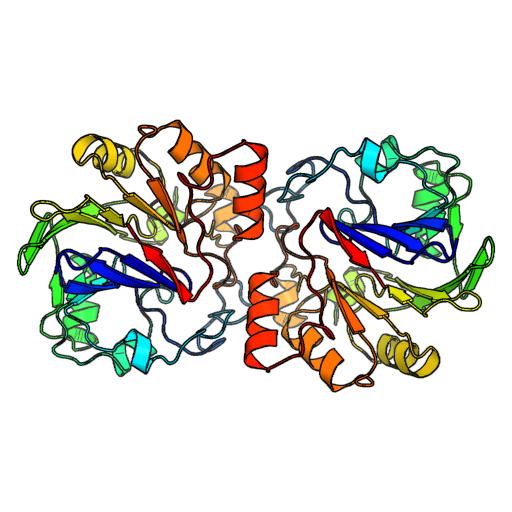 C 1
ATOM 3116 O O . GLY B 1 138 ? -2.467 11.93 21.484 1 97.12 138 GLY B O 1
ATOM 3117 N N . PRO B 1 139 ? -1.381 13.641 22.422 1 96.69 139 PRO B N 1
ATOM 3118 C CA . PRO B 1 139 ? -2.23 14.664 21.797 1 96.69 139 PRO B CA 1
ATOM 3119 C C . PRO B 1 139 ? -2.059 14.727 20.281 1 96.69 139 PRO B C 1
ATOM 3121 O O . PRO B 1 139 ? -0.94 14.602 19.781 1 96.69 139 PRO B O 1
ATOM 3124 N N . SER B 1 140 ? -3.111 14.828 19.609 1 97.88 140 SER B N 1
ATOM 3125 C CA . SER B 1 140 ? -3.162 15.016 18.172 1 97.88 140 SER B CA 1
ATOM 3126 C C . SER B 1 140 ? -4.188 16.078 17.781 1 97.88 140 SER B C 1
ATOM 3128 O O . SER B 1 140 ? -5.273 16.141 18.375 1 97.88 140 SER B O 1
ATOM 3130 N N . SER B 1 141 ? -3.832 16.891 16.844 1 98.25 141 SER B N 1
ATOM 3131 C CA . SER B 1 141 ? -4.715 17.984 16.422 1 98.25 141 SER B CA 1
ATOM 3132 C C . SER B 1 141 ? -4.879 18 14.914 1 98.25 141 SER B C 1
ATOM 3134 O O . SER B 1 141 ? -3.992 17.562 14.18 1 98.25 141 SER B O 1
ATOM 3136 N N . GLY B 1 142 ? -6.074 18.438 14.484 1 98.69 142 GLY B N 1
ATOM 3137 C CA . GLY B 1 142 ? -6.301 18.953 13.141 1 98.69 142 GLY B CA 1
ATOM 3138 C C . GLY B 1 142 ? -6.516 20.453 13.117 1 98.69 142 GLY B C 1
ATOM 3139 O O . GLY B 1 142 ? -6.543 21.109 14.164 1 98.69 142 GLY B O 1
ATOM 3140 N N . TYR B 1 143 ? -6.633 20.984 11.914 1 98.94 143 TYR B N 1
ATOM 3141 C CA . TYR B 1 143 ? -6.82 22.422 11.773 1 98.94 143 TYR B CA 1
ATOM 3142 C C . TYR B 1 143 ? -7.852 22.75 10.695 1 98.94 143 TYR B C 1
ATOM 3144 O O . TYR B 1 143 ? -7.844 22.141 9.617 1 98.94 143 TYR B O 1
ATOM 3152 N N . ILE B 1 144 ? -8.711 23.625 11.023 1 98.94 144 ILE B N 1
ATOM 3153 C CA . ILE B 1 144 ? -9.602 24.25 10.055 1 98.94 144 ILE B CA 1
ATOM 3154 C C . ILE B 1 144 ? -8.992 25.562 9.562 1 98.94 144 ILE B C 1
ATOM 3156 O O . ILE B 1 144 ? -8.547 26.391 10.367 1 98.94 144 ILE B O 1
ATOM 3160 N N . LEU B 1 145 ? -8.922 25.703 8.281 1 98.94 145 LEU B N 1
ATOM 3161 C CA . LEU B 1 145 ? -8.484 26.953 7.66 1 98.94 145 LEU B CA 1
ATOM 3162 C C . LEU B 1 145 ? -9.664 27.703 7.047 1 98.94 145 LEU B C 1
ATOM 3164 O O . LEU B 1 145 ? -10.414 27.125 6.242 1 98.94 145 LEU B O 1
ATOM 3168 N N . LYS B 1 146 ? -9.797 28.938 7.449 1 98.75 146 LYS B N 1
ATOM 3169 C CA . LYS B 1 146 ? -10.828 29.828 6.906 1 98.75 146 LYS B CA 1
ATOM 3170 C C . LYS B 1 146 ? -10.227 31.156 6.453 1 98.75 146 LYS B C 1
ATOM 3172 O O . LYS B 1 146 ? -9.336 31.688 7.109 1 98.75 146 LYS B O 1
ATOM 3177 N N . ALA B 1 147 ? -10.68 31.625 5.363 1 98.56 147 ALA B N 1
ATOM 3178 C CA . ALA B 1 147 ? -10.328 32.938 4.848 1 98.56 147 ALA B CA 1
ATOM 3179 C C . ALA B 1 147 ? -11.461 33.531 3.996 1 98.56 147 ALA B C 1
ATOM 3181 O O . ALA B 1 147 ? -12.312 32.781 3.5 1 98.56 147 ALA B O 1
ATOM 3182 N N . LYS B 1 148 ? -11.484 34.875 3.852 1 97.44 148 LYS B N 1
ATOM 3183 C CA . LYS B 1 148 ? -12.547 35.531 3.096 1 97.44 148 LYS B CA 1
ATOM 3184 C C . LYS B 1 148 ? -12.578 35.031 1.651 1 97.44 148 LYS B C 1
ATOM 3186 O O . LYS B 1 148 ? -11.547 35 0.975 1 97.44 148 LYS B O 1
ATOM 3191 N N . LYS B 1 149 ? -13.719 34.562 1.208 1 96.75 149 LYS B N 1
ATOM 3192 C CA . LYS B 1 149 ? -14.008 34.156 -0.164 1 96.75 149 LYS B CA 1
ATOM 3193 C C . LYS B 1 149 ? -13.164 32.938 -0.568 1 96.75 149 LYS B C 1
ATOM 3195 O O . LYS B 1 149 ? -12.773 32.812 -1.731 1 96.75 149 LYS B O 1
ATOM 3200 N N . GLN B 1 150 ? -12.711 32.156 0.36 1 97.94 150 GLN B N 1
ATOM 3201 C CA . GLN B 1 150 ? -11.984 30.922 0.124 1 97.94 150 GLN B CA 1
ATOM 3202 C C . GLN B 1 150 ? -12.758 29.719 0.662 1 97.94 150 GLN B C 1
ATOM 3204 O O . GLN B 1 150 ? -13.57 29.859 1.575 1 97.94 150 GLN B O 1
ATOM 3209 N N . PRO B 1 151 ? -12.555 28.578 0.065 1 98.19 151 PRO B N 1
ATOM 3210 C CA . PRO B 1 151 ? -13.172 27.391 0.663 1 98.19 151 PRO B CA 1
ATOM 3211 C C . PRO B 1 151 ? -12.617 27.062 2.045 1 98.19 151 PRO B C 1
ATOM 3213 O O . PRO B 1 151 ? -11.43 27.297 2.305 1 98.19 151 PRO B O 1
ATOM 3216 N N . THR B 1 152 ? -13.453 26.547 2.881 1 98.81 152 THR B N 1
ATOM 3217 C CA . THR B 1 152 ? -13.016 26.078 4.191 1 98.81 152 THR B CA 1
ATOM 3218 C C . THR B 1 152 ? -12.375 24.703 4.086 1 98.81 152 THR B C 1
ATOM 3220 O O . THR B 1 152 ? -12.938 23.781 3.477 1 98.81 152 THR B O 1
ATOM 3223 N N . ILE B 1 153 ? -11.156 24.578 4.68 1 98.94 153 ILE B N 1
ATOM 3224 C CA . ILE B 1 153 ? -10.43 23.312 4.609 1 98.94 153 ILE B CA 1
ATOM 3225 C C . ILE B 1 153 ? -10.211 22.766 6.02 1 98.94 153 ILE B C 1
ATOM 3227 O O . ILE B 1 153 ? -9.82 23.5 6.926 1 98.94 153 ILE B O 1
ATOM 3231 N N . TYR B 1 154 ? -10.555 21.578 6.223 1 98.94 154 TYR B N 1
ATOM 3232 C CA . TYR B 1 154 ? -10.242 20.859 7.453 1 98.94 154 TYR B CA 1
ATOM 3233 C C . TYR B 1 154 ? -9.133 19.844 7.227 1 98.94 154 TYR B C 1
ATOM 3235 O O . TYR B 1 154 ? -9.328 18.859 6.5 1 98.94 154 TYR B O 1
ATOM 3243 N N . ILE B 1 155 ? -7.965 20.047 7.758 1 98.94 155 ILE B N 1
ATOM 3244 C CA . ILE B 1 155 ? -6.883 19.078 7.824 1 98.94 155 ILE B CA 1
ATOM 3245 C C . ILE B 1 155 ? -6.992 18.281 9.117 1 98.94 155 ILE B C 1
ATOM 3247 O O . ILE B 1 155 ? -6.668 18.781 10.195 1 98.94 155 ILE B O 1
ATOM 3251 N N . MET B 1 156 ? -7.312 17.094 9.039 1 98.75 156 MET B N 1
ATOM 3252 C CA . MET B 1 156 ? -7.707 16.328 10.219 1 98.75 156 MET B CA 1
ATOM 3253 C C . MET B 1 156 ? -6.48 15.844 10.984 1 98.75 156 MET B C 1
ATOM 3255 O O . MET B 1 156 ? -6.57 15.523 12.172 1 98.75 156 MET B O 1
ATOM 3259 N N . GLY B 1 157 ? -5.305 15.719 10.25 1 98.56 157 GLY B N 1
ATOM 3260 C CA . GLY B 1 157 ? -4.184 15.062 10.898 1 98.56 157 GLY B CA 1
ATOM 3261 C C . GLY B 1 157 ? -4.477 13.617 11.273 1 98.56 157 GLY B C 1
ATOM 3262 O O . GLY B 1 157 ? -5.258 12.945 10.602 1 98.56 157 GLY B O 1
ATOM 3263 N N . ASP B 1 158 ? -3.746 13.156 12.336 1 98.75 158 ASP B N 1
ATOM 3264 C CA . ASP B 1 158 ? -3.93 11.773 12.766 1 98.75 158 ASP B CA 1
ATOM 3265 C C . ASP B 1 158 ? -5.047 11.664 13.805 1 98.75 158 ASP B C 1
ATOM 3267 O O . ASP B 1 158 ? -4.832 11.148 14.906 1 98.75 158 ASP B O 1
ATOM 3271 N N . CYS B 1 159 ? -6.203 12.211 13.453 1 98.31 159 CYS B N 1
ATOM 3272 C CA . CYS B 1 159 ? -7.402 12.086 14.273 1 98.31 159 CYS B CA 1
ATOM 3273 C C . CYS B 1 159 ? -8.391 11.117 13.648 1 98.31 159 CYS B C 1
ATOM 3275 O O . CYS B 1 159 ? -8.586 11.117 12.43 1 98.31 159 CYS B O 1
ATOM 3277 N N . ILE B 1 160 ? -9 10.281 14.445 1 98.12 160 ILE B N 1
ATOM 3278 C CA . ILE B 1 160 ? -9.977 9.32 13.938 1 98.12 160 ILE B CA 1
ATOM 3279 C C . ILE B 1 160 ? -11.359 9.977 13.875 1 98.12 160 ILE B C 1
ATOM 3281 O O . ILE B 1 160 ? -11.555 11.07 14.406 1 98.12 160 ILE B O 1
ATOM 3285 N N . TRP B 1 161 ? -12.25 9.328 13.172 1 98.12 161 TRP B N 1
ATOM 3286 C CA . TRP B 1 161 ? -13.633 9.789 13.07 1 98.12 161 TRP B CA 1
ATOM 3287 C C . TRP B 1 161 ? -14.43 9.406 14.312 1 98.12 161 TRP B C 1
ATOM 3289 O O . TRP B 1 161 ? -14.859 8.258 14.453 1 98.12 161 TRP B O 1
ATOM 3299 N N . ASP B 1 162 ? -14.547 10.305 15.219 1 97.44 162 ASP B N 1
ATOM 3300 C CA . ASP B 1 162 ? -15.289 10.117 16.453 1 97.44 162 ASP B CA 1
ATOM 3301 C C . ASP B 1 162 ? -16.047 11.383 16.844 1 97.44 162 ASP B C 1
ATOM 3303 O O . ASP B 1 162 ? -16.234 12.281 16.016 1 97.44 162 ASP B O 1
ATOM 3307 N N . GLU B 1 163 ? -16.516 11.469 18.016 1 97.56 163 GLU B N 1
ATOM 3308 C CA . GLU B 1 163 ? -17.391 12.555 18.422 1 97.56 163 GLU B CA 1
ATOM 3309 C C . GLU B 1 163 ? -16.719 13.914 18.25 1 97.56 163 GLU B C 1
ATOM 3311 O O . GLU B 1 163 ? -17.344 14.859 17.75 1 97.56 163 GLU B O 1
ATOM 3316 N N . LYS B 1 164 ? -15.477 14.047 18.578 1 97.56 164 LYS B N 1
ATOM 3317 C CA . LYS B 1 164 ? -14.75 15.312 18.484 1 97.56 164 LYS B CA 1
ATOM 3318 C C . LYS B 1 164 ? -14.68 15.805 17.047 1 97.56 164 LYS B C 1
ATOM 3320 O O . LYS B 1 164 ? -15 16.969 16.75 1 97.56 164 LYS B O 1
ATOM 3325 N N . THR B 1 165 ? -14.32 14.938 16.172 1 98.5 165 THR B N 1
ATOM 3326 C CA . THR B 1 165 ? -14.164 15.32 14.773 1 98.5 165 THR B CA 1
ATOM 3327 C C . THR B 1 165 ? -15.523 15.484 14.102 1 98.5 165 THR B C 1
ATOM 3329 O O . THR B 1 165 ? -15.688 16.328 13.211 1 98.5 165 THR B O 1
ATOM 3332 N N . GLN B 1 166 ? -16.516 14.773 14.562 1 98.44 166 GLN B N 1
ATOM 3333 C CA . GLN B 1 166 ? -17.875 14.953 14.062 1 98.44 166 GLN B CA 1
ATOM 3334 C C . GLN B 1 166 ? -18.406 16.344 14.422 1 98.44 166 GLN B C 1
ATOM 3336 O O . GLN B 1 166 ? -19.031 17 13.586 1 98.44 166 GLN B O 1
ATOM 3341 N N . ILE B 1 167 ? -18.172 16.75 15.625 1 98.5 167 ILE B N 1
ATOM 3342 C CA . ILE B 1 167 ? -18.609 18.062 16.078 1 98.5 167 ILE B CA 1
ATOM 3343 C C . ILE B 1 167 ? -17.938 19.156 15.242 1 98.5 167 ILE B C 1
ATOM 3345 O O . ILE B 1 167 ? -18.562 20.125 14.844 1 98.5 167 ILE B O 1
ATOM 3349 N N . ALA B 1 168 ? -16.641 18.969 14.953 1 98.69 168 ALA B N 1
ATOM 3350 C CA . ALA B 1 168 ? -15.906 19.938 14.148 1 98.69 168 ALA B CA 1
ATOM 3351 C C . ALA B 1 168 ? -16.531 20.078 12.758 1 98.69 168 ALA B C 1
ATOM 3353 O O . ALA B 1 168 ? -16.719 21.203 12.273 1 98.69 168 ALA B O 1
ATOM 3354 N N . VAL B 1 169 ? -16.828 18.953 12.102 1 98.81 169 VAL B N 1
ATOM 3355 C CA . VAL B 1 169 ? -17.391 18.969 10.75 1 98.81 169 VAL B CA 1
ATOM 3356 C C . VAL B 1 169 ? -18.766 19.625 10.773 1 98.81 169 VAL B C 1
ATOM 3358 O O . VAL B 1 169 ? -19.094 20.422 9.883 1 98.81 169 VAL B O 1
ATOM 3361 N N . SER B 1 170 ? -19.547 19.297 11.82 1 98.38 170 SER B N 1
ATOM 3362 C CA . SER B 1 170 ? -20.891 19.859 11.938 1 98.38 170 SER B CA 1
ATOM 3363 C C . SER B 1 170 ? -20.828 21.359 12.211 1 98.38 170 SER B C 1
ATOM 3365 O O . SER B 1 170 ? -21.688 22.125 11.75 1 98.38 170 SER B O 1
ATOM 3367 N N . THR B 1 171 ? -19.859 21.797 12.953 1 98.62 171 THR B N 1
ATOM 3368 C CA . THR B 1 171 ? -19.734 23.188 13.375 1 98.62 171 THR B CA 1
ATOM 3369 C C . THR B 1 171 ? -19.188 24.047 12.25 1 98.62 171 THR B C 1
ATOM 3371 O O . THR B 1 171 ? -19.734 25.125 11.961 1 98.62 171 THR B O 1
ATOM 3374 N N . TYR B 1 172 ? -18.141 23.547 11.547 1 98.69 172 TYR B N 1
ATOM 3375 C CA . TYR B 1 172 ? -17.391 24.438 10.648 1 98.69 172 TYR B CA 1
ATOM 3376 C C . TYR B 1 172 ? -17.766 24.172 9.195 1 98.69 172 TYR B C 1
ATOM 3378 O O . TYR B 1 172 ? -17.422 24.953 8.312 1 98.69 172 TYR B O 1
ATOM 3386 N N . LYS B 1 173 ? -18.391 23.047 8.914 1 98.44 173 LYS B N 1
ATOM 3387 C CA . LYS B 1 173 ? -18.922 22.688 7.605 1 98.44 173 LYS B CA 1
ATOM 3388 C C . LYS B 1 173 ? -17.891 22.906 6.508 1 98.44 173 LYS B C 1
ATOM 3390 O O . LYS B 1 173 ? -18.141 23.641 5.547 1 98.44 173 LYS B O 1
ATOM 3395 N N . PRO B 1 174 ? -16.766 22.25 6.633 1 98.88 174 PRO B N 1
ATOM 3396 C CA . PRO B 1 174 ? -15.711 22.438 5.629 1 98.88 174 PRO B CA 1
ATOM 3397 C C . PRO B 1 174 ? -16.156 22.031 4.227 1 98.88 174 PRO B C 1
ATOM 3399 O O . PRO B 1 174 ? -17.016 21.156 4.082 1 98.88 174 PRO B O 1
ATOM 3402 N N . ASP B 1 175 ? -15.555 22.688 3.223 1 98.75 175 ASP B N 1
ATOM 3403 C CA . ASP B 1 175 ? -15.734 22.297 1.829 1 98.75 175 ASP B CA 1
ATOM 3404 C C . ASP B 1 175 ? -14.867 21.094 1.481 1 98.75 175 ASP B C 1
ATOM 3406 O O . ASP B 1 175 ? -15.281 20.219 0.707 1 98.75 175 ASP B O 1
ATOM 3410 N N . TYR B 1 176 ? -13.648 21.094 2.031 1 98.81 176 TYR B N 1
ATOM 3411 C CA . TYR B 1 176 ? -12.695 20 1.847 1 98.81 176 TYR B CA 1
ATOM 3412 C C . TYR B 1 176 ? -12.219 19.469 3.189 1 98.81 176 TYR B C 1
ATOM 3414 O O . TYR B 1 176 ? -11.977 20.234 4.125 1 98.81 176 TYR B O 1
ATOM 3422 N N . ILE B 1 177 ? -12.086 18.203 3.297 1 98.94 177 ILE B N 1
ATOM 3423 C CA . ILE B 1 177 ? -11.453 17.562 4.445 1 98.94 177 ILE B CA 1
ATOM 3424 C C . ILE B 1 177 ? -10.289 16.703 3.975 1 98.94 177 ILE B C 1
ATOM 3426 O O . ILE B 1 177 ? -10.461 15.812 3.129 1 98.94 177 ILE B O 1
ATOM 3430 N N . VAL B 1 178 ? -9.086 17 4.477 1 98.94 178 VAL B N 1
ATOM 3431 C CA . VAL B 1 178 ? -7.938 16.125 4.289 1 98.94 178 VAL B CA 1
ATOM 3432 C C . VAL B 1 178 ? -7.914 15.062 5.383 1 98.94 178 VAL B C 1
ATOM 3434 O O . VAL B 1 178 ? -7.855 15.383 6.57 1 98.94 178 VAL B O 1
ATOM 3437 N N . ILE B 1 179 ? -7.98 13.805 4.965 1 98.94 179 ILE B N 1
ATOM 3438 C CA . ILE B 1 179 ? -8.039 12.734 5.957 1 98.94 179 ILE B CA 1
ATOM 3439 C C . ILE B 1 179 ? -6.793 11.859 5.852 1 98.94 179 ILE B C 1
ATOM 3441 O O . ILE B 1 179 ? -6.359 11.523 4.75 1 98.94 179 ILE B O 1
ATOM 3445 N N . ASN B 1 180 ? -6.16 11.578 6.969 1 98.88 180 ASN B N 1
ATOM 3446 C CA . ASN B 1 180 ? -5.07 10.617 7.059 1 98.88 180 ASN B CA 1
ATOM 3447 C C . ASN B 1 180 ? -5.594 9.188 7.164 1 98.88 180 ASN B C 1
ATOM 3449 O O . ASN B 1 180 ? -6.059 8.766 8.227 1 98.88 180 ASN B O 1
ATOM 3453 N N . THR B 1 181 ? -5.453 8.406 6.078 1 98.44 181 THR B N 1
ATOM 3454 C CA . THR B 1 181 ? -6.129 7.117 5.957 1 98.44 181 THR B CA 1
ATOM 3455 C C . THR B 1 181 ? -5.117 5.98 5.867 1 98.44 181 THR B C 1
ATOM 3457 O O . THR B 1 181 ? -5.266 5.07 5.051 1 98.44 181 THR B O 1
ATOM 3460 N N . GLY B 1 182 ? -4.133 6.008 6.688 1 98.38 182 GLY B N 1
ATOM 3461 C CA . GLY B 1 182 ? -3.092 4.992 6.621 1 98.38 182 GLY B CA 1
ATOM 3462 C C . GLY B 1 182 ? -3.475 3.703 7.324 1 98.38 182 GLY B C 1
ATOM 3463 O O . GLY B 1 182 ? -2.861 2.66 7.094 1 98.38 182 GLY B O 1
ATOM 3464 N N . GLY B 1 183 ? -4.52 3.795 8.195 1 98.38 183 GLY B N 1
ATOM 3465 C CA . GLY B 1 183 ? -4.852 2.607 8.961 1 98.38 183 GLY B CA 1
ATOM 3466 C C . GLY B 1 183 ? -3.664 2.033 9.711 1 98.38 183 GLY B C 1
ATOM 3467 O O . GLY B 1 183 ? -3.432 0.822 9.68 1 98.38 183 GLY B O 1
ATOM 3468 N N . ASN B 1 184 ? -2.885 2.85 10.359 1 98.44 184 ASN B N 1
ATOM 3469 C CA . ASN B 1 184 ? -1.641 2.434 11 1 98.44 184 ASN B CA 1
ATOM 3470 C C . ASN B 1 184 ? -1.904 1.611 12.258 1 98.44 184 ASN B C 1
ATOM 3472 O O . ASN B 1 184 ? -2.832 1.904 13.016 1 98.44 184 ASN B O 1
ATOM 3476 N N . ILE B 1 185 ? -1.011 0.611 12.516 1 97.56 185 ILE B N 1
ATOM 3477 C CA . ILE B 1 185 ? -1.192 -0.274 13.656 1 97.56 185 ILE B CA 1
ATOM 3478 C C . ILE B 1 185 ? 0.11 -0.368 14.453 1 97.56 185 ILE B C 1
ATOM 3480 O O . ILE B 1 185 ? 1.182 -0.041 13.938 1 97.56 185 ILE B O 1
ATOM 3484 N N . PHE B 1 186 ? -0.01 -0.664 15.672 1 95.81 186 PHE B N 1
ATOM 3485 C CA . PHE B 1 186 ? 1.084 -1.087 16.547 1 95.81 186 PHE B CA 1
ATOM 3486 C C . PHE B 1 186 ? 0.772 -2.43 17.188 1 95.81 186 PHE B C 1
ATOM 3488 O O . PHE B 1 186 ? -0.288 -2.6 17.797 1 95.81 186 PHE B O 1
ATOM 3495 N N . LEU B 1 187 ? 1.707 -3.359 16.969 1 92.94 187 LEU B N 1
ATOM 3496 C CA . LEU B 1 187 ? 1.49 -4.688 17.531 1 92.94 187 LEU B CA 1
ATOM 3497 C C . LEU B 1 187 ? 2.215 -4.832 18.859 1 92.94 187 LEU B C 1
ATOM 3499 O O . LEU B 1 187 ? 3.318 -4.309 19.031 1 92.94 187 LEU B O 1
ATOM 3503 N N . PRO B 1 188 ? 1.545 -5.441 19.891 1 93.19 188 PRO B N 1
ATOM 3504 C CA . PRO B 1 188 ? 0.31 -6.215 19.734 1 93.19 188 PRO B CA 1
ATOM 3505 C C . PRO B 1 188 ? -0.938 -5.406 20.078 1 93.19 188 PRO B C 1
ATOM 3507 O O . PRO B 1 188 ? -2.059 -5.898 19.922 1 93.19 188 PRO B O 1
ATOM 3510 N N . GLN B 1 189 ? -0.824 -4.176 20.5 1 95.81 189 GLN B N 1
ATOM 3511 C CA . GLN B 1 189 ? -1.929 -3.426 21.094 1 95.81 189 GLN B CA 1
ATOM 3512 C C . GLN B 1 189 ? -3.066 -3.244 20.094 1 95.81 189 GLN B C 1
ATOM 3514 O O . GLN B 1 189 ? -4.238 -3.223 20.469 1 95.81 189 GLN B O 1
ATOM 3519 N N . SER B 1 190 ? -2.779 -3.197 18.859 1 97.06 190 SER B N 1
ATOM 3520 C CA . SER B 1 190 ? -3.795 -2.971 17.828 1 97.06 190 SER B CA 1
ATOM 3521 C C . SER B 1 190 ? -4.699 -4.188 17.672 1 97.06 190 SER B C 1
ATOM 3523 O O . SER B 1 190 ? -5.766 -4.098 17.062 1 97.06 190 SER B O 1
ATOM 3525 N N . LYS B 1 191 ? -4.234 -5.367 18.109 1 95.69 191 LYS B N 1
ATOM 3526 C CA . LYS B 1 191 ? -5.105 -6.535 18.062 1 95.69 191 LYS B CA 1
ATOM 3527 C C . LYS B 1 191 ? -6.383 -6.305 18.859 1 95.69 191 LYS B C 1
ATOM 3529 O O . LYS B 1 191 ? -7.441 -6.84 18.531 1 95.69 191 LYS B O 1
ATOM 3534 N N . THR B 1 192 ? -6.258 -5.402 19.875 1 96.44 192 THR B N 1
ATOM 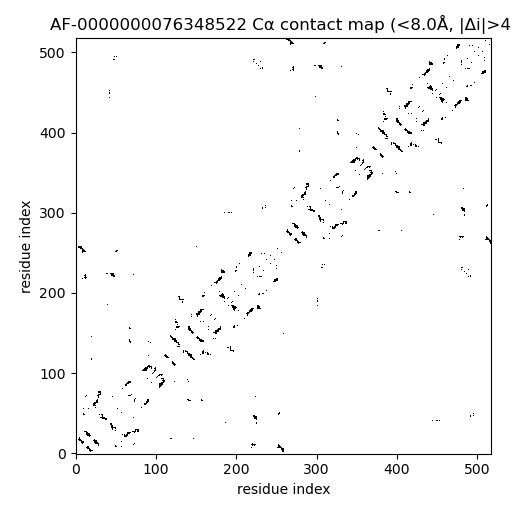3535 C CA . THR B 1 192 ? -7.398 -5.105 20.734 1 96.44 192 THR B CA 1
ATOM 3536 C C . THR B 1 192 ? -7.957 -3.717 20.438 1 96.44 192 THR B C 1
ATOM 3538 O O . THR B 1 192 ? -9.172 -3.541 20.312 1 96.44 192 THR B O 1
ATOM 3541 N N . ASP B 1 193 ? -7.121 -2.693 20.219 1 97.62 193 ASP B N 1
ATOM 3542 C CA . ASP B 1 193 ? -7.543 -1.297 20.203 1 97.62 193 ASP B CA 1
ATOM 3543 C C . ASP B 1 193 ? -7.73 -0.801 18.766 1 97.62 193 ASP B C 1
ATOM 3545 O O . ASP B 1 193 ? -8.227 0.307 18.547 1 97.62 193 ASP B O 1
ATOM 3549 N N . GLY B 1 194 ? -7.242 -1.64 17.734 1 96.25 194 GLY B N 1
ATOM 3550 C CA . GLY B 1 194 ? -7.438 -1.286 16.344 1 96.25 194 GLY B CA 1
ATOM 3551 C C . GLY B 1 194 ? -6.391 -0.324 15.812 1 96.25 194 GLY B C 1
ATOM 3552 O O . GLY B 1 194 ? -5.297 -0.225 16.375 1 96.25 194 GLY B O 1
ATOM 3553 N N . ASP B 1 195 ? -6.746 0.318 14.742 1 97 195 ASP B N 1
ATOM 3554 C CA . ASP B 1 195 ? -5.84 1.233 14.055 1 97 195 ASP B CA 1
ATOM 3555 C C . ASP B 1 195 ? -5.703 2.547 14.82 1 97 195 ASP B C 1
ATOM 3557 O O . ASP B 1 195 ? -6.656 3 15.461 1 97 195 ASP B O 1
ATOM 3561 N N . ILE B 1 196 ? -4.555 3.193 14.648 1 98.06 196 ILE B N 1
ATOM 3562 C CA . ILE B 1 196 ? -4.344 4.461 15.344 1 98.06 196 ILE B CA 1
ATOM 3563 C C . ILE B 1 196 ? -4.66 5.621 14.398 1 98.06 196 ILE B C 1
ATOM 3565 O O . ILE B 1 196 ? -4.695 6.777 14.82 1 98.06 196 ILE B O 1
ATOM 3569 N N . THR B 1 197 ? -4.816 5.391 13.102 1 98.31 197 THR B N 1
ATOM 3570 C CA . THR B 1 197 ? -5.379 6.316 12.125 1 98.31 197 THR B CA 1
ATOM 3571 C C . THR B 1 197 ? -6.527 5.664 11.359 1 98.31 197 THR B C 1
ATOM 3573 O O . THR B 1 197 ? -6.742 4.457 11.461 1 98.31 197 THR B O 1
ATOM 3576 N N . MET B 1 198 ? -7.27 6.43 10.625 1 98.19 198 MET B N 1
ATOM 3577 C CA . MET B 1 198 ? -8.438 5.91 9.922 1 98.19 198 MET B CA 1
ATOM 3578 C C . MET B 1 198 ? -8.023 4.926 8.836 1 98.19 198 MET B C 1
ATOM 3580 O O . MET B 1 198 ? -7.023 5.137 8.148 1 98.19 198 MET B O 1
ATOM 3584 N N . ASN B 1 199 ? -8.773 3.885 8.727 1 98.38 199 ASN B N 1
ATOM 3585 C CA . ASN B 1 199 ? -8.586 2.934 7.633 1 98.38 199 ASN B CA 1
ATOM 3586 C C . ASN B 1 199 ? -9.602 3.166 6.512 1 98.38 199 ASN B C 1
ATOM 3588 O O . ASN B 1 199 ? -10.352 4.141 6.539 1 98.38 199 ASN B O 1
ATOM 3592 N N . GLU B 1 200 ? -9.594 2.322 5.496 1 98.75 200 GLU B N 1
ATOM 3593 C CA . GLU B 1 200 ? -10.438 2.525 4.324 1 98.75 200 GLU B CA 1
ATOM 3594 C C . GLU B 1 200 ? -11.914 2.463 4.691 1 98.75 200 GLU B C 1
ATOM 3596 O O . GLU B 1 200 ? -12.734 3.166 4.102 1 98.75 200 GLU B O 1
ATOM 3601 N N . MET B 1 201 ? -12.25 1.605 5.648 1 98.12 201 MET B N 1
ATOM 3602 C CA . MET B 1 201 ? -13.656 1.477 6.031 1 98.12 201 MET B CA 1
ATOM 3603 C C . MET B 1 201 ? -14.141 2.727 6.762 1 98.12 201 MET B C 1
ATOM 3605 O O . MET B 1 201 ? -15.273 3.168 6.562 1 98.12 201 MET B O 1
ATOM 3609 N N . GLU B 1 202 ? -13.312 3.27 7.59 1 98 202 GLU B N 1
ATOM 3610 C CA . GLU B 1 202 ? -13.648 4.508 8.289 1 98 202 GLU B CA 1
ATOM 3611 C C . GLU B 1 202 ? -13.773 5.676 7.316 1 98 202 GLU B C 1
ATOM 3613 O O . GLU B 1 202 ? -14.625 6.547 7.488 1 98 202 GLU B O 1
ATOM 3618 N N . ALA B 1 203 ? -12.891 5.715 6.348 1 98.69 203 ALA B N 1
ATOM 3619 C CA . ALA B 1 203 ? -13.023 6.723 5.301 1 98.69 203 ALA B CA 1
ATOM 3620 C C . ALA B 1 203 ? -14.383 6.621 4.617 1 98.69 203 ALA B C 1
ATOM 3622 O O . ALA B 1 203 ? -15.055 7.637 4.402 1 98.69 203 ALA B O 1
ATOM 3623 N N . MET B 1 204 ? -14.797 5.395 4.27 1 98.75 204 MET B N 1
ATOM 3624 C CA . MET B 1 204 ? -16.109 5.195 3.656 1 98.75 204 MET B CA 1
ATOM 3625 C C . MET B 1 204 ? -17.219 5.668 4.582 1 98.75 204 MET B C 1
ATOM 3627 O O . MET B 1 204 ? -18.188 6.285 4.129 1 98.75 204 MET B O 1
ATOM 3631 N N . GLN B 1 205 ? -17.062 5.375 5.848 1 98.44 205 GLN B N 1
ATOM 3632 C CA . GLN B 1 205 ? -18.062 5.789 6.824 1 98.44 205 GLN B CA 1
ATOM 3633 C C . GLN B 1 205 ? -18.188 7.312 6.867 1 98.44 205 GLN B C 1
ATOM 3635 O O . GLN B 1 205 ? -19.297 7.844 6.961 1 98.44 205 GLN B O 1
ATOM 3640 N N . MET B 1 206 ? -17.078 8.016 6.828 1 98.62 206 MET B N 1
ATOM 3641 C CA . MET B 1 206 ? -17.109 9.477 6.828 1 98.62 206 MET B CA 1
ATOM 3642 C C . MET B 1 206 ? -17.859 10 5.613 1 98.62 206 MET B C 1
ATOM 3644 O O . MET B 1 206 ? -18.641 10.961 5.723 1 98.62 206 MET B O 1
ATOM 3648 N N . LEU B 1 207 ? -17.609 9.406 4.488 1 98.5 207 LEU B N 1
ATOM 3649 C CA . LEU B 1 207 ? -18.297 9.812 3.27 1 98.5 207 LEU B CA 1
ATOM 3650 C C . LEU B 1 207 ? -19.812 9.68 3.43 1 98.5 207 LEU B C 1
ATOM 3652 O O . LEU B 1 207 ? -20.562 10.523 2.955 1 98.5 207 LEU B O 1
ATOM 3656 N N . LYS B 1 208 ? -20.219 8.656 4.098 1 98.06 208 LYS B N 1
ATOM 3657 C CA . LYS B 1 208 ? -21.641 8.406 4.305 1 98.06 208 LYS B CA 1
ATOM 3658 C C . LYS B 1 208 ? -22.219 9.367 5.34 1 98.06 208 LYS B C 1
ATOM 3660 O O . LYS B 1 208 ? -23.344 9.852 5.184 1 98.06 208 LYS B O 1
ATOM 3665 N N . ASP B 1 209 ? -21.484 9.672 6.41 1 98.38 209 ASP B N 1
ATOM 3666 C CA . ASP B 1 209 ? -21.953 10.461 7.547 1 98.38 209 ASP B CA 1
ATOM 3667 C C . ASP B 1 209 ? -22.031 11.945 7.191 1 98.38 209 ASP B C 1
ATOM 3669 O O . ASP B 1 209 ? -22.844 12.68 7.75 1 98.38 209 ASP B O 1
ATOM 3673 N N . CYS B 1 210 ? -21.172 12.383 6.301 1 98.62 210 CYS B N 1
ATOM 3674 C CA . CYS B 1 210 ? -21 13.82 6.102 1 98.62 210 CYS B CA 1
ATOM 3675 C C . CYS B 1 210 ? -21.859 14.312 4.945 1 98.62 210 CYS B C 1
ATOM 3677 O O . CYS B 1 210 ? -22.281 13.531 4.102 1 98.62 210 CYS B O 1
ATOM 3679 N N . ASP B 1 211 ? -22.141 15.617 4.922 1 98.12 211 ASP B N 1
ATOM 3680 C CA . ASP B 1 211 ? -22.844 16.281 3.828 1 98.12 211 ASP B CA 1
ATOM 3681 C C . ASP B 1 211 ? -22.25 15.898 2.477 1 98.12 211 ASP B C 1
ATOM 3683 O O . ASP B 1 211 ? -21.031 15.922 2.299 1 98.12 211 ASP B O 1
ATOM 3687 N N . PRO B 1 212 ? -23.047 15.516 1.496 1 97.38 212 PRO B N 1
ATOM 3688 C CA . PRO B 1 212 ? -22.578 15.039 0.192 1 97.38 212 PRO B CA 1
ATOM 3689 C C . PRO B 1 212 ? -21.781 16.094 -0.567 1 97.38 212 PRO B C 1
ATOM 3691 O O . PRO B 1 212 ? -21.078 15.781 -1.536 1 97.38 212 PRO B O 1
ATOM 3694 N N . GLN B 1 213 ? -21.844 17.297 -0.151 1 97.62 213 GLN B N 1
ATOM 3695 C CA . GLN B 1 213 ? -21.141 18.375 -0.844 1 97.62 213 GLN B CA 1
ATOM 3696 C C . GLN B 1 213 ? -19.688 18.453 -0.379 1 97.62 213 GLN B C 1
ATOM 3698 O O . GLN B 1 213 ? -18.859 19.094 -1.032 1 97.62 213 GLN B O 1
ATOM 3703 N N . ILE B 1 214 ? -19.391 17.891 0.781 1 98.69 214 ILE B N 1
ATOM 3704 C CA . ILE B 1 214 ? -18.031 17.906 1.296 1 98.69 214 ILE B CA 1
ATOM 3705 C C . ILE B 1 214 ? -17.141 16.984 0.451 1 98.69 214 ILE B C 1
ATOM 3707 O O . ILE B 1 214 ? -17.531 15.852 0.144 1 98.69 214 ILE B O 1
ATOM 3711 N N . ARG B 1 215 ? -15.977 17.453 0.03 1 98.62 215 ARG B N 1
ATOM 3712 C CA . ARG B 1 215 ? -15 16.672 -0.717 1 98.62 215 ARG B CA 1
ATOM 3713 C C . ARG B 1 215 ? -13.844 16.234 0.182 1 98.62 215 ARG B C 1
ATOM 3715 O O . ARG B 1 215 ? -13.414 16.984 1.056 1 98.62 215 ARG B O 1
ATOM 3722 N N . PHE B 1 216 ? -13.383 15.023 -0.074 1 98.94 216 PHE B N 1
ATOM 3723 C CA . PHE B 1 216 ? -12.352 14.43 0.761 1 98.94 216 PHE B CA 1
ATOM 3724 C C . PHE B 1 216 ? -11.055 14.25 -0.027 1 98.94 216 PHE B C 1
ATOM 3726 O O . PHE B 1 216 ? -11.086 13.875 -1.201 1 98.94 216 PHE B O 1
ATOM 3733 N N . ILE B 1 217 ? -9.953 14.516 0.578 1 98.94 217 ILE B N 1
ATOM 3734 C CA . ILE B 1 217 ? -8.617 14.242 0.076 1 98.94 217 ILE B CA 1
ATOM 3735 C C . ILE B 1 217 ? -7.898 13.281 1.025 1 98.94 217 ILE B C 1
ATOM 3737 O O . ILE B 1 217 ? -7.555 13.656 2.15 1 98.94 217 ILE B O 1
ATOM 3741 N N . ALA B 1 218 ? -7.703 12.055 0.598 1 98.94 218 ALA B N 1
ATOM 3742 C CA . ALA B 1 218 ? -7.109 11.039 1.46 1 98.94 218 ALA B CA 1
ATOM 3743 C C . ALA B 1 218 ? -5.602 10.953 1.239 1 98.94 218 ALA B C 1
ATOM 3745 O O . ALA B 1 218 ? -5.141 10.812 0.104 1 98.94 218 ALA B O 1
ATOM 3746 N N . VAL B 1 219 ? -4.82 11.039 2.336 1 98.94 219 VAL B N 1
ATOM 3747 C CA . VAL B 1 219 ? -3.361 11 2.293 1 98.94 219 VAL B CA 1
ATOM 3748 C C . VAL B 1 219 ? -2.838 10.062 3.381 1 98.94 219 VAL B C 1
ATOM 3750 O O . VAL B 1 219 ? -3.57 9.203 3.877 1 98.94 219 VAL B O 1
ATOM 3753 N N . HIS B 1 220 ? -1.555 10.086 3.699 1 98.88 220 HIS B N 1
ATOM 3754 C CA . HIS B 1 220 ? -0.937 9.344 4.793 1 98.88 220 HIS B CA 1
ATOM 3755 C C . HIS B 1 220 ? -0.89 7.852 4.488 1 98.88 220 HIS B C 1
ATOM 3757 O O . HIS B 1 220 ? -1.258 7.031 5.332 1 98.88 220 HIS B O 1
ATOM 3763 N N . MET B 1 221 ? -0.63 7.512 3.24 1 98.81 221 MET B N 1
ATOM 3764 C CA . MET B 1 221 ? -0.585 6.121 2.801 1 98.81 221 MET B CA 1
ATOM 3765 C C . MET B 1 221 ? 0.72 5.82 2.072 1 98.81 221 MET B C 1
ATOM 3767 O O . MET B 1 221 ? 1.333 6.719 1.493 1 98.81 221 MET B O 1
ATOM 3771 N N . ASP B 1 222 ? 1.178 4.582 2.115 1 98.5 222 ASP B N 1
ATOM 3772 C CA . ASP B 1 222 ? 2.209 3.988 1.269 1 98.5 222 ASP B CA 1
ATOM 3773 C C . ASP B 1 222 ? 3.584 4.562 1.594 1 98.5 222 ASP B C 1
ATOM 3775 O O . ASP B 1 222 ? 4.469 4.59 0.737 1 98.5 222 ASP B O 1
ATOM 3779 N N . ALA B 1 223 ? 3.811 5.016 2.883 1 98.31 223 ALA B N 1
ATOM 3780 C CA . ALA B 1 223 ? 5.094 5.672 3.119 1 98.31 223 ALA B CA 1
ATOM 3781 C C . ALA B 1 223 ? 5.703 5.223 4.445 1 98.31 223 ALA B C 1
ATOM 3783 O O . ALA B 1 223 ? 6.883 5.473 4.711 1 98.31 223 ALA B O 1
ATOM 3784 N N . ILE B 1 224 ? 4.895 4.59 5.254 1 98.12 224 ILE B N 1
ATOM 3785 C CA . ILE B 1 224 ? 5.34 4.176 6.578 1 98.12 224 ILE B CA 1
ATOM 3786 C C . ILE B 1 224 ? 5.043 2.693 6.785 1 98.12 224 ILE B C 1
ATOM 3788 O O . ILE B 1 224 ? 3.98 2.205 6.398 1 98.12 224 ILE B O 1
ATOM 3792 N N . ASP B 1 225 ? 5.84 1.928 7.461 1 97.31 225 ASP B N 1
ATOM 3793 C CA . ASP B 1 225 ? 5.891 0.469 7.406 1 97.31 225 ASP B CA 1
ATOM 3794 C C . ASP B 1 225 ? 4.746 -0.151 8.203 1 97.31 225 ASP B C 1
ATOM 3796 O O . ASP B 1 225 ? 4.449 -1.337 8.055 1 97.31 225 ASP B O 1
ATOM 3800 N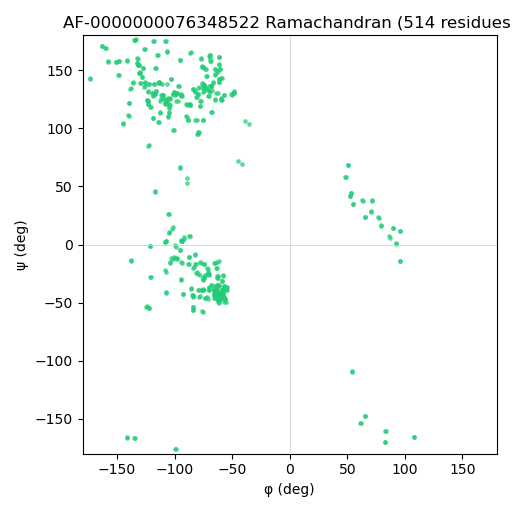 N . HIS B 1 226 ? 4.086 0.682 9.078 1 97.44 226 HIS B N 1
ATOM 3801 C CA . HIS B 1 226 ? 3.016 0.076 9.859 1 97.44 226 HIS B CA 1
ATOM 3802 C C . HIS B 1 226 ? 1.646 0.497 9.336 1 97.44 226 HIS B C 1
ATOM 3804 O O . HIS B 1 226 ? 0.637 0.338 10.023 1 97.44 226 HIS B O 1
ATOM 3810 N N . GLY B 1 227 ? 1.583 1.139 8.172 1 98 227 GLY B N 1
ATOM 3811 C CA . GLY B 1 227 ? 0.323 1.427 7.508 1 98 227 GLY B CA 1
ATOM 3812 C C . GLY B 1 227 ? -0.314 0.201 6.879 1 98 227 GLY B C 1
ATOM 3813 O O . GLY B 1 227 ? 0.364 -0.587 6.219 1 98 227 GLY B O 1
ATOM 3814 N N . GLN B 1 228 ? -1.608 0.052 7.078 1 98.12 228 GLN B N 1
ATOM 3815 C CA . GLN B 1 228 ? -2.311 -1.121 6.57 1 98.12 228 GLN B CA 1
ATOM 3816 C C . GLN B 1 228 ? -3.207 -0.754 5.391 1 98.12 228 GLN B C 1
ATOM 3818 O O . GLN B 1 228 ? -3.617 -1.626 4.621 1 98.12 228 GLN B O 1
ATOM 3823 N N . THR B 1 229 ? -3.568 0.447 5.285 1 98.75 229 THR B N 1
ATOM 3824 C CA . THR B 1 229 ? -4.355 0.927 4.156 1 98.75 229 THR B CA 1
ATOM 3825 C C . THR B 1 229 ? -3.461 1.597 3.115 1 98.75 229 THR B C 1
ATOM 3827 O O . THR B 1 229 ? -2.695 2.506 3.441 1 98.75 229 THR B O 1
ATOM 3830 N N . THR B 1 230 ? -3.514 1.13 1.914 1 98.75 230 THR B N 1
ATOM 3831 C CA . THR B 1 230 ? -2.791 1.704 0.785 1 98.75 230 THR B CA 1
ATOM 3832 C C . THR B 1 230 ? -3.744 2.451 -0.143 1 98.75 230 THR B C 1
ATOM 3834 O O . THR B 1 230 ? -4.965 2.34 -0.009 1 98.75 230 THR B O 1
ATOM 3837 N N . ARG B 1 231 ? -3.207 3.258 -1.037 1 98.81 231 ARG B N 1
ATOM 3838 C CA . ARG B 1 231 ? -4.039 3.908 -2.043 1 98.81 231 ARG B CA 1
ATOM 3839 C C . ARG B 1 231 ? -4.863 2.883 -2.818 1 98.81 231 ARG B C 1
ATOM 3841 O O . ARG B 1 231 ? -6.035 3.117 -3.119 1 98.81 231 ARG B O 1
ATOM 3848 N N . ALA B 1 232 ? -4.223 1.707 -3.121 1 98.75 232 ALA B N 1
ATOM 3849 C CA . ALA B 1 232 ? -4.914 0.659 -3.869 1 98.75 232 ALA B CA 1
ATOM 3850 C C . ALA B 1 232 ? -6.094 0.104 -3.074 1 98.75 232 ALA B C 1
ATOM 3852 O O . ALA B 1 232 ? -7.18 -0.094 -3.623 1 98.75 232 ALA B O 1
ATOM 3853 N N . ILE B 1 233 ? -5.906 -0.133 -1.828 1 98.88 233 ILE B N 1
ATOM 3854 C CA . ILE B 1 233 ? -6.953 -0.676 -0.967 1 98.88 233 ILE B CA 1
ATOM 3855 C C . ILE B 1 233 ? -8.094 0.328 -0.847 1 98.88 233 ILE B C 1
ATOM 3857 O O . ILE B 1 233 ? -9.266 -0.039 -0.964 1 98.88 233 ILE B O 1
ATOM 3861 N N . LEU B 1 234 ? -7.738 1.584 -0.607 1 98.94 234 LEU B N 1
ATOM 3862 C CA . LEU B 1 234 ? -8.766 2.613 -0.477 1 98.94 234 LEU B CA 1
ATOM 3863 C C . LEU B 1 234 ? -9.531 2.787 -1.784 1 98.94 234 LEU B C 1
ATOM 3865 O O . LEU B 1 234 ? -10.758 2.871 -1.781 1 98.94 234 LEU B O 1
ATOM 3869 N N . ARG B 1 235 ? -8.82 2.859 -2.898 1 98.81 235 ARG B N 1
ATOM 3870 C CA . ARG B 1 235 ? -9.484 2.984 -4.195 1 98.81 235 ARG B CA 1
ATOM 3871 C C . ARG B 1 235 ? -10.398 1.794 -4.461 1 98.81 235 ARG B C 1
ATOM 3873 O O . ARG B 1 235 ? -11.508 1.96 -4.977 1 98.81 235 ARG B O 1
ATOM 3880 N N . ASN B 1 236 ? -9.914 0.618 -4.172 1 98.81 236 ASN B N 1
ATOM 3881 C CA . ASN B 1 236 ? -10.703 -0.596 -4.34 1 98.81 236 ASN B CA 1
ATOM 3882 C C . ASN B 1 236 ? -12.016 -0.521 -3.564 1 98.81 236 ASN B C 1
ATOM 3884 O O . ASN B 1 236 ? -13.086 -0.831 -4.102 1 98.81 236 ASN B O 1
ATOM 3888 N N . GLN B 1 237 ? -11.906 -0.101 -2.307 1 98.81 237 GLN B N 1
ATOM 3889 C CA . GLN B 1 237 ? -13.094 -0.008 -1.474 1 98.81 237 GLN B CA 1
ATOM 3890 C C . GLN B 1 237 ? -14.055 1.061 -1.997 1 98.81 237 GLN B C 1
ATOM 3892 O O . GLN B 1 237 ? -15.266 0.861 -2.014 1 98.81 237 GLN B O 1
ATOM 3897 N N . ALA B 1 238 ? -13.5 2.17 -2.375 1 98.88 238 ALA B N 1
ATOM 3898 C CA . ALA B 1 238 ? -14.305 3.258 -2.926 1 98.88 238 ALA B CA 1
ATOM 3899 C C . ALA B 1 238 ? -15.031 2.812 -4.191 1 98.88 238 ALA B C 1
ATOM 3901 O O . ALA B 1 238 ? -16.203 3.143 -4.387 1 98.88 238 ALA B O 1
ATOM 3902 N N . GLU B 1 239 ? -14.289 2.146 -5.047 1 98.5 239 GLU B N 1
ATOM 3903 C CA . GLU B 1 239 ? -14.898 1.641 -6.273 1 98.5 239 GLU B CA 1
ATOM 3904 C C . GLU B 1 239 ? -16.016 0.647 -5.965 1 98.5 239 GLU B C 1
ATOM 3906 O O . GLU B 1 239 ? -17.094 0.698 -6.574 1 98.5 239 GLU B O 1
ATOM 3911 N N . TYR B 1 240 ? -15.727 -0.246 -5.039 1 98.31 240 TYR B N 1
ATOM 3912 C CA . TYR B 1 240 ? -16.703 -1.246 -4.637 1 98.31 240 TYR B CA 1
ATOM 3913 C C . TYR B 1 240 ? -17.984 -0.584 -4.145 1 98.31 240 TYR B C 1
ATOM 3915 O O . TYR B 1 240 ? -19.094 -1.055 -4.438 1 98.31 240 TYR B O 1
ATOM 3923 N N . GLU B 1 241 ? -17.859 0.549 -3.48 1 98.31 241 GLU B N 1
ATOM 3924 C CA . GLU B 1 241 ? -19 1.249 -2.916 1 98.31 241 GLU B CA 1
ATOM 3925 C C . GLU B 1 241 ? -19.531 2.318 -3.871 1 98.31 241 GLU B C 1
ATOM 3927 O O . GLU B 1 241 ? -20.406 3.1 -3.516 1 98.31 241 GLU B O 1
ATOM 3932 N N . LYS B 1 242 ? -18.969 2.426 -5.035 1 98.06 242 LYS B N 1
ATOM 3933 C CA . LYS B 1 242 ? -19.406 3.326 -6.102 1 98.06 242 LYS B CA 1
ATOM 3934 C C . LYS B 1 242 ? -19.281 4.785 -5.672 1 98.06 242 LYS B C 1
ATOM 3936 O O . LYS B 1 242 ? -20.188 5.586 -5.926 1 98.06 242 LYS B O 1
ATOM 3941 N N . VAL B 1 243 ? -18.234 5.062 -4.938 1 98.44 243 VAL B N 1
ATOM 3942 C CA . VAL B 1 243 ? -17.953 6.43 -4.512 1 98.44 243 VAL B CA 1
ATOM 3943 C C . VAL B 1 243 ? -17.562 7.277 -5.719 1 98.44 243 VAL B C 1
ATOM 3945 O O . VAL B 1 243 ? -16.766 6.836 -6.555 1 98.44 243 VAL B O 1
ATOM 3948 N N . ASP B 1 244 ? -18.078 8.5 -5.832 1 97.44 244 ASP B N 1
ATOM 3949 C CA . ASP B 1 244 ? -17.688 9.469 -6.855 1 97.44 244 ASP B CA 1
ATOM 3950 C C . ASP B 1 244 ? -16.234 9.891 -6.672 1 97.44 244 ASP B C 1
ATOM 3952 O O . ASP B 1 244 ? -15.852 10.383 -5.602 1 97.44 244 ASP B O 1
ATOM 3956 N N . LYS B 1 245 ? -15.43 9.742 -7.691 1 95.88 245 LYS B N 1
ATOM 3957 C CA . LYS B 1 245 ? -14.008 10.055 -7.633 1 95.88 245 LYS B CA 1
ATOM 3958 C C . LYS B 1 245 ? -13.781 11.547 -7.371 1 95.88 245 LYS B C 1
ATOM 3960 O O . LYS B 1 245 ? -12.727 11.945 -6.887 1 95.88 245 LYS B O 1
ATOM 3965 N N . LYS B 1 246 ? -14.773 12.344 -7.633 1 96.44 246 LYS B N 1
ATOM 3966 C CA . LYS B 1 246 ? -14.664 13.781 -7.375 1 96.44 246 LYS B CA 1
ATOM 3967 C C . LYS B 1 246 ? -14.875 14.086 -5.895 1 96.44 246 LYS B C 1
ATOM 3969 O O . LYS B 1 246 ? -14.453 15.141 -5.41 1 96.44 246 LYS B O 1
ATOM 3974 N N . ARG B 1 247 ? -15.555 13.25 -5.254 1 98.25 247 ARG B N 1
ATOM 3975 C CA . ARG B 1 247 ? -15.844 13.477 -3.84 1 98.25 247 ARG B CA 1
ATOM 3976 C C . ARG B 1 247 ? -14.711 12.953 -2.961 1 98.25 247 ARG B C 1
ATOM 3978 O O . ARG B 1 247 ? -14.398 13.539 -1.923 1 98.25 247 ARG B O 1
ATOM 3985 N N . LEU B 1 248 ? -14.156 11.789 -3.385 1 98.88 248 LEU B N 1
ATOM 3986 C CA . LEU B 1 248 ? -12.984 11.242 -2.709 1 98.88 248 LEU B CA 1
ATOM 3987 C C . LEU B 1 248 ? -11.766 11.258 -3.629 1 98.88 248 LEU B C 1
ATOM 3989 O O . LEU B 1 248 ? -11.648 10.422 -4.523 1 98.88 248 LEU B O 1
ATOM 3993 N N . MET B 1 249 ? -10.883 12.164 -3.371 1 98.88 249 MET B N 1
ATOM 3994 C CA . MET B 1 249 ? -9.641 12.273 -4.137 1 98.88 249 MET B CA 1
ATOM 3995 C C . MET B 1 249 ? -8.492 11.586 -3.412 1 98.88 249 MET B C 1
ATOM 3997 O O . MET B 1 249 ? -8.32 11.758 -2.205 1 98.88 249 MET B O 1
ATOM 4001 N N . ILE B 1 250 ? -7.781 10.766 -4.082 1 98.88 250 ILE B N 1
ATOM 4002 C CA . ILE B 1 250 ? -6.652 10.008 -3.547 1 98.88 250 ILE B CA 1
ATOM 4003 C C . ILE B 1 250 ? -5.398 10.305 -4.367 1 98.88 250 ILE B C 1
ATOM 4005 O O . ILE B 1 250 ? -5.066 9.57 -5.297 1 98.88 250 ILE B O 1
ATOM 4009 N N . PRO B 1 251 ? -4.711 11.344 -4.051 1 98.81 251 PRO B N 1
ATOM 4010 C CA . PRO B 1 251 ? -3.592 11.781 -4.887 1 98.81 251 PRO B CA 1
ATOM 4011 C C . PRO B 1 251 ? -2.369 10.875 -4.762 1 98.81 251 PRO B C 1
ATOM 4013 O O . PRO B 1 251 ? -2.143 10.281 -3.705 1 98.81 251 PRO B O 1
ATOM 4016 N N . GLU B 1 252 ? -1.602 10.797 -5.805 1 98.5 252 GLU B N 1
ATOM 4017 C CA . GLU B 1 252 ? -0.251 10.242 -5.766 1 98.5 252 GLU B CA 1
ATOM 4018 C C . GLU B 1 252 ? 0.736 11.234 -5.16 1 98.5 252 GLU B C 1
ATOM 4020 O O . GLU B 1 252 ? 0.447 12.43 -5.066 1 98.5 252 GLU B O 1
ATOM 4025 N N . ASP B 1 253 ? 1.879 10.742 -4.703 1 98.69 253 ASP B N 1
ATOM 4026 C CA . ASP B 1 253 ? 2.928 11.664 -4.27 1 98.69 253 ASP B CA 1
ATOM 4027 C C . ASP B 1 253 ? 3.32 12.617 -5.391 1 98.69 253 ASP B C 1
ATOM 4029 O O . ASP B 1 253 ? 3.518 12.195 -6.531 1 98.69 253 ASP B O 1
ATOM 4033 N N . GLY B 1 254 ? 3.324 13.844 -5.113 1 98.38 254 GLY B N 1
ATOM 4034 C CA . GLY B 1 254 ? 3.695 14.867 -6.078 1 98.38 254 GLY B CA 1
ATOM 4035 C C . GLY B 1 254 ? 2.502 15.477 -6.789 1 98.38 254 GLY B C 1
ATOM 4036 O O . GLY B 1 254 ? 2.619 16.531 -7.422 1 98.38 254 GLY B O 1
ATOM 4037 N N . GLN B 1 255 ? 1.341 14.883 -6.707 1 98.56 255 GLN B N 1
ATOM 4038 C CA . GLN B 1 255 ? 0.175 15.312 -7.477 1 98.56 255 GLN B CA 1
ATOM 4039 C C . GLN B 1 255 ? -0.443 16.578 -6.883 1 98.56 255 GLN B C 1
ATOM 4041 O O . GLN B 1 255 ? -0.566 16.703 -5.664 1 98.56 255 GLN B O 1
ATOM 4046 N N . VAL B 1 256 ? -0.833 17.484 -7.711 1 98.31 256 VAL B N 1
ATOM 4047 C CA . VAL B 1 256 ? -1.5 18.734 -7.324 1 9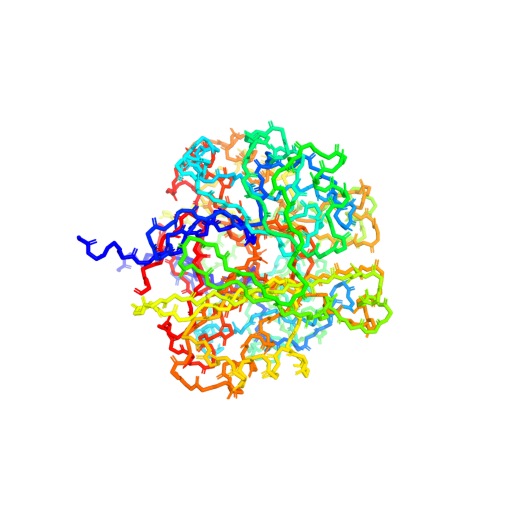8.31 256 VAL B CA 1
ATOM 4048 C C . VAL B 1 256 ? -3.008 18.578 -7.512 1 98.31 256 VAL B C 1
ATOM 4050 O O . VAL B 1 256 ? -3.469 18.109 -8.555 1 98.31 256 VAL B O 1
ATOM 4053 N N . LEU B 1 257 ? -3.723 18.906 -6.531 1 98.38 257 LEU B N 1
ATOM 4054 C CA . LEU B 1 257 ? -5.176 19.031 -6.605 1 98.38 257 LEU B CA 1
ATOM 4055 C C . LEU B 1 257 ? -5.598 20.484 -6.547 1 98.38 257 LEU B C 1
ATOM 4057 O O . LEU B 1 257 ? -5.309 21.188 -5.57 1 98.38 257 LEU B O 1
ATOM 4061 N N . ILE B 1 258 ? -6.285 20.938 -7.566 1 97.44 258 ILE B N 1
ATOM 4062 C CA . ILE B 1 258 ? -6.836 22.281 -7.555 1 97.44 258 ILE B CA 1
ATOM 4063 C C . ILE B 1 258 ? -8.18 22.281 -6.828 1 97.44 258 ILE B C 1
ATOM 4065 O O . ILE B 1 258 ? -9.023 21.422 -7.074 1 97.44 258 ILE B O 1
ATOM 4069 N N . LEU B 1 259 ? -8.359 23.234 -5.969 1 96.25 259 LEU B N 1
ATOM 4070 C CA . LEU B 1 259 ? -9.555 23.266 -5.133 1 96.25 259 LEU B CA 1
ATOM 4071 C C . LEU B 1 259 ? -10.617 24.188 -5.73 1 96.25 259 LEU B C 1
ATOM 4073 O O . LEU B 1 259 ? -10.289 25.203 -6.352 1 96.25 259 LEU B O 1
#

Solvent-accessible surface area (backbone atoms only — not comparable to full-atom values): 26258 Å² total; per-residue (Å²): 123,84,70,72,35,32,44,24,36,49,41,40,60,13,30,42,29,37,51,92,82,36,29,37,38,30,20,46,50,64,54,54,50,48,68,42,76,36,83,76,56,64,50,43,19,36,56,34,64,72,82,59,61,68,66,66,72,61,55,78,60,60,35,33,41,36,36,43,75,52,62,76,25,39,28,70,47,36,59,69,69,49,63,46,76,46,38,31,43,29,36,54,92,46,36,56,55,46,23,70,70,60,47,21,72,47,46,41,51,39,78,51,58,47,79,54,93,70,32,38,42,32,50,39,68,36,43,22,29,33,67,70,58,13,60,70,61,43,82,25,22,19,37,36,40,40,39,87,97,48,77,31,36,30,39,36,36,51,29,35,93,45,71,56,46,49,50,48,47,71,70,65,58,39,44,33,37,37,40,33,33,12,20,26,52,50,88,71,58,17,57,77,40,41,42,35,23,25,28,52,68,52,51,53,47,48,61,68,75,42,66,84,79,42,26,35,39,46,37,26,36,62,27,51,70,36,43,65,22,35,68,66,28,35,50,44,52,35,56,74,68,65,54,57,64,83,39,51,36,71,69,52,69,61,37,73,44,79,105,122,86,68,73,34,32,45,24,36,48,40,40,60,14,31,44,29,35,52,93,83,37,29,37,38,28,19,46,51,65,53,56,50,48,70,43,76,36,82,76,56,66,50,43,18,37,55,34,63,72,79,60,61,68,68,65,72,61,54,78,59,60,34,34,42,36,37,43,75,51,62,75,25,39,28,70,48,36,59,70,69,49,63,46,76,46,35,30,43,28,36,56,90,47,36,59,55,47,22,69,71,61,46,20,71,47,46,40,52,38,78,53,57,47,80,55,91,70,32,38,42,32,48,40,69,36,43,22,29,32,67,70,58,14,61,70,61,44,82,24,21,19,37,36,41,38,38,88,98,49,76,31,35,30,39,36,36,50,29,35,93,42,72,57,46,49,50,48,47,71,72,66,57,40,46,32,36,38,40,34,33,13,18,26,50,49,88,70,57,17,58,78,40,41,40,35,24,26,28,51,68,52,51,53,47,48,60,69,74,42,67,86,79,42,27,35,38,44,37,26,35,63,27,51,69,36,44,65,22,36,67,67,30,36,50,43,52,35,56,74,68,66,55,56,64,82,37,52,34,69,67,53,68,63,38,73,43,78,106